Protein 1JSD (pdb70)

CATH classification: 3.90.209.20 (+1 more: 2.10.77.10)

Solvent-accessible surface area: 22619 Å² total; per-residue (Å²): 43,63,0,5,2,0,0,15,9,47,151,35,127,64,52,3,61,7,126,117,72,90,102,1,56,0,6,79,28,72,56,0,5,33,70,71,62,57,26,62,1,1,3,6,138,93,26,118,21,7,51,4,77,74,3,20,0,22,0,9,0,0,4,4,14,57,7,62,161,20,54,78,21,104,142,7,0,0,0,0,16,36,98,66,13,115,42,11,35,18,14,2,21,128,13,64,91,47,48,113,0,14,47,69,0,3,53,8,27,29,7,96,52,23,75,5,3,55,28,126,88,17,108,3,30,78,70,20,79,12,95,24,0,72,109,27,8,2,61,1,0,44,21,0,15,43,112,130,128,42,3,68,99,4,59,3,102,41,56,0,129,102,58,102,42,0,2,0,0,1,0,3,2,12,1,30,61,89,95,51,0,57,106,41,0,64,69,62,103,1,66,2,18,0,32,24,114,98,44,123,72,86,21,113,19,94,42,20,96,60,106,113,61,89,62,45,76,2,35,0,50,1,29,45,21,51,0,117,66,52,21,32,0,101,0,104,1,24,0,1,0,0,0,1,40,49,0,2,7,34,29,53,155,17,30,12,30,30,13,126,26,103,38,111,57,26,156,26,107,11,64,0,0,0,52,113,0,1,9,86,30,126,38,0,0,1,35,5,8,51,60,7,2,22,100,10,9,4,35,0,38,22,181,57,8,52,0,0,31,0,0,66,13,20,99,73,141,77,142,90,31,0,8,45,29,65,8,124,18,1,38,100,43,2,127,88,8,18,0,0,4,44,27,23,18,119,112,29,102,25,58,57,23,20,89,85,19,8,93,125,7,63,74,129,13,68,56,43,16,89,94,12,28,99,161,16,57,161,61,31,60,4,58,96,86,45,47,33,156,156,59,80,179,90,52,122,84,25,71,126,85,14,70,87,53,42,79,95,83,18,136,56,0,67,40,55,6,40,70,27,0,54,118,5,13,21,75,7,4,14,32,0,34,89,12,10,37,115,4,63,163,23,1,37,105,35,15,98,91,48,47,125,0,14,3,66,17,134,68,138,1,76,58,140,26,0,76,43,6,57,87,43,89,19,93,52,93

InterPro domains:
  IPR000149 Haemagglutinin, influenzavirus A [PR00330] (22-45)
  IPR000149 Haemagglutinin, influenzavirus A [PR00330] (68-86)
  IPR000149 Haemagglutinin, influenzavirus A [PR00330] (108-123)
  IPR000149 Haemagglutinin, influenzavirus A [PR00330] (185-203)
  IPR000149 Haemagglutinin, influenzavirus A [PR00330] (223-240)
  IPR000149 Haemagglutinin, influenzavirus A [PR00330] (242-262)
  IPR000149 Haemagglutinin, influenzavirus A [PR00330] (302-318)
  IPR000149 Haemagglutinin, influenzavirus A [PR00330] (322-336)
  IPR001364 Haemagglutinin, influenzavirus A/B [MF_04072] (3-550)
  IPR001364 Haemagglutinin, influenzavirus A/B [PF00509] (21-550)
  IPR001364 Haemagglutinin, influenzavirus A/B [PR00329] (22-45)
  IPR001364 Haemagglutinin, influenzavirus A/B [PR00329] (302-318)
  IPR001364 Haemagglutinin, influenzavirus A/B [PR00329] (322-336)
  IPR001364 Haemagglutinin, influenzavirus A/B [PR00329] (373-396)
  IPR001364 Haemagglutinin, influenzavirus A/B [PR00329] (412-433)
  IPR001364 Haemagglutinin, influenzavirus A/B [PR00329] (475-493)
  IPR008980 Viral capsid/haemagglutinin protein [SSF49818] (19-334)
  IPR013828 Haemagglutinin, HA1 chain, alpha/beta domain superfamily [G3DSA:3.90.209.20] (66-281)

B-factor: mean 30.46, std 10.22, range [12.89, 99.13]

Secondary structure (DSSP, 8-state):
-EEEEEEB------EE--SS-SSEEBS-EEE-EE----SSEEEBTTB--EEESSB-HHHHHHT-TT-GGGTT-EE-SSEEE-TT--BS--SS--BTTHHHHHHHHHHSSEEEEEESS-GGG-SSB-B--BGGGTTB--SSEEE-B-SSS--PPEEEEEE--SSS-EEEEEEEEE-SSHHHHHHHHS-S---EEEE-SS-EEEE----SPPPPBTTBS-EEEEEEEEE-TT-EEEEEESSSEEEE-EEEEEES-----EE---PPEEEEE-SEEETTEEE---SSEE-S-TT-EES--EE--SS--EEE-S-B-----/-TTSTBTTTB---BTT--S-SEEEEEEETTEEEEEE-HHHHHHHHHHHHHHHHHHHHHH------------TT-HHHHHHHHHHHHHHHHHHHHHHHHHHHHHHHHHHHHHHHHHHHHHHHHHHHHGGGEEE-SSSEEEESS---HHHHHHHHTT--TT-

Sequence (477 aa):
DKICIGYQSTNSTETVDTLTETNVPVTHAKELLHTSHNGMLCATNLGHPLILDTCTIEGLIYGNPSCDLLLGGREWSYIVERPSAVNGMCYPGNVENLEELRSLFSSASSYQRIQIFPDTIWNVSYSGTSSACSDSFYRSMRWLTQKNNAYPIQDAQYTNNRGKSILFMWGINHPPTDTVQTNLYTRTDTTTSVTTEDINRTFKPVIGPRPLVNGLHGRIDYYWSVLKPGQTLRVRSNGNLIAPWYGHILSGESHGRILKTDLNSGNCVVQCQTERGGLNTTLPFHNVSKYAFGNCPKYVGVKSLKLAVGLRNVPARGLFGAIAGFIEGGWPGLVAGWYGFQHSNDQGVGMAADSDSTQKAIDKITSKVNNIVDKMNKQYGIIDHEFSEIETRLNMINNKIDDQIQDIWTYNAELLVLLENQKTLDEHDANVNNLYNKVKRALGSNAMEDGKGCFELYHKCDDQCMETIRNGTYNRR

Radius of gyration: 37.03 Å; Cα contacts (8 Å, |Δi|>4): 1083; chains: 2; bounding box: 36×40×125 Å

Foldseek 3Di:
DDDDDDDDFDPQCDAQCDPVGGRFAFPDWDWLADADFDLAQEAEPQGAEAEQQAADPQLLQQAQVVPVVCQAKDFHQFYEYEPNHDRHALFAADEPPVVVVLLVQRFFGMKHKDFFDAPVLDPFDFFDADVSRVRGGTPFWTATFGDPLAQPKRKDKGWAQPQFKWKWKKKFKAEADPCVFCVTQVDQWKKKWKDKPPDTDMDTYDYHFCPDDSRGRIHIYMYIDMAGHGMMIMMIMSGRMGGGTMTMGTHHGHQSYYAYYPGHHDHDYAQKADSRHGHHDPRQEYQHDCRIDGRDHHYDNDDTDMGHDGGRNDDPD/DVLQADCHLQNYDDPQAPPFLAWDWDQAPVGIDMYHQCVLGVVLVVVVVVVVVVCCVVLVDDDDDDPDDDDPVCVVVVVVSVVVVVVVVVVSVVVVVVVCVVVVVVSVVVSSVSNSVLLVLLCVLCDPQWDDPSNSDTHGPDHADPVQVVCSSVVNHPPD

Nearest PDB structures (foldseek):
  1jsd-assembly1_A  TM=1.003E+00  e=1.002E-71  Influenza A virus (A/swine/Hong Kong/9/98(H9N2))
  8vcc-assembly1_A  TM=9.717E-01  e=1.534E-48  Influenza A virus (A/lesser scaup/California/3087/2010)
  4lxv-assembly2_G  TM=9.478E-01  e=3.285E-41  H1N1 subtype
  4jtx-assembly1_A  TM=9.416E-01  e=8.205E-41  Influenza A virus (A/California/04/2009(H1N1))
  6e7g-assembly1_E  TM=9.098E-01  e=1.282E-35  Influenza A virus (A/Viet Nam/1203/2004(H5N1))

Organism: NCBI:txid145307

Structure (mmCIF, N/CA/C/O backbone):
data_1JSD
#
_entry.id   1JSD
#
_cell.length_a   108.5
_cell.length_b   108.5
_cell.length_c   149.3
_cell.angle_alpha   90
_cell.angle_beta   90
_cell.angle_gamma   120
#
_symmetry.space_group_name_H-M   'P 63'
#
loop_
_entity.id
_entity.type
_entity.pdbx_description
1 polymer 'HAEMAGGLUTININ (HA1 CHAIN)'
2 polymer 'HAEMAGGLUTININ (HA2 CHAIN)'
3 branched 2-acetamido-2-deoxy-beta-D-glucopyranose-(1-4)-2-acetamido-2-deoxy-beta-D-glucopyranose
4 non-polymer 2-acetamido-2-deoxy-beta-D-glucopyranose
5 non-polymer 'PHOSPHATE ION'
6 water water
#
loop_
_atom_site.group_PDB
_atom_site.id
_atom_site.type_symbol
_atom_site.label_atom_id
_atom_site.label_alt_id
_atom_site.label_comp_id
_atom_site.label_asym_id
_atom_site.label_entity_id
_atom_site.label_seq_id
_atom_site.pdbx_PDB_ins_code
_atom_site.Cartn_x
_atom_site.Cartn_y
_atom_site.Cartn_z
_atom_site.occupancy
_atom_site.B_iso_or_equiv
_atom_site.auth_seq_id
_atom_site.auth_comp_id
_atom_site.auth_asym_id
_atom_site.auth_atom_id
_atom_site.pdbx_PDB_model_num
ATOM 1 N N . ASP A 1 1 ? 36.065 35.523 60.931 1.00 28.42 1 ASP A N 1
ATOM 2 C CA . ASP A 1 1 ? 35.979 36.403 59.734 1.00 27.56 1 ASP A CA 1
ATOM 3 C C . ASP A 1 1 ? 36.994 35.941 58.691 1.00 27.60 1 ASP A C 1
ATOM 4 O O . ASP A 1 1 ? 38.048 35.396 59.027 1.00 26.48 1 ASP A O 1
ATOM 9 N N . LYS A 1 2 ? 36.675 36.159 57.424 1.00 26.97 2 LYS A N 1
ATOM 10 C CA . LYS A 1 2 ? 37.575 35.741 56.363 1.00 26.80 2 LYS A CA 1
ATOM 11 C C . LYS A 1 2 ? 37.379 36.537 55.086 1.00 26.40 2 LYS A C 1
ATOM 12 O O . LYS A 1 2 ? 36.331 37.148 54.869 1.00 26.24 2 LYS A O 1
ATOM 18 N N . ILE A 1 3 ? 38.405 36.536 54.245 1.00 24.76 3 ILE A N 1
ATOM 19 C CA . ILE A 1 3 ? 38.325 37.221 52.970 1.00 24.08 3 ILE A CA 1
ATOM 20 C C . ILE A 1 3 ? 38.870 36.229 51.942 1.00 24.23 3 ILE A C 1
ATOM 21 O O . ILE A 1 3 ? 39.864 35.543 52.191 1.00 22.25 3 ILE A O 1
ATOM 26 N N . CYS A 1 4 ? 38.181 36.127 50.810 1.00 24.09 4 CYS A N 1
ATOM 27 C CA . CYS A 1 4 ? 38.545 35.184 49.763 1.00 25.21 4 CYS A CA 1
ATOM 28 C C . CYS A 1 4 ? 38.799 35.855 48.427 1.00 23.91 4 CYS A C 1
ATOM 29 O O . CYS A 1 4 ? 38.255 36.920 48.133 1.00 22.51 4 CYS A O 1
ATOM 32 N N . ILE A 1 5 ? 39.628 35.211 47.613 1.00 22.99 5 ILE A N 1
ATOM 33 C CA . ILE A 1 5 ? 39.927 35.712 46.281 1.00 21.85 5 ILE A CA 1
ATOM 34 C C . ILE A 1 5 ? 39.205 34.781 45.317 1.00 21.32 5 ILE A C 1
ATOM 35 O O . ILE A 1 5 ? 39.190 33.563 45.505 1.00 21.26 5 ILE A O 1
ATOM 40 N N . GLY A 1 6 ? 38.577 35.358 44.302 1.00 20.54 6 GLY A N 1
ATOM 41 C CA . GLY A 1 6 ? 37.856 34.546 43.347 1.00 19.99 6 GLY A CA 1
ATOM 42 C C . GLY A 1 6 ? 37.830 35.159 41.970 1.00 19.13 6 GLY A C 1
ATOM 43 O O . GLY A 1 6 ? 38.428 36.210 41.730 1.00 18.95 6 GLY A O 1
ATOM 44 N N . TYR A 1 7 ? 37.124 34.498 41.063 1.00 18.35 7 TYR A N 1
ATOM 45 C CA . TYR A 1 7 ? 37.018 34.966 39.695 1.00 18.96 7 TYR A CA 1
ATOM 46 C C . TYR A 1 7 ? 35.615 34.730 39.169 1.00 18.95 7 TYR A C 1
ATOM 47 O O . TYR A 1 7 ? 34.872 33.889 39.678 1.00 18.74 7 TYR A O 1
ATOM 56 N N . GLN A 1 8 ? 35.278 35.468 38.124 1.00 19.22 8 GLN A N 1
ATOM 57 C CA . GLN A 1 8 ? 33.956 35.417 37.527 1.00 20.20 8 GLN A CA 1
ATOM 58 C C . GLN A 1 8 ? 33.567 34.183 36.731 1.00 21.33 8 GLN A C 1
ATOM 59 O O . GLN A 1 8 ? 34.375 33.592 36.013 1.00 19.68 8 GLN A O 1
ATOM 65 N N . SER A 1 9 ? 32.299 33.810 36.877 1.00 21.36 9 SER A N 1
ATOM 66 C CA . SER A 1 9 ? 31.704 32.702 36.145 1.00 23.61 9 SER A CA 1
ATOM 67 C C . SER A 1 9 ? 30.425 33.312 35.558 1.00 23.74 9 SER A C 1
ATOM 68 O O . SER A 1 9 ? 29.818 34.176 36.186 1.00 23.10 9 SER A O 1
ATOM 71 N N . THR A 1 10 ? 30.036 32.897 34.358 1.00 23.55 10 THR A N 1
ATOM 72 C CA . THR A 1 10 ? 28.822 33.428 33.733 1.00 24.56 10 THR A CA 1
ATOM 73 C C . THR A 1 10 ? 28.088 32.316 32.996 1.00 25.35 10 THR A C 1
ATOM 74 O O . THR A 1 10 ? 28.556 31.176 32.955 1.00 24.60 10 THR A O 1
ATOM 78 N N . ASN A 1 11 ? 26.935 32.651 32.418 1.00 25.75 11 ASN A N 1
ATOM 79 C CA . ASN A 1 11 ? 26.158 31.671 31.669 1.00 27.29 11 ASN A CA 1
ATOM 80 C C . ASN A 1 11 ? 26.539 31.678 30.193 1.00 27.10 11 ASN A C 1
ATOM 81 O O . ASN A 1 11 ? 25.799 31.196 29.339 1.00 26.78 11 ASN A O 1
ATOM 86 N N . SER A 1 12 ? 27.700 32.246 29.899 1.00 26.00 12 SER A N 1
ATOM 87 C CA . SER A 1 12 ? 28.199 32.286 28.537 1.00 26.22 12 SER A CA 1
ATOM 88 C C . SER A 1 12 ? 28.321 30.853 28.033 1.00 25.96 12 SER A C 1
ATOM 89 O O . SER A 1 12 ? 28.698 29.962 28.790 1.00 25.49 12 SER A O 1
ATOM 92 N N . THR A 1 13 ? 27.987 30.625 26.767 1.00 26.50 13 THR A N 1
ATOM 93 C CA . THR A 1 13 ? 28.119 29.289 26.193 1.00 27.64 13 THR A CA 1
ATOM 94 C C . THR A 1 13 ? 29.285 29.297 25.202 1.00 27.55 13 THR A C 1
ATOM 95 O O . THR A 1 13 ? 29.512 28.322 24.487 1.00 28.35 13 THR A O 1
ATOM 99 N N . GLU A 1 14 ? 30.026 30.403 25.177 1.00 27.63 14 GLU A N 1
ATOM 100 C CA . GLU A 1 14 ? 31.177 30.548 24.282 1.00 27.07 14 GLU A CA 1
ATOM 101 C C . GLU A 1 14 ? 32.277 29.566 24.649 1.00 25.51 14 GLU A C 1
ATOM 102 O O . GLU A 1 14 ? 32.502 29.288 25.824 1.00 23.58 14 GLU A O 1
ATOM 108 N N . THR A 1 15 ? 32.959 29.045 23.634 1.00 24.35 15 THR A N 1
ATOM 109 C CA . THR A 1 15 ? 34.066 28.126 23.855 1.00 24.80 15 THR A CA 1
ATOM 110 C C . THR A 1 15 ? 35.143 28.468 22.837 1.00 23.13 15 THR A C 1
ATOM 111 O O . THR A 1 15 ? 34.852 29.020 21.775 1.00 23.01 15 THR A O 1
ATOM 115 N N . VAL A 1 16 ? 36.389 28.155 23.172 1.00 22.61 16 VAL A N 1
ATOM 116 C CA . VAL A 1 16 ? 37.499 28.402 22.263 1.00 20.44 16 VAL A CA 1
ATOM 117 C C . VAL A 1 16 ? 38.390 27.172 22.291 1.00 21.38 16 VAL A C 1
ATOM 118 O O . VAL A 1 16 ? 38.260 26.324 23.178 1.00 20.85 16 VAL A O 1
ATOM 122 N N . ASP A 1 17 ? 39.297 27.078 21.323 1.00 21.21 17 ASP A N 1
ATOM 123 C CA . ASP A 1 17 ? 40.217 25.952 21.267 1.00 22.30 17 ASP A CA 1
ATOM 124 C C . ASP A 1 17 ? 41.646 26.426 21.503 1.00 21.64 17 ASP A C 1
ATOM 125 O O . ASP A 1 17 ? 41.966 27.591 21.275 1.00 19.67 17 ASP A O 1
ATOM 130 N N . THR A 1 18 ? 42.486 25.517 21.986 1.00 21.56 18 THR A N 1
ATOM 131 C CA . THR A 1 18 ? 43.903 25.795 22.190 1.00 23.78 18 THR A CA 1
ATOM 132 C C . THR A 1 18 ? 44.570 24.548 21.616 1.00 25.43 18 THR A C 1
ATOM 133 O O . THR A 1 18 ? 43.889 23.674 21.085 1.00 25.21 18 THR A O 1
ATOM 137 N N . LEU A 1 19 ? 45.887 24.453 21.718 1.00 26.52 19 LEU A N 1
ATOM 138 C CA . LEU A 1 19 ? 46.572 23.286 21.183 1.00 29.06 19 LEU A CA 1
ATOM 139 C C . LEU A 1 19 ? 46.455 22.095 22.141 1.00 30.31 19 LEU A C 1
ATOM 140 O O . LEU A 1 19 ? 46.474 20.942 21.711 1.00 30.92 19 LEU A O 1
ATOM 145 N N . THR A 1 20 ? 46.314 22.372 23.436 1.00 32.14 20 THR A N 1
ATOM 146 C CA . THR A 1 20 ? 46.221 21.311 24.440 1.00 33.31 20 THR A CA 1
ATOM 147 C C . THR A 1 20 ? 44.816 21.006 24.936 1.00 34.60 20 THR A C 1
ATOM 148 O O . THR A 1 20 ? 44.653 20.224 25.878 1.00 34.75 20 THR A O 1
ATOM 152 N N . GLU A 1 21 ? 43.806 21.607 24.310 1.00 35.01 21 GLU A N 1
ATOM 153 C CA . GLU A 1 21 ? 42.421 21.389 24.722 1.00 35.66 21 GLU A CA 1
ATOM 154 C C . GLU A 1 21 ? 41.455 22.056 23.748 1.00 35.03 21 GLU A C 1
ATOM 155 O O . GLU A 1 21 ? 41.732 23.140 23.243 1.00 35.16 21 GLU A O 1
ATOM 161 N N . THR A 1 22 ? 40.326 21.409 23.475 1.00 35.21 22 THR A N 1
ATOM 162 C CA . THR A 1 22 ? 39.341 21.980 22.559 1.00 35.03 22 THR A CA 1
ATOM 163 C C . THR A 1 22 ? 38.005 22.205 23.272 1.00 34.02 22 THR A C 1
ATOM 164 O O . THR A 1 22 ? 37.688 21.519 24.241 1.00 34.11 22 THR A O 1
ATOM 168 N N . ASN A 1 23 ? 37.238 23.178 22.787 1.00 32.85 23 ASN A N 1
ATOM 169 C CA . ASN A 1 23 ? 35.943 23.530 23.368 1.00 31.60 23 ASN A CA 1
ATOM 170 C C . ASN A 1 23 ? 36.054 23.968 24.827 1.00 29.70 23 ASN A C 1
ATOM 171 O O . ASN A 1 23 ? 35.272 23.547 25.681 1.00 28.41 23 ASN A O 1
ATOM 176 N N . VAL A 1 24 ? 37.043 24.810 25.106 1.00 26.75 24 VAL A N 1
ATOM 177 C CA . VAL A 1 24 ? 37.255 25.334 26.450 1.00 24.80 24 VAL A CA 1
ATOM 178 C C . VAL A 1 24 ? 36.198 26.413 26.680 1.00 23.45 24 VAL A C 1
ATOM 179 O O . VAL A 1 24 ? 36.101 27.359 25.904 1.00 22.21 24 VAL A O 1
ATOM 183 N N . PRO A 1 25 ? 35.392 26.281 27.742 1.00 23.37 25 PRO A N 1
ATOM 184 C CA . PRO A 1 25 ? 34.357 27.286 28.018 1.00 22.74 25 PRO A CA 1
ATOM 185 C C . PRO A 1 25 ? 35.019 28.571 28.499 1.00 20.83 25 PRO A C 1
ATOM 186 O O . PRO A 1 25 ? 35.913 28.518 29.333 1.00 19.85 25 PRO A O 1
ATOM 190 N N . VAL A 1 26 ? 34.583 29.715 27.978 1.00 19.79 26 VAL A N 1
ATOM 191 C CA . VAL A 1 26 ? 35.139 30.992 28.401 1.00 19.40 26 VAL A CA 1
ATOM 192 C C . VAL A 1 26 ? 34.019 31.986 28.686 1.00 19.88 26 VAL A C 1
ATOM 193 O O . VAL A 1 26 ? 32.912 31.858 28.164 1.00 19.91 26 VAL A O 1
ATOM 197 N N . THR A 1 27 ? 34.314 32.971 29.524 1.00 19.54 27 THR A N 1
ATOM 198 C CA . THR A 1 27 ? 33.328 33.981 29.882 1.00 20.22 27 THR A CA 1
ATOM 199 C C . THR A 1 27 ? 33.061 34.953 28.740 1.00 21.32 27 THR A C 1
ATOM 200 O O . THR A 1 27 ? 31.929 35.413 28.558 1.00 21.17 27 THR A O 1
ATOM 204 N N . HIS A 1 28 ? 34.099 35.263 27.967 1.00 20.58 28 HIS A N 1
ATOM 205 C CA . HIS A 1 28 ? 33.978 36.191 26.850 1.00 20.87 28 HIS A CA 1
ATOM 206 C C . HIS A 1 28 ? 34.905 35.778 25.710 1.00 20.86 28 HIS A C 1
ATOM 207 O O . HIS A 1 28 ? 36.028 35.332 25.949 1.00 18.91 28 HIS A O 1
ATOM 214 N N . ALA A 1 29 ? 34.433 35.936 24.478 1.00 20.71 29 ALA A N 1
ATOM 215 C CA . ALA A 1 29 ? 35.221 35.590 23.298 1.00 21.60 29 ALA A CA 1
ATOM 216 C C . ALA A 1 29 ? 34.856 36.501 22.136 1.00 22.48 29 ALA A C 1
ATOM 217 O O . ALA A 1 29 ? 33.824 37.176 22.167 1.00 22.87 29 ALA A O 1
ATOM 219 N N . LYS A 1 30 ? 35.709 36.533 21.117 1.00 20.92 30 LYS A N 1
ATOM 220 C CA . LYS A 1 30 ? 35.444 37.355 19.948 1.00 21.10 30 LYS A CA 1
ATOM 221 C C . LYS A 1 30 ? 35.649 36.579 18.660 1.00 20.65 30 LYS A C 1
ATOM 222 O O . LYS A 1 30 ? 36.729 36.032 18.415 1.00 19.26 30 LYS A O 1
ATOM 228 N N . GLU A 1 31 ? 34.607 36.522 17.836 1.00 20.67 31 GLU A N 1
ATOM 229 C CA . GLU A 1 31 ? 34.703 35.837 16.551 1.00 21.03 31 GLU A CA 1
ATOM 230 C C . GLU A 1 31 ? 35.479 36.763 15.615 1.00 21.02 31 GLU A C 1
ATOM 231 O O . GLU A 1 31 ? 35.101 37.920 15.417 1.00 20.05 31 GLU A O 1
ATOM 237 N N . LEU A 1 32 ? 36.580 36.266 15.057 1.00 19.62 32 LEU A N 1
ATOM 238 C CA . LEU A 1 32 ? 37.404 37.075 14.158 1.00 19.41 32 LEU A CA 1
ATOM 239 C C . LEU A 1 32 ? 37.092 36.831 12.686 1.00 19.13 32 LEU A C 1
ATOM 240 O O . LEU A 1 32 ? 37.630 37.510 11.811 1.00 18.02 32 LEU A O 1
ATOM 245 N N . LEU A 1 33 ? 36.226 35.863 12.415 1.00 19.14 33 LEU A N 1
ATOM 246 C CA . LEU A 1 33 ? 35.888 35.518 11.044 1.00 20.28 33 LEU A CA 1
ATOM 247 C C . LEU A 1 33 ? 34.522 36.021 10.596 1.00 21.60 33 LEU A C 1
ATOM 248 O O . LEU A 1 33 ? 33.514 35.732 11.236 1.00 21.67 33 LEU A O 1
ATOM 253 N N . HIS A 1 34 ? 34.501 36.769 9.498 1.00 21.84 34 HIS A N 1
ATOM 254 C CA . HIS A 1 34 ? 33.253 37.282 8.934 1.00 23.58 34 HIS A CA 1
ATOM 255 C C . HIS A 1 34 ? 32.778 36.231 7.936 1.00 23.94 34 HIS A C 1
ATOM 256 O O . HIS A 1 34 ? 33.538 35.814 7.061 1.00 22.54 34 HIS A O 1
ATOM 263 N N . THR A 1 35 ? 31.521 35.810 8.048 1.00 25.02 35 THR A N 1
ATOM 264 C CA . THR A 1 35 ? 31.009 34.765 7.166 1.00 27.12 35 THR A CA 1
ATOM 265 C C . THR A 1 35 ? 29.778 35.119 6.330 1.00 28.66 35 THR A C 1
ATOM 266 O O . THR A 1 35 ? 29.270 34.276 5.589 1.00 30.38 35 THR A O 1
ATOM 270 N N . SER A 1 36 ? 29.303 36.353 6.434 1.00 28.64 36 SER A N 1
ATOM 271 C CA . SER A 1 36 ? 28.115 36.755 5.689 1.00 29.72 36 SER A CA 1
ATOM 272 C C . SER A 1 36 ? 28.401 37.649 4.489 1.00 28.86 36 SER A C 1
ATOM 273 O O . SER A 1 36 ? 29.401 38.362 4.456 1.00 28.06 36 SER A O 1
ATOM 276 N N . HIS A 1 37 ? 27.511 37.594 3.502 1.00 28.56 37 HIS A N 1
ATOM 277 C CA . HIS A 1 37 ? 27.616 38.421 2.304 1.00 28.20 37 HIS A CA 1
ATOM 278 C C . HIS A 1 37 ? 26.190 38.730 1.848 1.00 28.91 37 HIS A C 1
ATOM 279 O O . HIS A 1 37 ? 25.246 38.052 2.265 1.00 27.89 37 HIS A O 1
ATOM 286 N N . ASN A 1 38 ? 26.029 39.748 1.004 1.00 29.33 38 ASN A N 1
ATOM 287 C CA . ASN A 1 38 ? 24.699 40.153 0.543 1.00 29.18 38 ASN A CA 1
ATOM 288 C C . ASN A 1 38 ? 24.150 39.443 -0.696 1.00 30.00 38 ASN A C 1
ATOM 289 O O . ASN A 1 38 ? 23.078 39.802 -1.186 1.00 29.93 38 ASN A O 1
ATOM 294 N N . GLY A 1 39 ? 24.878 38.455 -1.205 1.00 29.44 39 GLY A N 1
ATOM 295 C CA . GLY A 1 39 ? 24.426 37.722 -2.376 1.00 30.98 39 GLY A CA 1
ATOM 296 C C . GLY A 1 39 ? 24.185 38.547 -3.633 1.00 31.27 39 GLY A C 1
ATOM 297 O O . GLY A 1 39 ? 23.406 38.144 -4.496 1.00 32.21 39 GLY A O 1
ATOM 298 N N . MET A 1 40 ? 24.852 39.691 -3.748 1.00 31.67 40 MET A N 1
ATOM 299 C CA . MET A 1 40 ? 24.696 40.558 -4.914 1.00 31.57 40 MET A CA 1
ATOM 300 C C . MET A 1 40 ? 26.022 41.081 -5.457 1.00 31.15 40 MET A C 1
ATOM 301 O O . MET A 1 40 ? 27.045 41.071 -4.767 1.00 30.63 40 MET A O 1
ATOM 306 N N . LEU A 1 41 ? 25.977 41.552 -6.698 1.00 29.68 41 LEU A N 1
ATOM 307 C CA . LEU A 1 41 ? 27.126 42.164 -7.344 1.00 29.37 41 LEU A CA 1
ATOM 308 C C . LEU A 1 41 ? 26.844 43.653 -7.180 1.00 29.76 41 LEU A C 1
ATOM 309 O O . LEU A 1 41 ? 25.851 44.163 -7.703 1.00 29.82 41 LEU A O 1
ATOM 314 N N . CYS A 1 42 ? 27.704 44.341 -6.440 1.00 28.40 42 CYS A N 1
ATOM 315 C CA . CYS A 1 42 ? 27.523 45.763 -6.186 1.00 29.26 42 CYS A CA 1
ATOM 316 C C . CYS A 1 42 ? 28.707 46.573 -6.667 1.00 27.31 42 CYS A C 1
ATOM 317 O O . CYS A 1 42 ? 29.648 46.040 -7.246 1.00 26.35 42 CYS A O 1
ATOM 320 N N . ALA A 1 43 ? 28.650 47.873 -6.413 1.00 26.08 43 ALA A N 1
ATOM 321 C CA . ALA A 1 43 ? 29.739 48.759 -6.776 1.00 25.23 43 ALA A CA 1
ATOM 322 C C . ALA A 1 43 ? 30.724 48.707 -5.613 1.00 25.54 43 ALA A C 1
ATOM 323 O O . ALA A 1 43 ? 30.350 48.348 -4.494 1.00 24.53 43 ALA A O 1
ATOM 325 N N . THR A 1 44 ? 31.980 49.047 -5.884 1.00 25.48 44 THR A N 1
ATOM 326 C CA . THR A 1 44 ? 33.009 49.070 -4.852 1.00 25.99 44 THR A CA 1
ATOM 327 C C . THR A 1 44 ? 33.465 50.516 -4.781 1.00 27.28 44 THR A C 1
ATOM 328 O O . THR A 1 44 ? 32.850 51.399 -5.380 1.00 26.94 44 THR A O 1
ATOM 332 N N . ASN A 1 45 ? 34.554 50.760 -4.067 1.00 28.31 45 ASN A N 1
ATOM 333 C CA . ASN A 1 45 ? 35.081 52.108 -3.960 1.00 30.09 45 ASN A CA 1
ATOM 334 C C . ASN A 1 45 ? 35.561 52.616 -5.322 1.00 29.83 45 ASN A C 1
ATOM 335 O O . ASN A 1 45 ? 35.792 53.810 -5.499 1.00 29.95 45 ASN A O 1
ATOM 340 N N . LEU A 1 46 ? 35.709 51.710 -6.287 1.00 28.90 46 LEU A N 1
ATOM 341 C CA . LEU A 1 46 ? 36.147 52.098 -7.625 1.00 28.60 46 LEU A CA 1
ATOM 342 C C . LEU A 1 46 ? 34.973 52.304 -8.583 1.00 28.09 46 LEU A C 1
ATOM 343 O O . LEU A 1 46 ? 35.167 52.606 -9.763 1.00 29.01 46 LEU A O 1
ATOM 348 N N . GLY A 1 47 ? 33.757 52.125 -8.085 1.00 27.70 47 GLY A N 1
ATOM 349 C CA . GLY A 1 47 ? 32.598 52.325 -8.938 1.00 26.81 47 GLY A CA 1
ATOM 350 C C . GLY A 1 47 ? 31.806 51.080 -9.287 1.00 26.02 47 GLY A C 1
ATOM 351 O O . GLY A 1 47 ? 31.995 50.016 -8.700 1.00 24.72 47 GLY A O 1
ATOM 352 N N . HIS A 1 48 ? 30.918 51.225 -10.269 1.00 25.38 48 HIS A N 1
ATOM 353 C CA . HIS A 1 48 ? 30.049 50.144 -10.717 1.00 25.72 48 HIS A CA 1
ATOM 354 C C . HIS A 1 48 ? 30.705 49.220 -11.729 1.00 24.41 48 HIS A C 1
ATOM 355 O O . HIS A 1 48 ? 31.526 49.644 -12.531 1.00 25.07 48 HIS A O 1
ATOM 362 N N . PRO A 1 49 ? 30.331 47.936 -11.711 1.00 23.98 49 PRO A N 1
ATOM 363 C CA . PRO A 1 49 ? 30.905 46.977 -12.654 1.00 24.08 49 PRO A CA 1
ATOM 364 C C . PRO A 1 49 ? 30.288 47.087 -14.045 1.00 24.84 49 PRO A C 1
ATOM 365 O O . PRO A 1 49 ? 29.171 47.595 -14.210 1.00 24.37 49 PRO A O 1
ATOM 369 N N . LEU A 1 50 ? 31.028 46.615 -15.040 1.00 23.51 50 LEU A N 1
ATOM 370 C CA . LEU A 1 50 ? 30.544 46.587 -16.412 1.00 23.67 50 LEU A CA 1
ATOM 371 C C . LEU A 1 50 ? 29.914 45.206 -16.507 1.00 23.85 50 LEU A C 1
ATOM 372 O O . LEU A 1 50 ? 30.616 44.195 -16.441 1.00 23.83 50 LEU A O 1
ATOM 377 N N . ILE A 1 51 ? 28.594 45.158 -16.640 1.00 23.47 51 ILE A N 1
ATOM 378 C CA . ILE A 1 51 ? 27.892 43.885 -16.720 1.00 24.87 51 ILE A CA 1
ATOM 379 C C . ILE A 1 51 ? 27.531 43.553 -18.161 1.00 26.01 51 ILE A C 1
ATOM 380 O O . ILE A 1 51 ? 26.733 44.246 -18.793 1.00 25.71 51 ILE A O 1
ATOM 385 N N . LEU A 1 52 ? 28.139 42.491 -18.677 1.00 24.81 52 LEU A N 1
ATOM 386 C CA . LEU A 1 52 ? 27.906 42.064 -20.047 1.00 25.87 52 LEU A CA 1
ATOM 387 C C . LEU A 1 52 ? 26.909 40.908 -20.063 1.00 26.77 52 LEU A C 1
ATOM 388 O O . LEU A 1 52 ? 27.265 39.774 -19.766 1.00 26.59 52 LEU A O 1
ATOM 393 N N . ASP A 1 53 ? 25.655 41.194 -20.403 1.00 29.00 53 ASP A N 1
ATOM 394 C CA . ASP A 1 53 ? 24.645 40.139 -20.424 1.00 31.13 53 ASP A CA 1
ATOM 395 C C . ASP A 1 53 ? 24.441 39.447 -21.764 1.00 30.76 53 ASP A C 1
ATOM 396 O O . ASP A 1 53 ? 23.973 38.315 -21.805 1.00 32.27 53 ASP A O 1
ATOM 401 N N . THR A 1 54 ? 24.789 40.107 -22.861 1.00 29.54 54 THR A N 1
ATOM 402 C CA . THR A 1 54 ? 24.611 39.489 -24.168 1.00 29.35 54 THR A CA 1
ATOM 403 C C . THR A 1 54 ? 25.892 39.426 -24.988 1.00 28.48 54 THR A C 1
ATOM 404 O O . THR A 1 54 ? 26.003 38.615 -25.908 1.00 28.15 54 THR A O 1
ATOM 408 N N . CYS A 1 55 ? 26.865 40.264 -24.641 1.00 27.97 55 CYS A N 1
ATOM 409 C CA . CYS A 1 55 ? 28.127 40.314 -25.374 1.00 28.02 55 CYS A CA 1
ATOM 410 C C . CYS A 1 55 ? 29.351 39.941 -24.544 1.00 26.37 55 CYS A C 1
ATOM 411 O O . CYS A 1 55 ? 29.432 40.267 -23.363 1.00 26.86 55 CYS A O 1
ATOM 414 N N . THR A 1 56 ? 30.298 39.249 -25.171 1.00 24.56 56 THR A N 1
ATOM 415 C CA . THR A 1 56 ? 31.528 38.859 -24.485 1.00 23.54 56 THR A CA 1
ATOM 416 C C . THR A 1 56 ? 32.534 39.991 -24.651 1.00 22.30 56 THR A C 1
ATOM 417 O O . THR A 1 56 ? 32.344 40.885 -25.478 1.00 20.43 56 THR A O 1
ATOM 421 N N . ILE A 1 57 ? 33.606 39.958 -23.869 1.00 20.60 57 ILE A N 1
ATOM 422 C CA . ILE A 1 57 ? 34.611 41.007 -23.956 1.00 20.04 57 ILE A CA 1
ATOM 423 C C . ILE A 1 57 ? 35.131 41.194 -25.371 1.00 19.39 57 ILE A C 1
ATOM 424 O O . ILE A 1 57 ? 35.219 42.320 -25.846 1.00 18.63 57 ILE A O 1
ATOM 429 N N . GLU A 1 58 ? 35.464 40.104 -26.058 1.00 20.05 58 GLU A N 1
ATOM 430 C CA . GLU A 1 58 ? 35.965 40.247 -27.418 1.00 20.20 58 GLU A CA 1
ATOM 431 C C . GLU A 1 58 ? 34.875 40.744 -28.369 1.00 19.91 58 GLU A C 1
ATOM 432 O O . GLU A 1 58 ? 35.164 41.434 -29.343 1.00 19.12 58 GLU A O 1
ATOM 438 N N . GLY A 1 59 ? 33.621 40.406 -28.080 1.00 20.64 59 GLY A N 1
ATOM 439 C CA . GLY A 1 59 ? 32.539 40.878 -28.928 1.00 19.69 59 GLY A CA 1
ATOM 440 C C . GLY A 1 59 ? 32.488 42.396 -28.853 1.00 19.10 59 GLY A C 1
ATOM 441 O O . GLY A 1 59 ? 32.251 43.072 -29.855 1.00 20.84 59 GLY A O 1
ATOM 442 N N . LEU A 1 60 ? 32.708 42.931 -27.657 1.00 19.43 60 LEU A N 1
ATOM 443 C CA . LEU A 1 60 ? 32.712 44.376 -27.427 1.00 19.20 60 LEU A CA 1
ATOM 444 C C . LEU A 1 60 ? 33.916 45.014 -28.118 1.00 20.07 60 LEU A C 1
ATOM 445 O O . LEU A 1 60 ? 33.791 46.014 -28.841 1.00 19.28 60 LEU A O 1
ATOM 450 N N . ILE A 1 61 ? 35.092 44.431 -27.898 1.00 18.98 61 ILE A N 1
ATOM 451 C CA . ILE A 1 61 ? 36.314 44.966 -28.490 1.00 18.67 61 ILE A CA 1
ATOM 452 C C . ILE A 1 61 ? 36.261 45.055 -30.019 1.00 18.79 61 ILE A C 1
ATOM 453 O O . ILE A 1 61 ? 36.581 46.097 -30.596 1.00 19.40 61 ILE A O 1
ATOM 458 N N . TYR A 1 62 ? 35.861 43.969 -30.672 1.00 18.98 62 TYR A N 1
ATOM 459 C CA . TYR A 1 62 ? 35.778 43.943 -32.126 1.00 19.33 62 TYR A CA 1
ATOM 460 C C . TYR A 1 62 ? 34.512 44.607 -32.673 1.00 19.68 62 TYR A C 1
ATOM 461 O O . TYR A 1 62 ? 34.390 44.811 -33.876 1.00 19.49 62 TYR A O 1
ATOM 470 N N . GLY A 1 63 ? 33.581 44.937 -31.787 1.00 20.14 63 GLY A N 1
ATOM 471 C CA . GLY A 1 63 ? 32.359 45.595 -32.216 1.00 20.77 63 GLY A CA 1
ATOM 472 C C . GLY A 1 63 ? 31.322 44.726 -32.900 1.00 21.32 63 GLY A C 1
ATOM 473 O O . GLY A 1 63 ? 30.783 45.095 -33.944 1.00 21.48 63 GLY A O 1
ATOM 474 N N . ASN A 1 64 ? 31.051 43.559 -32.330 1.00 22.23 64 ASN A N 1
ATOM 475 C CA . ASN A 1 64 ? 30.031 42.670 -32.872 1.00 22.90 64 ASN A CA 1
ATOM 476 C C . ASN A 1 64 ? 28.798 43.573 -33.078 1.00 22.99 64 ASN A C 1
ATOM 477 O O . ASN A 1 64 ? 28.441 44.348 -32.192 1.00 21.83 64 ASN A O 1
ATOM 482 N N . PRO A 1 65 ? 28.158 43.502 -34.255 1.00 24.03 65 PRO A N 1
ATOM 483 C CA . PRO A 1 65 ? 26.979 44.338 -34.527 1.00 24.93 65 PRO A CA 1
ATOM 484 C C . PRO A 1 65 ? 25.817 44.222 -33.541 1.00 26.09 65 PRO A C 1
ATOM 485 O O . PRO A 1 65 ? 24.887 45.028 -33.583 1.00 26.85 65 PRO A O 1
ATOM 489 N N . SER A 1 66 ? 25.864 43.234 -32.652 1.00 26.03 66 SER A N 1
ATOM 490 C CA . SER A 1 66 ? 24.805 43.068 -31.656 1.00 26.59 66 SER A CA 1
ATOM 491 C C . SER A 1 66 ? 25.171 43.756 -30.343 1.00 25.99 66 SER A C 1
ATOM 492 O O . SER A 1 66 ? 24.410 43.707 -29.378 1.00 25.93 66 SER A O 1
ATOM 495 N N . CYS A 1 67 ? 26.328 44.413 -30.310 1.00 25.97 67 CYS A N 1
ATOM 496 C CA . CYS A 1 67 ? 26.787 45.074 -29.090 1.00 25.45 67 CYS A CA 1
ATOM 497 C C . CYS A 1 67 ? 26.841 46.598 -29.209 1.00 24.51 67 CYS A C 1
ATOM 498 O O . CYS A 1 67 ? 27.637 47.245 -28.529 1.00 22.75 67 CYS A O 1
ATOM 501 N N . ASP A 1 68 ? 25.984 47.181 -30.045 1.00 23.40 68 ASP A N 1
ATOM 502 C CA . ASP A 1 68 ? 26.012 48.632 -30.233 1.00 22.25 68 ASP A CA 1
ATOM 503 C C . ASP A 1 68 ? 25.834 49.469 -28.971 1.0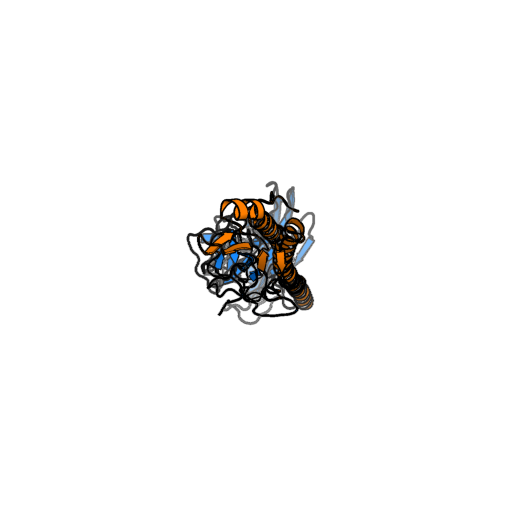0 20.83 68 ASP A C 1
ATOM 504 O O . ASP A 1 68 ? 26.350 50.582 -28.893 1.00 20.63 68 ASP A O 1
ATOM 509 N N . LEU A 1 69 ? 25.120 48.948 -27.978 1.00 20.50 69 LEU A N 1
ATOM 510 C CA . LEU A 1 69 ? 24.923 49.694 -26.735 1.00 21.00 69 LEU A CA 1
ATOM 511 C C . LEU A 1 69 ? 26.260 50.000 -26.061 1.00 22.11 69 LEU A C 1
ATOM 512 O O . LEU A 1 69 ? 26.348 50.891 -25.221 1.00 22.22 69 LEU A O 1
ATOM 517 N N . LEU A 1 70 ? 27.302 49.270 -26.446 1.00 22.17 70 LEU A N 1
ATOM 518 C CA . LEU A 1 70 ? 28.620 49.463 -25.850 1.00 23.05 70 LEU A CA 1
ATOM 519 C C . LEU A 1 70 ? 29.561 50.370 -26.653 1.00 23.60 70 LEU A C 1
ATOM 520 O O . LEU A 1 70 ? 30.655 50.695 -26.191 1.00 24.21 70 LEU A O 1
ATOM 525 N N . LEU A 1 71 ? 29.132 50.805 -27.835 1.00 23.20 71 LEU A N 1
ATOM 526 C CA . LEU A 1 71 ? 29.964 51.665 -28.679 1.00 23.31 71 LEU A CA 1
ATOM 527 C C . LEU A 1 71 ? 30.338 52.997 -28.045 1.00 24.12 71 LEU A C 1
ATOM 528 O O . LEU A 1 71 ? 31.413 53.536 -28.311 1.00 23.57 71 LEU A O 1
ATOM 533 N N . GLY A 1 72 ? 29.451 53.521 -27.207 1.00 24.11 72 GLY A N 1
ATOM 534 C CA . GLY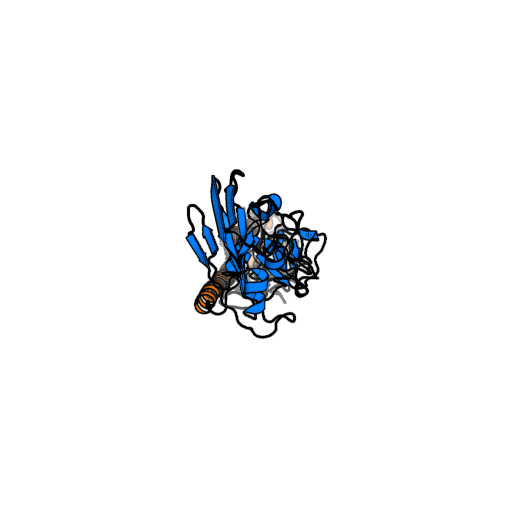 A 1 72 ? 29.688 54.811 -26.573 1.00 26.15 72 GLY A CA 1
ATOM 535 C C . GLY A 1 72 ? 30.798 54.908 -25.542 1.00 27.15 72 GLY A C 1
ATOM 536 O O . GLY A 1 72 ? 31.192 56.012 -25.157 1.00 27.34 72 GLY A O 1
ATOM 537 N N . GLY A 1 73 ? 31.307 53.768 -25.087 1.00 26.37 73 GLY A N 1
ATOM 538 C CA . GLY A 1 73 ? 32.370 53.791 -24.096 1.00 25.81 73 GLY A CA 1
ATOM 539 C C . GLY A 1 73 ? 31.837 53.575 -22.693 1.00 26.02 73 GLY A C 1
ATOM 540 O O . GLY A 1 73 ? 30.711 53.960 -22.381 1.00 26.06 73 GLY A O 1
ATOM 541 N N . ARG A 1 74 ? 32.647 52.959 -21.839 1.00 25.19 74 ARG A N 1
ATOM 542 C CA . ARG A 1 74 ? 32.247 52.687 -20.464 1.00 24.76 74 ARG A CA 1
ATOM 543 C C . ARG A 1 74 ? 33.455 52.773 -19.543 1.00 24.64 74 ARG A C 1
ATOM 544 O O . ARG A 1 74 ? 34.588 52.842 -20.000 1.00 23.38 74 ARG A O 1
ATOM 552 N N . GLU A 1 75 ? 33.185 52.797 -18.244 1.00 25.92 75 GLU A N 1
ATOM 553 C CA . GLU A 1 75 ? 34.230 52.773 -17.228 1.00 26.62 75 GLU A CA 1
ATOM 554 C C . GLU A 1 75 ? 33.695 51.830 -16.163 1.00 25.95 75 GLU A C 1
ATOM 555 O O . GLU A 1 75 ? 32.479 51.734 -15.958 1.00 25.02 75 GLU A O 1
ATOM 561 N N . TRP A 1 76 ? 34.587 51.107 -15.501 1.00 23.65 76 TRP A N 1
ATOM 562 C CA . TRP A 1 76 ? 34.145 50.121 -14.528 1.00 23.25 76 TRP A CA 1
ATOM 563 C C . TRP A 1 76 ? 35.164 49.839 -13.435 1.00 22.97 76 TRP A C 1
ATOM 564 O O . TRP A 1 76 ? 36.328 50.222 -13.544 1.00 22.02 76 TRP A O 1
ATOM 575 N N . SER A 1 77 ? 34.697 49.154 -12.394 1.00 22.82 77 SER A N 1
ATOM 576 C CA . SER A 1 77 ? 35.527 48.744 -11.265 1.00 23.06 77 SER A CA 1
ATOM 577 C C . SER A 1 77 ? 35.941 47.298 -11.554 1.00 22.81 77 SER A C 1
ATOM 578 O O . SER A 1 77 ? 37.075 46.897 -11.283 1.00 23.59 77 SER A O 1
ATOM 581 N N . TYR A 1 78 ? 35.005 46.524 -12.104 1.00 21.41 78 TYR A N 1
ATOM 582 C CA . TYR A 1 78 ? 35.247 45.1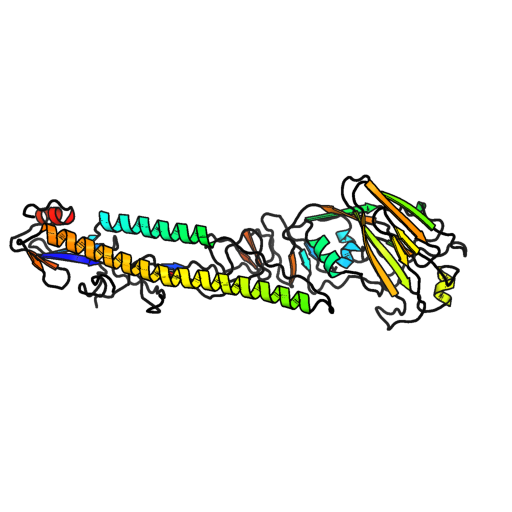34 -12.496 1.00 21.02 78 TYR A CA 1
ATOM 583 C C . TYR A 1 78 ? 34.269 44.740 -13.602 1.00 21.48 78 TYR A C 1
ATOM 584 O O . TYR A 1 78 ? 33.312 45.464 -13.876 1.00 21.26 78 TYR A O 1
ATOM 593 N N . ILE A 1 79 ? 34.525 43.606 -14.247 1.00 20.76 79 ILE A N 1
ATOM 594 C CA . ILE A 1 79 ? 33.683 43.130 -15.336 1.00 20.92 79 ILE A CA 1
ATOM 595 C C . ILE A 1 79 ? 32.949 41.850 -14.969 1.00 21.32 79 ILE A C 1
ATOM 596 O O . ILE A 1 79 ? 33.511 40.959 -14.333 1.00 21.86 79 ILE A O 1
ATOM 601 N N . VAL A 1 80 ? 31.682 41.773 -15.358 1.00 21.49 80 VAL A N 1
ATOM 602 C CA . VAL A 1 80 ? 30.868 40.593 -15.112 1.00 21.77 80 VAL A CA 1
ATOM 603 C C . VAL A 1 80 ? 30.394 40.084 -16.467 1.00 23.25 80 VAL A C 1
ATOM 604 O O . VAL A 1 80 ? 29.775 40.827 -17.232 1.00 22.91 80 VAL A O 1
ATOM 608 N N . GLU A 1 81 ? 30.709 38.832 -16.779 1.00 23.34 81 GLU A N 1
ATOM 609 C CA . GLU A 1 81 ? 30.274 38.235 -18.035 1.00 25.82 81 GLU A CA 1
ATOM 610 C C . GLU A 1 81 ? 29.206 37.209 -17.698 1.00 28.08 81 GLU A C 1
ATOM 611 O O . GLU A 1 81 ? 29.504 36.172 -17.107 1.00 28.80 81 GLU A O 1
ATOM 617 N N . ARG A 1 82 ? 27.959 37.508 -18.052 1.00 29.39 82 ARG A N 1
ATOM 618 C CA . ARG A 1 82 ? 26.859 36.593 -17.777 1.00 31.48 82 ARG A CA 1
ATOM 619 C C . ARG A 1 82 ? 26.958 35.363 -18.663 1.00 33.33 82 ARG A C 1
ATOM 620 O O . ARG A 1 82 ? 27.578 35.399 -19.726 1.00 32.18 82 ARG A O 1
ATOM 628 N N . PRO A 1 83 ? 26.348 34.249 -18.231 1.00 35.43 83 PRO A N 1
ATOM 629 C CA . PRO A 1 83 ? 26.390 33.024 -19.032 1.00 36.91 83 PRO A CA 1
ATOM 630 C C . PRO A 1 83 ? 25.572 33.207 -20.308 1.00 37.57 83 PRO A C 1
ATOM 631 O O . PRO A 1 83 ? 25.706 32.442 -21.263 1.00 38.26 83 PRO A O 1
ATOM 635 N N . SER A 1 84 ? 24.729 34.238 -20.316 1.00 38.22 84 SER A N 1
ATOM 636 C CA . SER A 1 84 ? 23.896 34.536 -21.474 1.00 38.96 84 SER A CA 1
ATOM 637 C C . SER A 1 84 ? 24.673 35.319 -22.534 1.00 38.99 84 SER A C 1
ATOM 638 O O . SER A 1 84 ? 24.204 35.485 -23.659 1.00 39.69 84 SER A O 1
ATOM 641 N N . ALA A 1 85 ? 25.857 35.806 -22.172 1.00 38.23 85 ALA A N 1
ATOM 642 C CA . ALA A 1 85 ? 26.680 36.557 -23.114 1.00 37.95 85 ALA A CA 1
ATOM 643 C C . ALA A 1 85 ? 27.246 35.595 -24.155 1.00 37.81 85 ALA A C 1
ATOM 644 O O . ALA A 1 85 ? 28.205 34.874 -23.884 1.00 38.35 85 ALA A O 1
ATOM 646 N N . VAL A 1 86 ? 26.648 35.585 -25.344 1.00 37.03 86 VAL A N 1
ATOM 647 C CA . VAL A 1 86 ? 27.094 34.693 -26.408 1.00 36.38 86 VAL A CA 1
ATOM 648 C C . VAL A 1 86 ? 27.526 35.415 -27.678 1.00 34.57 86 VAL A C 1
ATOM 649 O O . VAL A 1 86 ? 27.992 34.786 -28.626 1.00 35.24 86 VAL A O 1
ATOM 653 N N . ASN A 1 87 ? 27.372 36.733 -27.704 1.00 32.26 87 ASN A N 1
ATOM 654 C CA . ASN A 1 87 ? 27.764 37.498 -28.878 1.00 30.30 87 ASN A CA 1
ATOM 655 C C . ASN A 1 87 ? 29.243 37.857 -28.806 1.00 28.96 87 ASN A C 1
ATOM 656 O O . ASN A 1 87 ? 29.629 38.814 -28.139 1.00 27.02 87 ASN A O 1
ATOM 661 N N . GLY A 1 88 ? 30.060 37.068 -29.495 1.00 28.05 88 GLY A N 1
ATOM 662 C CA . GLY A 1 88 ? 31.492 37.303 -29.517 1.00 27.07 88 GLY A CA 1
ATOM 663 C C . GLY A 1 88 ? 31.929 37.538 -30.944 1.00 26.87 88 GLY A C 1
ATOM 664 O O . GLY A 1 88 ? 31.630 38.580 -31.526 1.00 26.48 88 GLY A O 1
ATOM 665 N N . MET A 1 89 ? 32.642 36.573 -31.516 1.00 26.38 89 MET A N 1
ATOM 666 C CA . MET A 1 89 ? 33.088 36.697 -32.894 1.00 27.23 89 MET A CA 1
ATOM 667 C C . MET A 1 89 ? 32.029 36.029 -33.776 1.00 28.01 89 MET A C 1
ATOM 668 O O . MET A 1 89 ? 32.055 34.815 -33.977 1.00 28.39 89 MET A O 1
ATOM 673 N N . CYS A 1 90 ? 31.099 36.834 -34.289 1.00 28.77 90 CYS A N 1
ATOM 674 C CA . CYS A 1 90 ? 30.007 36.343 -35.132 1.00 30.28 90 CYS A CA 1
ATOM 675 C C . CYS A 1 90 ? 30.480 35.604 -36.382 1.00 29.60 90 CYS A C 1
ATOM 676 O O . CYS A 1 90 ? 29.946 34.546 -36.720 1.00 29.93 90 CYS A O 1
ATOM 679 N N . TYR A 1 91 ? 31.471 36.152 -37.074 1.00 28.46 91 TYR A N 1
ATOM 680 C CA . TYR A 1 91 ? 31.990 35.488 -38.262 1.00 27.94 91 TYR A CA 1
ATOM 681 C C . TYR A 1 91 ? 33.028 34.471 -37.776 1.00 28.07 91 TYR A C 1
ATOM 682 O O . TYR A 1 91 ? 33.934 34.818 -37.018 1.00 27.68 91 TYR A O 1
ATOM 691 N N . PRO A 1 92 ? 32.901 33.201 -38.204 1.00 28.90 92 PRO A N 1
ATOM 692 C CA . PRO A 1 92 ? 33.804 32.104 -37.828 1.00 28.57 92 PRO A CA 1
ATOM 693 C C . PRO A 1 92 ? 35.285 32.466 -37.853 1.00 28.20 92 PRO A C 1
ATOM 694 O O . PRO A 1 92 ? 35.794 32.970 -38.850 1.00 27.65 92 PRO A O 1
ATOM 698 N N . GLY A 1 93 ? 35.975 32.187 -36.752 1.00 28.23 93 GLY A N 1
ATOM 699 C CA . GLY A 1 93 ? 37.391 32.493 -36.677 1.00 28.48 93 GLY A CA 1
ATOM 700 C C . GLY A 1 93 ? 37.812 32.701 -35.239 1.00 29.07 93 GLY A C 1
ATOM 701 O O . GLY A 1 93 ? 36.971 32.924 -34.366 1.00 29.84 93 GLY A O 1
ATOM 702 N N . ASN A 1 94 ? 39.111 32.629 -34.978 1.00 28.77 94 ASN A N 1
ATOM 703 C CA . ASN A 1 94 ? 39.595 32.808 -33.619 1.00 28.37 94 ASN A CA 1
ATOM 704 C C . ASN A 1 94 ? 40.501 34.014 -33.445 1.00 25.91 94 ASN A C 1
ATOM 705 O O . ASN A 1 94 ? 41.161 34.461 -34.383 1.00 24.95 94 ASN A O 1
ATOM 710 N N . VAL A 1 95 ? 40.514 34.533 -32.224 1.00 24.01 95 VAL A N 1
ATOM 711 C CA . VAL A 1 95 ? 41.320 35.688 -31.872 1.00 22.66 95 VAL A CA 1
ATOM 712 C C . VAL A 1 95 ? 42.680 35.223 -31.360 1.00 22.80 95 VAL A C 1
ATOM 713 O O . VAL A 1 95 ? 42.756 34.471 -30.395 1.00 20.73 95 VAL A O 1
ATOM 717 N N . GLU A 1 96 ? 43.749 35.667 -32.012 1.00 23.49 96 GLU A N 1
ATOM 718 C CA . GLU A 1 96 ? 45.094 35.302 -31.575 1.00 24.31 96 GLU A CA 1
ATOM 719 C C . GLU A 1 96 ? 45.341 35.920 -30.201 1.00 24.07 96 GLU A C 1
ATOM 720 O O . GLU A 1 96 ? 45.035 37.095 -29.974 1.00 24.28 96 GLU A O 1
ATOM 726 N N . ASN A 1 97 ? 45.889 35.126 -29.282 1.00 22.70 97 ASN A N 1
ATOM 727 C CA . ASN A 1 97 ? 46.171 35.581 -27.924 1.00 22.06 97 ASN A CA 1
ATOM 728 C C . ASN A 1 97 ? 44.949 36.202 -27.251 1.00 21.13 97 ASN A C 1
ATOM 729 O O . ASN A 1 97 ? 45.014 37.295 -26.699 1.00 19.47 97 ASN A O 1
ATOM 734 N N . LEU A 1 98 ? 43.840 35.470 -27.282 1.00 20.00 98 LEU A N 1
ATOM 735 C CA . LEU A 1 98 ? 42.587 35.932 -26.691 1.00 19.63 98 LEU A CA 1
ATOM 736 C C . LEU A 1 98 ? 42.674 36.192 -25.193 1.00 19.92 98 LEU A C 1
ATOM 737 O O . LEU A 1 98 ? 42.183 37.207 -24.710 1.00 19.38 98 LEU A O 1
ATOM 742 N N . GLU A 1 99 ? 43.287 35.274 -24.448 1.00 19.11 99 GLU A N 1
ATOM 743 C CA . GLU A 1 99 ? 43.398 35.450 -23.004 1.00 19.42 99 GLU A CA 1
ATOM 744 C C . GLU A 1 99 ? 44.121 36.747 -22.651 1.00 19.50 99 GLU A C 1
ATOM 745 O O . GLU A 1 99 ? 43.736 37.444 -21.710 1.00 19.31 99 GLU A O 1
ATOM 751 N N . GLU A 1 100 ? 45.170 37.079 -23.400 1.00 18.90 100 GLU A N 1
ATOM 752 C CA . GLU A 1 100 ? 45.904 38.313 -23.131 1.00 18.83 100 GLU A CA 1
ATOM 753 C C . GLU A 1 100 ? 45.054 39.539 -23.470 1.00 18.88 100 GLU A C 1
ATOM 754 O O . GLU A 1 100 ? 45.080 40.538 -22.753 1.00 19.53 100 GLU A O 1
ATOM 760 N N . LEU A 1 101 ? 44.306 39.464 -24.566 1.00 19.33 101 LEU A N 1
ATOM 761 C CA . LEU A 1 101 ? 43.448 40.589 -24.956 1.00 18.78 101 LEU A CA 1
ATOM 762 C C . LEU A 1 101 ? 42.427 40.870 -23.857 1.00 18.60 101 LEU A C 1
ATOM 763 O O . LEU A 1 101 ? 42.272 42.010 -23.417 1.00 18.44 101 LEU A O 1
ATOM 768 N N . ARG A 1 102 ? 41.731 39.826 -23.416 1.00 18.69 102 ARG A N 1
ATOM 769 C CA . ARG A 1 102 ? 40.717 39.971 -22.377 1.00 19.02 102 ARG A CA 1
ATOM 770 C C . ARG A 1 102 ? 41.318 40.452 -21.064 1.00 20.42 102 ARG A C 1
ATOM 771 O O . ARG A 1 102 ? 40.701 41.234 -20.345 1.00 19.76 102 ARG A O 1
ATOM 779 N N . SER A 1 103 ? 42.528 39.992 -20.751 1.00 20.56 103 SER A N 1
ATOM 780 C CA . SER A 1 103 ? 43.183 40.413 -19.515 1.00 21.51 103 SER A CA 1
ATOM 781 C C . SER A 1 103 ? 43.532 41.898 -19.600 1.00 21.22 103 SER A C 1
ATOM 782 O O . SER A 1 103 ? 43.238 42.659 -18.680 1.00 21.33 103 SER A O 1
ATOM 785 N N . LEU A 1 104 ? 44.155 42.296 -20.706 1.00 21.46 104 LEU A N 1
ATOM 786 C CA . LEU A 1 104 ? 44.541 43.690 -20.932 1.00 22.37 104 LEU A CA 1
ATOM 787 C C . LEU A 1 104 ? 43.315 44.592 -20.799 1.00 22.11 104 LEU A C 1
ATOM 788 O O . LEU A 1 104 ? 43.330 45.607 -20.098 1.00 22.14 104 LEU A O 1
ATOM 793 N N . PHE A 1 105 ? 42.248 44.215 -21.487 1.00 21.00 105 PHE A N 1
ATOM 794 C CA . PHE A 1 105 ? 41.023 44.991 -21.444 1.00 21.12 105 PHE A CA 1
ATOM 795 C C . PHE A 1 105 ? 40.470 45.106 -20.029 1.00 21.48 105 PHE A C 1
ATOM 796 O O . PHE A 1 105 ? 40.209 46.206 -19.542 1.00 21.20 105 PHE A O 1
ATOM 804 N N . SER A 1 106 ? 40.296 43.970 -19.362 1.00 21.73 106 SER A N 1
ATOM 805 C CA . SER A 1 106 ? 39.737 43.967 -18.016 1.00 23.26 106 SER A CA 1
ATOM 806 C C . SER A 1 106 ? 40.577 44.715 -16.990 1.00 23.66 106 SER A C 1
ATOM 807 O O . SER A 1 106 ? 40.046 45.212 -15.999 1.00 23.53 106 SER A O 1
ATOM 810 N N . SER A 1 107 ? 41.884 44.804 -17.225 1.00 23.17 107 SER A N 1
ATOM 811 C CA . SER A 1 107 ? 42.764 45.494 -16.288 1.00 23.50 107 SER A CA 1
ATOM 812 C C . SER A 1 107 ? 42.587 47.007 -16.336 1.00 22.57 107 SER A C 1
ATOM 813 O O . SER A 1 107 ? 42.920 47.704 -15.381 1.00 22.49 107 SER A O 1
ATOM 816 N N . ALA A 1 108 ? 42.072 47.517 -17.450 1.00 22.05 108 ALA A N 1
ATOM 817 C CA . ALA A 1 108 ? 41.838 48.955 -17.582 1.00 21.81 108 ALA A CA 1
ATOM 818 C C . ALA A 1 108 ? 40.551 49.280 -16.829 1.00 21.40 108 ALA A C 1
ATOM 819 O O . ALA A 1 108 ? 39.880 48.376 -16.343 1.00 21.25 108 ALA A O 1
ATOM 821 N N . SER A 1 109 ? 40.209 50.562 -16.718 1.00 21.48 109 SER A N 1
ATOM 822 C CA . SER A 1 109 ? 38.972 50.938 -16.042 1.00 21.91 109 SER A CA 1
ATOM 823 C C . SER A 1 109 ? 38.019 51.644 -17.002 1.00 22.48 109 SER A C 1
ATOM 824 O O . SER A 1 109 ? 36.920 52.029 -16.612 1.00 23.09 109 SER A O 1
ATOM 827 N N . SER A 1 110 ? 38.443 51.812 -18.252 1.00 23.23 110 SER A N 1
ATOM 828 C CA . SER A 1 110 ? 37.601 52.448 -19.267 1.00 24.03 110 SER A CA 1
ATOM 829 C C . SER A 1 110 ? 38.171 52.335 -20.672 1.00 24.17 110 SER A C 1
ATOM 830 O O . SER A 1 110 ? 39.363 52.086 -20.859 1.00 23.61 110 SER A O 1
ATOM 833 N N . TYR A 1 111 ? 37.296 52.501 -21.660 1.00 23.66 111 TYR A N 1
ATOM 834 C CA . TYR A 1 111 ? 37.690 52.485 -23.061 1.00 23.31 111 TYR A CA 1
ATOM 835 C C . TYR A 1 111 ? 36.868 53.546 -23.786 1.00 25.20 111 TYR A C 1
ATOM 836 O O . TYR A 1 111 ? 35.749 53.872 -23.376 1.00 24.34 111 TYR A O 1
ATOM 845 N N . GLN A 1 112 ? 37.451 54.091 -24.845 1.00 26.25 112 GLN A N 1
ATOM 846 C CA . GLN A 1 112 ? 36.812 55.095 -25.686 1.00 27.96 112 GLN A CA 1
ATOM 847 C C . GLN A 1 112 ? 37.251 54.750 -27.103 1.00 27.28 112 GLN A C 1
ATOM 848 O O . GLN A 1 112 ? 38.443 54.561 -27.353 1.00 27.21 112 GLN A O 1
ATOM 854 N N . ARG A 1 113 ? 36.304 54.653 -28.031 1.00 26.40 113 ARG A N 1
ATOM 855 C CA . ARG A 1 113 ? 36.659 54.322 -29.404 1.00 26.30 113 ARG A CA 1
ATOM 856 C C . ARG A 1 113 ? 37.278 55.512 -30.128 1.00 26.84 113 ARG A C 1
ATOM 857 O O . ARG A 1 113 ? 36.971 56.670 -29.832 1.00 26.30 113 ARG A O 1
ATOM 865 N N . ILE A 1 114 ? 38.161 55.219 -31.074 1.00 27.09 114 ILE A N 1
ATOM 866 C CA . ILE A 1 114 ? 38.815 56.256 -31.861 1.00 27.70 114 ILE A CA 1
ATOM 867 C C . ILE A 1 114 ? 38.950 55.748 -33.291 1.00 27.86 114 ILE A C 1
ATOM 868 O O . ILE A 1 114 ? 39.349 54.605 -33.515 1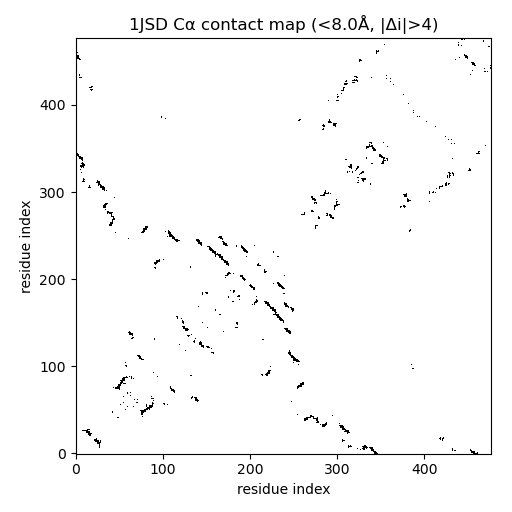.00 27.93 114 ILE A O 1
ATOM 873 N N . GLN A 1 115 ? 38.600 56.580 -34.265 1.00 28.03 115 GLN A N 1
ATOM 874 C CA . GLN A 1 115 ? 38.692 56.149 -35.653 1.00 29.17 115 GLN A CA 1
ATOM 875 C C . GLN A 1 115 ? 40.137 56.149 -36.133 1.00 29.15 115 GLN A C 1
ATOM 876 O O . GLN A 1 115 ? 40.859 57.126 -35.953 1.00 29.79 115 GLN A O 1
ATOM 882 N N . ILE A 1 116 ? 40.547 55.046 -36.746 1.00 29.29 116 ILE A N 1
ATOM 883 C CA . ILE A 1 116 ? 41.910 54.910 -37.247 1.00 30.23 116 ILE A CA 1
ATOM 884 C C . ILE A 1 116 ? 41.977 55.199 -38.743 1.00 30.93 116 ILE A C 1
ATOM 885 O O . ILE A 1 116 ? 42.754 56.049 -39.181 1.00 32.07 116 ILE A O 1
ATOM 890 N N . PHE A 1 117 ? 41.165 54.493 -39.524 1.00 30.74 117 PHE A N 1
ATOM 891 C CA . PHE A 1 117 ? 41.135 54.689 -40.968 1.00 30.82 117 PHE A CA 1
ATOM 892 C C . PHE A 1 117 ? 39.736 55.076 -41.437 1.00 31.36 117 PHE A C 1
ATOM 893 O O . PHE A 1 117 ? 38.798 54.286 -41.341 1.00 30.44 117 PHE A O 1
ATOM 901 N N . PRO A 1 118 ? 39.575 56.310 -41.941 1.00 31.94 118 PRO A N 1
ATOM 902 C CA . PRO A 1 118 ? 38.253 56.731 -42.412 1.00 31.51 118 PRO A CA 1
ATOM 903 C C . PRO A 1 118 ? 37.887 55.975 -43.683 1.00 31.73 118 PRO A C 1
ATOM 904 O O . PRO A 1 118 ? 38.759 55.640 -44.485 1.00 31.96 118 PRO A O 1
ATOM 908 N N . ASP A 1 119 ? 36.599 55.704 -43.861 1.00 31.54 119 ASP A N 1
ATOM 909 C CA . ASP A 1 119 ? 36.117 54.979 -45.032 1.00 32.51 119 ASP A CA 1
ATOM 910 C C . ASP A 1 119 ? 36.566 55.604 -46.353 1.00 32.89 119 ASP A C 1
ATOM 911 O O . ASP A 1 119 ? 36.742 54.903 -47.349 1.00 32.76 119 ASP A O 1
ATOM 916 N N . THR A 1 120 ? 36.753 56.920 -46.356 1.00 33.79 120 THR A N 1
ATOM 917 C CA . THR A 1 120 ? 37.150 57.638 -47.566 1.00 34.96 120 THR A CA 1
ATOM 918 C C . THR A 1 120 ? 38.550 57.325 -48.100 1.00 35.76 120 THR A C 1
ATOM 919 O O . THR A 1 120 ? 38.820 57.514 -49.285 1.00 35.62 120 THR A O 1
ATOM 923 N N . ILE A 1 121 ? 39.437 56.840 -47.239 1.00 36.22 121 ILE A N 1
ATOM 924 C CA . ILE A 1 121 ? 40.805 56.549 -47.662 1.00 36.38 121 ILE A CA 1
ATOM 925 C C . ILE A 1 121 ? 40.925 55.400 -48.668 1.00 36.48 121 ILE A C 1
ATOM 926 O O . ILE A 1 121 ? 41.835 55.389 -49.499 1.00 36.16 121 ILE A O 1
ATOM 931 N N . TRP A 1 122 ? 39.997 54.449 -48.604 1.00 36.43 122 TRP A N 1
ATOM 932 C CA . TRP A 1 122 ? 40.026 53.280 -49.481 1.00 36.90 122 TRP A CA 1
ATOM 933 C C . TRP A 1 122 ? 39.639 53.523 -50.933 1.00 38.24 122 TRP A C 1
ATOM 934 O O . TRP A 1 122 ? 38.830 54.396 -51.246 1.00 38.57 122 TRP A O 1
ATOM 945 N N . ASN A 1 123 ? 40.229 52.725 -51.816 1.00 38.98 123 ASN A N 1
ATOM 946 C CA . ASN A 1 123 ? 39.959 52.802 -53.242 1.00 39.72 123 ASN A CA 1
ATOM 947 C C . ASN A 1 123 ? 39.291 51.499 -53.665 1.00 39.14 123 ASN A C 1
ATOM 948 O O . ASN A 1 123 ? 39.262 51.142 -54.841 1.00 39.85 123 ASN A O 1
ATOM 953 N N . VAL A 1 124 ? 38.759 50.793 -52.674 1.00 37.80 124 VAL A N 1
ATOM 954 C CA . VAL A 1 124 ? 38.059 49.534 -52.889 1.00 36.81 124 VAL A CA 1
ATOM 955 C C . VAL A 1 124 ? 36.786 49.589 -52.050 1.00 36.12 124 VAL A C 1
ATOM 956 O O . VAL A 1 124 ? 36.570 50.552 -51.314 1.00 35.45 124 VAL A O 1
ATOM 960 N N . SER A 1 125 ? 35.945 48.568 -52.163 1.00 35.61 125 SER A N 1
ATOM 961 C CA . SER A 1 125 ? 34.704 48.534 -51.400 1.00 36.08 125 SER A CA 1
ATOM 962 C C . SER A 1 125 ? 35.013 48.267 -49.927 1.00 35.69 125 SER A C 1
ATOM 963 O O . SER A 1 125 ? 35.989 47.588 -49.605 1.00 35.26 125 SER A O 1
ATOM 966 N N . TYR A 1 126 ? 34.182 48.797 -49.035 1.00 35.27 126 TYR A N 1
ATOM 967 C CA . TYR A 1 126 ? 34.406 48.622 -47.605 1.00 34.74 126 TYR A CA 1
ATOM 968 C C . TYR A 1 126 ? 33.166 48.250 -46.804 1.00 35.05 126 TYR A C 1
ATOM 969 O O . TYR A 1 126 ? 33.246 48.055 -45.591 1.00 34.93 126 TYR A O 1
ATOM 978 N N . SER A 1 127 ? 32.024 48.136 -47.474 1.00 34.97 127 SER A N 1
ATOM 979 C CA . SER A 1 127 ? 30.780 47.823 -46.780 1.00 35.47 127 SER A CA 1
ATOM 980 C C . SER A 1 127 ? 30.379 46.352 -46.756 1.00 34.88 127 SER A C 1
ATOM 981 O O . SER A 1 127 ? 29.203 46.034 -46.592 1.00 35.15 127 SER A O 1
ATOM 984 N N . GLY A 1 128 ? 31.349 45.455 -46.902 1.00 34.36 128 GLY A N 1
ATOM 985 C CA . GLY A 1 128 ? 31.038 44.036 -46.874 1.00 33.52 128 GLY A CA 1
ATOM 986 C C . GLY A 1 128 ? 30.353 43.632 -45.580 1.00 32.75 128 GLY A C 1
ATOM 987 O O . GLY A 1 128 ? 30.706 44.119 -44.507 1.00 32.82 128 GLY A O 1
ATOM 988 N N . THR A 1 129 ? 29.365 42.748 -45.681 1.00 32.68 129 THR A N 1
ATOM 989 C CA . THR A 1 129 ? 28.626 42.276 -44.516 1.00 32.42 129 THR A CA 1
ATOM 990 C C . THR A 1 129 ? 28.441 40.763 -44.592 1.00 32.61 129 THR A C 1
ATOM 991 O O . THR A 1 129 ? 28.775 40.137 -45.601 1.00 33.16 129 THR A O 1
ATOM 995 N N . SER A 1 130 ? 27.904 40.177 -43.529 1.00 32.13 130 SER A N 1
ATOM 996 C CA . SER A 1 130 ? 27.685 38.739 -43.496 1.00 32.02 130 SER A CA 1
ATOM 997 C C . SER A 1 130 ? 26.402 38.377 -42.773 1.00 32.51 130 SER A C 1
ATOM 998 O O . SER A 1 130 ? 25.987 39.065 -41.845 1.00 32.10 130 SER A O 1
ATOM 1001 N N . SER A 1 131 ? 25.780 37.286 -43.206 1.00 33.36 131 SER A N 1
ATOM 1002 C CA . SER A 1 131 ? 24.549 36.810 -42.589 1.00 34.39 131 SER A CA 1
ATOM 1003 C C . SER A 1 131 ? 24.859 36.282 -41.194 1.00 34.47 131 SER A C 1
ATOM 1004 O O . SER A 1 131 ? 23.976 36.182 -40.343 1.00 34.68 131 SER A O 1
ATOM 1007 N N . ALA A 1 132 ? 26.125 35.943 -40.965 1.00 33.87 132 ALA A N 1
ATOM 1008 C CA . ALA A 1 132 ? 26.555 35.421 -39.673 1.00 33.74 132 ALA A CA 1
ATOM 1009 C C . ALA A 1 132 ? 26.627 36.551 -38.657 1.00 33.85 132 ALA A C 1
ATOM 1010 O O . ALA A 1 132 ? 26.567 36.317 -37.450 1.00 33.64 132 ALA A O 1
ATOM 1012 N N . CYS A 1 133 ? 26.749 37.777 -39.155 1.00 33.83 133 CYS A N 1
ATOM 1013 C CA . CYS A 1 133 ? 26.838 38.942 -38.287 1.00 34.74 133 CYS A CA 1
ATOM 1014 C C . CYS A 1 133 ? 25.621 39.863 -38.380 1.00 34.05 133 CYS A C 1
ATOM 1015 O O . CYS A 1 133 ? 25.760 41.071 -38.573 1.00 33.28 133 CYS A O 1
ATOM 1018 N N . SER A 1 134 ? 24.433 39.286 -38.233 1.00 33.95 134 SER A N 1
ATOM 1019 C CA . SER A 1 134 ? 23.193 40.056 -38.283 1.00 34.95 134 SER A CA 1
ATOM 1020 C C . SER A 1 134 ? 23.060 40.829 -39.588 1.00 34.59 134 SER A C 1
ATOM 1021 O O . SER A 1 134 ? 22.520 41.936 -39.603 1.00 35.23 134 SER A O 1
ATOM 1024 N N . ASP A 1 135 ? 23.555 40.246 -40.676 1.00 34.66 135 ASP A N 1
ATOM 1025 C CA . ASP A 1 135 ? 23.497 40.882 -41.988 1.00 34.14 135 ASP A CA 1
ATOM 1026 C C . ASP A 1 135 ? 24.210 42.220 -41.969 1.00 33.09 135 ASP A C 1
ATOM 1027 O O . ASP A 1 135 ? 23.842 43.148 -42.688 1.00 32.78 135 ASP A O 1
ATOM 1032 N N . SER A 1 136 ? 25.244 42.307 -41.140 1.00 30.36 136 SER A N 1
ATOM 1033 C CA . SER A 1 136 ? 26.027 43.524 -41.013 1.00 28.68 136 SER A CA 1
ATOM 1034 C C . SER A 1 136 ? 27.480 43.096 -40.799 1.00 27.27 136 SER A C 1
ATOM 1035 O O . SER A 1 136 ? 27.895 42.044 -41.287 1.00 27.47 136 SER A O 1
ATOM 1038 N N . PHE A 1 137 ? 28.254 43.900 -40.082 1.00 26.12 137 PHE A N 1
ATOM 1039 C CA . PHE A 1 137 ? 29.650 43.544 -39.827 1.00 25.38 137 PHE A CA 1
ATOM 1040 C C . PHE A 1 137 ? 30.168 44.270 -38.590 1.00 24.81 137 PHE A C 1
ATOM 1041 O O . PHE A 1 137 ? 29.486 45.130 -38.030 1.00 23.83 137 PHE A O 1
ATOM 1049 N N . TYR A 1 138 ? 31.375 43.908 -38.166 1.00 24.02 138 TYR A N 1
ATOM 1050 C CA . TYR A 1 138 ? 32.014 44.510 -36.999 1.00 22.81 138 TYR A CA 1
ATOM 1051 C C . TYR A 1 138 ? 32.143 46.025 -37.131 1.00 22.54 138 TYR A C 1
ATOM 1052 O O . TYR A 1 138 ? 32.365 46.537 -38.230 1.00 23.97 138 TYR A O 1
ATOM 1061 N N . ARG A 1 139 ? 32.013 46.732 -36.009 1.00 21.59 139 ARG A N 1
ATOM 1062 C CA . ARG A 1 139 ? 32.134 48.185 -35.984 1.00 22.12 139 ARG A CA 1
ATOM 1063 C C . ARG A 1 139 ? 33.595 48.614 -35.827 1.00 22.50 139 ARG A C 1
ATOM 1064 O O . ARG A 1 139 ? 33.916 49.794 -35.947 1.00 22.24 139 ARG A O 1
ATOM 1072 N N . SER A 1 140 ? 34.479 47.661 -35.546 1.00 22.28 140 SER A N 1
ATOM 1073 C CA . SER A 1 140 ? 35.895 47.987 -35.361 1.00 22.91 140 SER A CA 1
ATOM 1074 C C . SER A 1 140 ? 36.736 47.774 -36.601 1.00 22.80 140 SER A C 1
ATOM 1075 O O . SER A 1 140 ? 37.892 48.197 -36.640 1.00 23.43 140 SER A O 1
ATOM 1078 N N . MET A 1 141 ? 36.169 47.114 -37.606 1.00 22.85 141 MET A N 1
ATOM 1079 C CA . MET A 1 141 ? 36.904 46.823 -38.832 1.00 24.00 141 MET A CA 1
ATOM 1080 C C . MET A 1 141 ? 36.017 46.904 -40.063 1.00 25.20 141 MET A C 1
ATOM 1081 O O . MET A 1 141 ? 34.791 46.839 -39.968 1.00 25.57 141 MET A O 1
ATOM 1086 N N . ARG A 1 142 ? 36.656 47.018 -41.221 1.00 25.76 142 ARG A N 1
ATOM 1087 C CA . ARG A 1 142 ? 35.951 47.074 -42.495 1.00 26.53 142 ARG A CA 1
ATOM 1088 C C . ARG A 1 142 ? 36.380 45.906 -43.381 1.00 27.40 142 ARG A C 1
ATOM 1089 O O . ARG A 1 142 ? 37.577 45.659 -43.554 1.00 27.55 142 ARG A O 1
ATOM 1097 N N . TRP A 1 143 ? 35.406 45.190 -43.936 1.00 26.82 143 TRP A N 1
ATOM 1098 C CA . TRP A 1 143 ? 35.697 44.072 -44.828 1.00 28.75 143 TRP A CA 1
ATOM 1099 C C . TRP A 1 143 ? 35.914 44.651 -46.223 1.00 30.01 143 TRP A C 1
ATOM 1100 O O . TRP A 1 143 ? 34.954 44.882 -46.958 1.00 30.13 143 TRP A O 1
ATOM 1111 N N . LEU A 1 144 ? 37.174 44.896 -46.576 1.00 31.06 144 LEU A N 1
ATOM 1112 C CA . LEU A 1 144 ? 37.517 45.467 -47.875 1.00 32.78 144 LEU A CA 1
ATOM 1113 C C . LEU A 1 144 ? 37.402 44.437 -48.993 1.00 34.62 144 LEU A C 1
ATOM 1114 O O . LEU A 1 144 ? 37.919 43.323 -48.882 1.00 35.22 144 LEU A O 1
ATOM 1119 N N . THR A 1 145 ? 36.715 44.809 -50.068 1.00 36.31 145 THR A N 1
ATOM 1120 C CA . THR A 1 145 ? 36.557 43.923 -51.217 1.00 37.94 145 THR A CA 1
ATOM 1121 C C . THR A 1 145 ? 36.716 44.727 -52.501 1.00 39.42 145 THR A C 1
ATOM 1122 O O . THR A 1 145 ? 36.781 45.956 -52.472 1.00 38.35 145 THR A O 1
ATOM 1126 N N . GLN A 1 146 ? 36.781 44.025 -53.626 1.00 41.55 146 GLN A N 1
ATOM 1127 C CA . GLN A 1 146 ? 36.948 44.672 -54.921 1.00 43.92 146 GLN A CA 1
ATOM 1128 C C . GLN A 1 146 ? 35.834 45.660 -55.256 1.00 44.84 146 GLN A C 1
ATOM 1129 O O . GLN A 1 146 ? 34.689 45.502 -54.831 1.00 44.82 146 GLN A O 1
ATOM 1135 N N . LYS A 1 147 ? 36.196 46.689 -56.014 1.00 46.50 147 LYS A N 1
ATOM 1136 C CA . LYS A 1 147 ? 35.255 47.712 -56.452 1.00 47.99 147 LYS A CA 1
ATOM 1137 C C . LYS A 1 147 ? 35.511 47.925 -57.940 1.00 48.94 147 LYS A C 1
ATOM 1138 O O . LYS A 1 147 ? 36.639 48.217 -58.344 1.00 48.73 147 LYS A O 1
ATOM 1144 N N . ASN A 1 148 ? 34.468 47.771 -58.749 1.00 49.78 148 ASN A N 1
ATOM 1145 C CA . ASN A 1 148 ? 34.585 47.926 -60.197 1.00 50.96 148 ASN A CA 1
ATOM 1146 C C . ASN A 1 148 ? 35.517 46.851 -60.750 1.00 51.20 148 ASN A C 1
ATOM 1147 O O . ASN A 1 148 ? 36.312 47.108 -61.655 1.00 51.72 148 ASN A O 1
ATOM 1152 N N . ASN A 1 149 ? 35.413 45.648 -60.191 1.00 51.43 149 ASN A N 1
ATOM 1153 C CA . ASN A 1 149 ? 36.233 44.515 -60.609 1.00 51.33 149 ASN A CA 1
ATOM 1154 C C . ASN A 1 149 ? 37.728 44.794 -60.520 1.00 50.83 149 ASN A C 1
ATOM 1155 O O . ASN A 1 149 ? 38.513 44.311 -61.338 1.00 51.29 149 ASN A O 1
ATOM 1160 N N . ALA A 1 150 ? 38.120 45.568 -59.515 1.00 49.58 150 ALA A N 1
ATOM 1161 C CA . ALA A 1 150 ? 39.521 45.904 -59.316 1.00 48.25 150 ALA A CA 1
ATOM 1162 C C . ALA A 1 150 ? 39.851 46.046 -57.833 1.00 47.39 150 ALA A C 1
ATOM 1163 O O . ALA A 1 150 ? 39.026 46.502 -57.041 1.00 46.88 150 ALA A O 1
ATOM 1165 N N . TYR A 1 151 ? 41.061 45.640 -57.464 1.00 46.05 151 TYR A N 1
ATOM 1166 C CA . TYR A 1 151 ? 41.513 45.749 -56.088 1.00 45.02 151 TYR A CA 1
ATOM 1167 C C . TYR A 1 151 ? 42.979 46.152 -56.101 1.00 44.92 151 TYR A C 1
ATOM 1168 O O . TYR A 1 151 ? 43.872 45.309 -55.995 1.00 45.29 151 TYR A O 1
ATOM 1177 N N . PRO A 1 152 ? 43.246 47.454 -56.264 1.00 44.91 152 PRO A N 1
ATOM 1178 C CA . PRO A 1 152 ? 44.618 47.968 -56.286 1.00 45.07 152 PRO A CA 1
ATOM 1179 C C . PRO A 1 152 ? 45.230 47.780 -54.903 1.00 45.29 152 PRO A C 1
ATOM 1180 O O . PRO A 1 152 ? 44.508 47.606 -53.922 1.00 45.57 152 PRO A O 1
ATOM 1184 N N . ILE A 1 153 ? 46.553 47.813 -54.817 1.00 45.09 153 ILE A N 1
ATOM 1185 C CA . ILE A 1 153 ? 47.205 47.654 -53.526 1.00 45.26 153 ILE A CA 1
ATOM 1186 C C . ILE A 1 153 ? 46.779 48.799 -52.609 1.00 44.74 153 ILE A C 1
ATOM 1187 O O . ILE A 1 153 ? 46.933 49.973 -52.953 1.00 44.52 153 ILE A O 1
ATOM 1192 N N . GLN A 1 154 ? 46.227 48.452 -51.449 1.00 43.46 154 GLN A N 1
ATOM 1193 C CA . GLN A 1 154 ? 45.792 49.450 -50.484 1.00 42.14 154 GLN A CA 1
ATOM 1194 C C . GLN A 1 154 ? 46.940 49.716 -49.523 1.00 42.20 154 GLN A C 1
ATOM 1195 O O . GLN A 1 154 ? 47.528 48.782 -48.976 1.00 42.25 154 GLN A O 1
ATOM 1201 N N . ASP A 1 155 ? 47.260 50.990 -49.326 1.00 41.80 155 ASP A N 1
ATOM 1202 C CA . ASP A 1 155 ? 48.346 51.386 -48.439 1.00 42.54 155 ASP A CA 1
ATOM 1203 C C . ASP A 1 155 ? 47.881 52.577 -47.606 1.00 42.00 155 ASP A C 1
ATOM 1204 O O . ASP A 1 155 ? 47.856 53.706 -48.094 1.00 42.20 155 ASP A O 1
ATOM 1209 N N . ALA A 1 156 ? 47.513 52.324 -46.353 1.00 41.05 156 ALA A N 1
ATOM 1210 C CA . ALA A 1 156 ? 47.039 53.386 -45.474 1.00 39.97 156 ALA A CA 1
ATOM 1211 C C . ALA A 1 156 ? 47.894 53.536 -44.221 1.00 39.68 156 ALA A C 1
ATOM 1212 O O . ALA A 1 156 ? 48.429 52.559 -43.698 1.00 39.31 156 ALA A O 1
ATOM 1214 N N . GLN A 1 157 ? 48.010 54.772 -43.745 1.00 39.26 157 GLN A N 1
ATOM 1215 C CA . GLN A 1 157 ? 48.800 55.078 -42.559 1.00 40.04 157 GLN A CA 1
ATOM 1216 C C . GLN A 1 157 ? 48.018 55.864 -41.522 1.00 39.39 157 GLN A C 1
ATOM 1217 O O . GLN A 1 157 ? 47.121 56.635 -41.855 1.00 39.11 157 GLN A O 1
ATOM 1223 N N . TYR A 1 158 ? 48.387 55.673 -40.261 1.00 39.06 158 TYR A N 1
ATOM 1224 C CA . TYR A 1 158 ? 47.764 56.380 -39.155 1.00 38.90 158 TYR A CA 1
ATOM 1225 C C . TYR A 1 158 ? 48.799 56.575 -38.059 1.00 39.23 158 TYR A C 1
ATOM 1226 O O . TYR A 1 158 ? 49.419 55.612 -37.609 1.00 39.23 158 TYR A O 1
ATOM 1235 N N . THR A 1 159 ? 48.987 57.821 -37.634 1.00 39.37 159 THR A N 1
ATOM 1236 C CA . THR A 1 159 ? 49.942 58.128 -36.579 1.00 39.81 159 THR A CA 1
ATOM 1237 C C . THR A 1 159 ? 49.203 58.491 -35.298 1.00 40.20 159 THR A C 1
ATOM 1238 O O . THR A 1 159 ? 48.312 59.341 -35.302 1.00 40.13 159 THR A O 1
ATOM 1242 N N . ASN A 1 160 ? 49.577 57.840 -34.202 1.00 40.28 160 ASN A N 1
ATOM 1243 C CA . ASN A 1 160 ? 48.948 58.088 -32.914 1.00 41.19 160 ASN A CA 1
ATOM 1244 C C . ASN A 1 160 ? 49.452 59.382 -32.280 1.00 42.56 160 ASN A C 1
ATOM 1245 O O . ASN A 1 160 ? 50.576 59.444 -31.783 1.00 42.55 160 ASN A O 1
ATOM 1250 N N . ASN A 1 161 ? 48.611 60.411 -32.300 1.00 44.07 161 ASN A N 1
ATOM 1251 C CA . ASN A 1 161 ? 48.956 61.700 -31.713 1.00 45.67 161 ASN A CA 1
ATOM 1252 C C . ASN A 1 161 ? 48.019 61.999 -30.546 1.00 46.20 161 ASN A C 1
ATOM 1253 O O . ASN A 1 161 ? 47.841 63.156 -30.162 1.00 46.45 161 ASN A O 1
ATOM 1258 N N . ARG A 1 162 ? 47.429 60.948 -29.983 1.00 46.41 162 ARG A N 1
ATOM 1259 C CA . ARG A 1 162 ? 46.496 61.090 -28.869 1.00 46.55 162 ARG A CA 1
ATOM 1260 C C . ARG A 1 162 ? 47.153 61.108 -27.496 1.00 45.97 162 ARG A C 1
ATOM 1261 O O . ARG A 1 162 ? 46.496 61.396 -26.497 1.00 46.45 162 ARG A O 1
ATOM 1269 N N . GLY A 1 163 ? 48.441 60.795 -27.439 1.00 45.07 163 GLY A N 1
ATOM 1270 C CA . GLY A 1 163 ? 49.126 60.796 -26.160 1.00 43.96 163 GLY A CA 1
ATOM 1271 C C . GLY A 1 163 ? 48.873 59.549 -25.332 1.00 43.06 163 GLY A C 1
ATOM 1272 O O . GLY A 1 163 ? 49.445 59.385 -24.256 1.00 43.66 163 GLY A O 1
ATOM 1273 N N . LYS A 1 164 ? 48.002 58.675 -25.824 1.00 42.12 164 LYS A N 1
ATOM 1274 C CA . LYS A 1 164 ? 47.688 57.425 -25.136 1.00 40.27 164 LYS A CA 1
ATOM 1275 C C . LYS A 1 164 ? 47.710 56.279 -26.136 1.00 38.23 164 LYS A C 1
ATOM 1276 O O . LYS A 1 164 ? 47.419 56.472 -27.316 1.00 37.72 164 LYS A O 1
ATOM 1282 N N . SER A 1 165 ? 48.063 55.087 -25.663 1.00 35.91 165 SER A N 1
ATOM 1283 C CA . SER A 1 165 ? 48.123 53.916 -26.528 1.00 33.23 165 SER A CA 1
ATOM 1284 C C . SER A 1 165 ? 46.752 53.562 -27.080 1.00 31.62 165 SER A C 1
ATOM 1285 O O . SER A 1 165 ? 45.729 53.789 -26.431 1.00 30.81 165 SER A O 1
ATOM 1288 N N . ILE A 1 166 ? 46.742 53.002 -28.284 1.00 29.66 166 ILE A N 1
ATOM 1289 C CA . ILE A 1 166 ? 45.503 52.612 -28.938 1.00 27.87 166 ILE A CA 1
ATOM 1290 C C . ILE A 1 166 ? 45.485 51.127 -29.273 1.00 26.86 166 ILE A C 1
ATOM 1291 O O . ILE A 1 166 ? 46.349 50.627 -29.994 1.00 26.92 166 ILE A O 1
ATOM 1296 N N . LEU A 1 167 ? 44.495 50.429 -28.734 1.00 25.64 167 LEU A N 1
ATOM 1297 C CA . LEU A 1 167 ? 44.317 49.011 -28.999 1.00 24.60 167 LEU A CA 1
ATOM 1298 C C . LEU A 1 167 ? 43.605 48.939 -30.345 1.00 25.41 167 LEU A C 1
ATOM 1299 O O . LEU A 1 167 ? 42.510 49.497 -30.492 1.00 25.03 167 LEU A O 1
ATOM 1304 N N . PHE A 1 168 ? 44.213 48.284 -31.331 1.00 24.36 168 PHE A N 1
ATOM 1305 C CA . PHE A 1 168 ? 43.571 48.168 -32.637 1.00 24.97 168 PHE A CA 1
ATOM 1306 C C . PHE A 1 168 ? 43.427 46.720 -33.088 1.00 25.13 168 PHE A C 1
ATOM 1307 O O . PHE A 1 168 ? 44.173 45.837 -32.657 1.00 24.71 168 PHE A O 1
ATOM 1315 N N . MET A 1 169 ? 42.444 46.490 -33.952 1.00 25.00 169 MET A N 1
ATOM 1316 C CA . MET A 1 169 ? 42.108 45.156 -34.428 1.00 24.31 169 MET A CA 1
ATOM 1317 C C . MET A 1 169 ? 42.070 45.012 -35.944 1.00 24.41 169 MET A C 1
ATOM 1318 O O . MET A 1 169 ? 41.802 45.974 -36.664 1.00 24.41 169 MET A O 1
ATOM 1323 N N . TRP A 1 170 ? 42.326 43.798 -36.422 1.00 23.86 170 TRP A N 1
ATOM 1324 C CA . TRP A 1 170 ? 42.262 43.507 -37.847 1.00 24.07 170 TRP A CA 1
ATOM 1325 C C . TRP A 1 170 ? 42.077 42.013 -38.046 1.00 24.47 170 TRP A C 1
ATOM 1326 O O . TRP A 1 170 ? 42.147 41.234 -37.092 1.00 24.02 170 TRP A O 1
ATOM 1337 N N . GLY A 1 171 ? 41.806 41.617 -39.279 1.00 25.06 171 GLY A N 1
ATOM 1338 C CA . GLY A 1 171 ? 41.614 40.210 -39.558 1.00 26.09 171 GLY A CA 1
ATOM 1339 C C . GLY A 1 171 ? 42.055 39.850 -40.958 1.00 26.99 171 GLY A C 1
ATOM 1340 O O . GLY A 1 171 ? 42.291 40.726 -41.794 1.00 26.01 171 GLY A O 1
ATOM 1341 N N . ILE A 1 172 ? 42.180 38.550 -41.202 1.00 27.08 172 ILE A N 1
ATOM 1342 C CA . ILE A 1 172 ? 42.569 38.041 -42.504 1.00 27.86 172 ILE A CA 1
ATOM 1343 C C . ILE A 1 172 ? 41.502 37.036 -42.907 1.00 28.23 172 ILE A C 1
ATOM 1344 O O . ILE A 1 172 ? 41.290 36.034 -42.222 1.00 27.60 172 ILE A O 1
ATOM 1349 N N . ASN A 1 173 ? 40.828 37.312 -44.016 1.00 29.08 173 ASN A N 1
ATOM 1350 C CA . ASN A 1 173 ? 39.771 36.439 -44.506 1.00 30.42 173 ASN A CA 1
ATOM 1351 C C . ASN A 1 173 ? 40.299 35.247 -45.303 1.00 31.68 173 ASN A C 1
ATOM 1352 O O . ASN A 1 173 ? 41.224 35.382 -46.108 1.00 32.20 173 ASN A O 1
ATOM 1357 N N . HIS A 1 174 ? 39.708 34.081 -45.058 1.00 32.36 174 HIS A N 1
ATOM 1358 C CA . HIS A 1 174 ? 40.071 32.846 -45.751 1.00 33.57 174 HIS A CA 1
ATOM 1359 C C . HIS A 1 174 ? 38.808 32.294 -46.400 1.00 34.08 174 HIS A C 1
ATOM 1360 O O . HIS A 1 174 ? 38.021 31.602 -45.753 1.00 33.87 174 HIS A O 1
ATOM 1367 N N . PRO A 1 175 ? 38.589 32.608 -47.688 1.00 35.30 175 PRO A N 1
ATOM 1368 C CA . PRO A 1 175 ? 37.408 32.139 -48.420 1.00 36.14 175 PRO A CA 1
ATOM 1369 C C . PRO A 1 175 ? 37.332 30.612 -48.519 1.00 37.65 175 PRO A C 1
ATOM 1370 O O . PRO A 1 175 ? 38.351 29.927 -48.464 1.00 37.27 175 PRO A O 1
ATOM 1374 N N . PRO A 1 176 ? 36.113 30.067 -48.664 1.00 38.47 176 PRO A N 1
ATOM 1375 C CA . PRO A 1 176 ? 35.877 28.624 -48.774 1.00 40.18 176 PRO A CA 1
ATOM 1376 C C . PRO A 1 176 ? 36.166 28.046 -50.164 1.00 41.74 176 PRO A C 1
ATOM 1377 O O . PRO A 1 176 ? 36.386 26.840 -50.308 1.00 41.95 176 PRO A O 1
ATOM 1381 N N . THR A 1 177 ? 36.162 28.903 -51.181 1.00 43.42 177 THR A N 1
ATOM 1382 C CA . THR A 1 177 ? 36.420 28.460 -52.550 1.00 44.87 177 THR A CA 1
ATOM 1383 C C . THR A 1 177 ? 37.281 29.464 -53.310 1.00 46.01 177 THR A C 1
ATOM 1384 O O . THR A 1 177 ? 37.436 30.610 -52.885 1.00 46.02 177 THR A O 1
ATOM 1388 N N . ASP A 1 178 ? 37.847 29.025 -54.431 1.00 47.51 178 ASP A N 1
ATOM 1389 C CA . ASP A 1 178 ? 38.689 29.886 -55.255 1.00 48.56 178 ASP A CA 1
ATOM 1390 C C . ASP A 1 178 ? 37.852 30.942 -55.959 1.00 48.84 178 ASP A C 1
ATOM 1391 O O . ASP A 1 178 ? 38.337 32.033 -56.258 1.00 49.00 178 ASP A O 1
ATOM 1396 N N . THR A 1 179 ? 36.593 30.611 -56.222 1.00 48.92 179 THR A N 1
ATOM 1397 C CA . THR A 1 179 ? 35.687 31.534 -56.886 1.00 49.45 179 THR A CA 1
ATOM 1398 C C . THR A 1 179 ? 35.410 32.735 -55.990 1.00 49.22 179 THR A C 1
ATOM 1399 O O . THR A 1 179 ? 35.424 33.876 -56.451 1.00 49.35 179 THR A O 1
ATOM 1403 N N . VAL A 1 180 ? 35.164 32.477 -54.709 1.00 48.68 180 VAL A N 1
ATOM 1404 C CA . VAL A 1 180 ? 34.897 33.551 -53.762 1.00 48.05 180 VAL A CA 1
ATOM 1405 C C . VAL A 1 180 ? 36.141 34.421 -53.605 1.00 47.69 180 VAL A C 1
ATOM 1406 O O . VAL A 1 180 ? 36.046 35.644 -53.516 1.00 48.04 180 VAL A O 1
ATOM 1410 N N . GLN A 1 181 ? 37.308 33.785 -53.580 1.00 47.02 181 GLN A N 1
ATOM 1411 C CA . GLN A 1 181 ? 38.567 34.508 -53.446 1.00 46.84 181 GLN A CA 1
ATOM 1412 C C . GLN A 1 181 ? 38.742 35.528 -54.569 1.00 46.94 181 GLN A C 1
ATOM 1413 O O . GLN A 1 181 ? 38.896 36.721 -54.315 1.00 46.87 181 GLN A O 1
ATOM 1419 N N . THR A 1 182 ? 38.728 35.053 -55.811 1.00 47.08 182 THR A N 1
ATOM 1420 C CA . THR A 1 182 ? 38.885 35.935 -56.964 1.00 47.00 182 THR A CA 1
ATOM 1421 C C . THR A 1 182 ? 37.716 36.908 -57.025 1.00 47.09 182 THR A C 1
ATOM 1422 O O . THR A 1 182 ? 37.890 38.098 -57.293 1.00 47.07 182 THR A O 1
ATOM 1426 N N . ASN A 1 183 ? 36.524 36.383 -56.768 1.00 46.83 183 ASN A N 1
ATOM 1427 C CA . ASN A 1 183 ? 35.299 37.166 -56.786 1.00 47.14 183 ASN A CA 1
ATOM 1428 C C . ASN A 1 183 ? 35.390 38.379 -55.857 1.00 46.87 183 ASN A C 1
ATOM 1429 O O . ASN A 1 183 ? 34.920 39.466 -56.193 1.00 47.00 183 ASN A O 1
ATOM 1434 N N . LEU A 1 184 ? 36.007 38.188 -54.693 1.00 45.82 184 LEU A N 1
ATOM 1435 C CA . LEU A 1 184 ? 36.147 39.259 -53.711 1.00 44.87 184 LEU A CA 1
ATOM 1436 C C . LEU A 1 184 ? 37.415 40.099 -53.838 1.00 44.36 184 LEU A C 1
ATOM 1437 O O . LEU A 1 184 ? 37.383 41.311 -53.623 1.00 44.04 184 LEU A O 1
ATOM 1442 N N . TYR A 1 185 ? 38.530 39.466 -54.187 1.00 44.11 185 TYR A N 1
ATOM 1443 C CA . TYR A 1 185 ? 39.790 40.192 -54.274 1.00 44.14 185 TYR A CA 1
ATOM 1444 C C . TYR A 1 185 ? 40.459 40.242 -55.646 1.00 45.37 185 TYR A C 1
ATOM 1445 O O . TYR A 1 185 ? 41.563 40.770 -55.778 1.00 45.46 185 TYR A O 1
ATOM 1454 N N . THR A 1 186 ? 39.797 39.693 -56.660 1.00 46.83 186 THR A N 1
ATOM 1455 C CA . THR A 1 186 ? 40.329 39.707 -58.024 1.00 48.59 186 THR A CA 1
ATOM 1456 C C . THR A 1 186 ? 41.517 38.770 -58.245 1.00 49.14 186 THR A C 1
ATOM 1457 O O . THR A 1 186 ? 41.832 38.418 -59.382 1.00 49.79 186 THR A O 1
ATOM 1461 N N . ARG A 1 187 ? 42.173 38.364 -57.165 1.00 50.12 187 ARG A N 1
ATOM 1462 C CA . ARG A 1 187 ? 43.327 37.478 -57.267 1.00 50.55 187 ARG A CA 1
ATOM 1463 C C . ARG A 1 187 ? 43.325 36.439 -56.150 1.00 51.14 187 ARG A C 1
ATOM 1464 O O . ARG A 1 187 ? 42.741 36.660 -55.090 1.00 51.20 187 ARG A O 1
ATOM 1472 N N . THR A 1 188 ? 43.983 35.307 -56.391 1.00 51.72 188 THR A N 1
ATOM 1473 C CA . THR A 1 188 ? 44.039 34.229 -55.406 1.00 52.18 188 THR A CA 1
ATOM 1474 C C . THR A 1 188 ? 45.310 34.246 -54.568 1.00 52.02 188 THR A C 1
ATOM 1475 O O . THR A 1 188 ? 45.403 33.549 -53.558 1.00 52.41 188 THR A O 1
ATOM 1479 N N . ASP A 1 189 ? 46.290 35.037 -54.986 1.00 51.76 189 ASP A N 1
ATOM 1480 C CA . ASP A 1 189 ? 47.546 35.125 -54.257 1.00 51.40 189 ASP A CA 1
ATOM 1481 C C . ASP A 1 189 ? 47.725 36.549 -53.748 1.00 50.33 189 ASP A C 1
ATOM 1482 O O . ASP A 1 189 ? 48.087 37.446 -54.512 1.00 51.00 189 ASP A O 1
ATOM 1487 N N . THR A 1 190 ? 47.472 36.756 -52.460 1.00 47.86 190 THR A N 1
ATOM 1488 C CA . THR A 1 190 ? 47.597 38.086 -51.881 1.00 45.70 190 THR A CA 1
ATOM 1489 C C . THR A 1 190 ? 48.597 38.164 -50.738 1.00 44.83 190 THR A C 1
ATOM 1490 O O . THR A 1 190 ? 49.004 37.152 -50.168 1.00 44.01 190 THR A O 1
ATOM 1494 N N . THR A 1 191 ? 48.988 39.390 -50.414 1.00 43.52 191 THR A N 1
ATOM 1495 C CA . THR A 1 191 ? 49.927 39.640 -49.337 1.00 42.65 191 THR A CA 1
ATOM 1496 C C . THR A 1 191 ? 49.448 40.848 -48.543 1.00 41.50 191 THR A C 1
ATOM 1497 O O . THR A 1 191 ? 49.236 41.923 -49.102 1.00 41.33 191 THR A O 1
ATOM 1501 N N . THR A 1 192 ? 49.265 40.659 -47.240 1.00 39.98 192 THR A N 1
ATOM 1502 C CA . THR A 1 192 ? 48.816 41.736 -46.368 1.00 38.00 192 THR A CA 1
ATOM 1503 C C . THR A 1 192 ? 49.824 41.943 -45.249 1.00 37.77 192 THR A C 1
ATOM 1504 O O . THR A 1 192 ? 50.324 40.981 -44.663 1.00 37.70 192 THR A O 1
ATOM 1508 N N . SER A 1 193 ? 50.130 43.199 -44.954 1.00 36.97 193 SER A N 1
ATOM 1509 C CA . SER A 1 193 ? 51.074 43.498 -43.893 1.00 37.28 193 SER A CA 1
ATOM 1510 C C . SER A 1 193 ? 50.546 44.576 -42.957 1.00 36.26 193 SER A C 1
ATOM 1511 O O . SER A 1 193 ? 49.951 45.564 -43.392 1.00 36.72 193 SER A O 1
ATOM 1514 N N . VAL A 1 194 ? 50.756 44.358 -41.665 1.00 35.58 194 VAL A N 1
ATOM 1515 C CA . VAL A 1 194 ? 50.345 45.290 -40.629 1.00 34.41 194 VAL A CA 1
ATOM 1516 C C . VAL A 1 194 ? 51.638 45.611 -39.900 1.00 35.16 194 VAL A C 1
ATOM 1517 O O . VAL A 1 194 ? 52.217 44.751 -39.228 1.00 34.28 194 VAL A O 1
ATOM 1521 N N . THR A 1 195 ? 52.098 46.849 -40.037 1.00 35.09 195 THR A N 1
ATOM 1522 C CA . THR A 1 195 ? 53.361 47.237 -39.431 1.00 35.83 195 THR A CA 1
ATOM 1523 C C . THR A 1 195 ? 53.347 48.562 -38.687 1.00 36.68 195 THR A C 1
ATOM 1524 O O . THR A 1 195 ? 52.519 49.433 -38.948 1.00 36.38 195 THR A O 1
ATOM 1528 N N . THR A 1 196 ? 54.283 48.688 -37.753 1.00 37.80 196 THR A N 1
ATOM 1529 C CA . THR A 1 196 ? 54.464 49.891 -36.951 1.00 39.62 196 THR A CA 1
ATOM 1530 C C . THR A 1 196 ? 55.973 49.983 -36.745 1.00 41.03 196 THR A C 1
ATOM 1531 O O . THR A 1 196 ? 56.729 49.249 -37.384 1.00 41.36 196 THR A O 1
ATOM 1535 N N . GLU A 1 197 ? 56.418 50.876 -35.868 1.00 42.47 197 GLU A N 1
ATOM 1536 C CA . GLU A 1 197 ? 57.846 50.995 -35.602 1.00 43.93 197 GLU A CA 1
ATOM 1537 C C . GLU A 1 197 ? 58.327 49.758 -34.845 1.00 44.63 197 GLU A C 1
ATOM 1538 O O . GLU A 1 197 ? 59.519 49.443 -34.858 1.00 45.15 197 GLU A O 1
ATOM 1544 N N . ASP A 1 198 ? 57.397 49.055 -34.197 1.00 44.77 198 ASP A N 1
ATOM 1545 C CA . ASP A 1 198 ? 57.741 47.863 -33.421 1.00 44.77 198 ASP A CA 1
ATOM 1546 C C . ASP A 1 198 ? 57.338 46.517 -34.016 1.00 43.79 198 ASP A C 1
ATOM 1547 O O . ASP A 1 198 ? 58.030 45.522 -33.803 1.00 44.25 198 ASP A O 1
ATOM 1552 N N . ILE A 1 199 ? 56.223 46.461 -34.737 1.00 42.15 199 ILE A N 1
ATOM 1553 C CA . ILE A 1 199 ? 55.799 45.190 -35.319 1.00 40.57 199 ILE A CA 1
ATOM 1554 C C . ILE A 1 199 ? 55.922 45.160 -36.839 1.00 39.78 199 ILE A C 1
ATOM 1555 O O . ILE A 1 199 ? 55.868 46.196 -37.507 1.00 39.29 199 ILE A O 1
ATOM 1560 N N . ASN A 1 200 ? 56.096 43.955 -37.371 1.00 38.73 200 ASN A N 1
ATOM 1561 C CA . ASN A 1 200 ? 56.239 43.738 -38.804 1.00 38.37 200 ASN A CA 1
ATOM 1562 C C . ASN A 1 200 ? 55.542 42.429 -39.146 1.00 38.30 200 ASN A C 1
ATOM 1563 O O . ASN A 1 200 ? 56.181 41.415 -39.413 1.00 37.95 200 ASN A O 1
ATOM 1568 N N . ARG A 1 201 ? 54.216 42.466 -39.136 1.00 38.47 201 ARG A N 1
ATOM 1569 C CA . ARG A 1 201 ? 53.410 41.286 -39.411 1.00 38.64 201 ARG A CA 1
ATOM 1570 C C . ARG A 1 201 ? 52.905 41.214 -40.842 1.00 38.22 201 ARG A C 1
ATOM 1571 O O . ARG A 1 201 ? 52.432 42.206 -41.397 1.00 38.66 201 ARG A O 1
ATOM 1579 N N . THR A 1 202 ? 53.005 40.029 -41.432 1.00 38.11 202 THR A N 1
ATOM 1580 C CA . THR A 1 202 ? 52.558 39.806 -42.802 1.00 38.42 202 THR A CA 1
ATOM 1581 C C . THR A 1 202 ? 51.674 38.564 -42.835 1.00 38.04 202 THR A C 1
ATOM 1582 O O . THR A 1 202 ? 51.881 37.632 -42.060 1.00 38.54 202 THR A O 1
ATOM 1586 N N . PHE A 1 203 ? 50.687 38.552 -43.727 1.00 37.50 203 PHE A N 1
ATOM 1587 C CA . PHE A 1 203 ? 49.760 37.426 -43.813 1.00 37.39 203 PHE A CA 1
ATOM 1588 C C . PHE A 1 203 ? 49.408 37.025 -45.242 1.00 37.93 203 PHE A C 1
ATOM 1589 O O . PHE A 1 203 ? 49.353 37.862 -46.141 1.00 37.73 203 PHE A O 1
ATOM 1597 N N . LYS A 1 204 ? 49.150 35.732 -45.423 1.00 39.57 204 LYS A N 1
ATOM 1598 C CA . LYS A 1 204 ? 48.788 35.154 -46.714 1.00 41.11 204 LYS A CA 1
ATOM 1599 C C . LYS A 1 204 ? 47.517 34.324 -46.529 1.00 42.00 204 LYS A C 1
ATOM 1600 O O . LYS A 1 204 ? 47.342 33.668 -45.504 1.00 42.10 204 LYS A O 1
ATOM 1606 N N . PRO A 1 205 ? 46.616 34.337 -47.522 1.00 42.85 205 PRO A N 1
ATOM 1607 C CA . PRO A 1 205 ? 45.365 33.576 -47.437 1.00 43.73 205 PRO A CA 1
ATOM 1608 C C . PRO A 1 205 ? 45.485 32.110 -47.850 1.00 44.94 205 PRO A C 1
ATOM 1609 O O . PRO A 1 205 ? 46.400 31.732 -48.585 1.00 45.52 205 PRO A O 1
ATOM 1613 N N . VAL A 1 206 ? 44.552 31.292 -47.369 1.00 45.30 206 VAL A N 1
ATOM 1614 C CA . VAL A 1 206 ? 44.517 29.868 -47.692 1.00 45.66 206 VAL A CA 1
ATOM 1615 C C . VAL A 1 206 ? 43.070 29.455 -47.941 1.00 45.88 206 VAL A C 1
ATOM 1616 O O . VAL A 1 206 ? 42.316 29.190 -47.006 1.00 45.35 206 VAL A O 1
ATOM 1620 N N . ILE A 1 207 ? 42.694 29.406 -49.215 1.00 46.31 207 ILE A N 1
ATOM 1621 C CA . ILE A 1 207 ? 41.335 29.053 -49.616 1.00 46.50 207 ILE A CA 1
ATOM 1622 C C . ILE A 1 207 ? 41.000 27.588 -49.368 1.00 46.55 207 ILE A C 1
ATOM 1623 O O . ILE A 1 207 ? 41.853 26.711 -49.501 1.00 47.17 207 ILE A O 1
ATOM 1628 N N . GLY A 1 208 ? 39.744 27.336 -49.011 1.00 46.00 208 GLY A N 1
ATOM 1629 C CA . GLY A 1 208 ? 39.294 25.985 -48.741 1.00 45.19 208 GLY A CA 1
ATOM 1630 C C . GLY A 1 208 ? 38.177 26.010 -47.718 1.00 45.11 208 GLY A C 1
ATOM 1631 O O . GLY A 1 208 ? 38.136 26.907 -46.877 1.00 44.70 208 GLY A O 1
ATOM 1632 N N . PRO A 1 209 ? 37.249 25.042 -47.759 1.00 44.75 209 PRO A N 1
ATOM 1633 C CA . PRO A 1 209 ? 36.149 25.024 -46.793 1.00 44.69 209 PRO A CA 1
ATOM 1634 C C . PRO A 1 209 ? 36.478 24.380 -45.447 1.00 44.46 209 PRO A C 1
ATOM 1635 O O . PRO A 1 209 ? 36.996 23.264 -45.381 1.00 44.28 209 PRO A O 1
ATOM 1639 N N . ARG A 1 210 ? 36.180 25.108 -44.375 1.00 43.59 210 ARG A N 1
ATOM 1640 C CA . ARG A 1 210 ? 36.401 24.616 -43.021 1.00 42.68 210 ARG A CA 1
ATOM 1641 C C . ARG A 1 210 ? 35.049 24.090 -42.549 1.00 42.46 210 ARG A C 1
ATOM 1642 O O . ARG A 1 210 ? 34.031 24.329 -43.197 1.00 42.94 210 ARG A O 1
ATOM 1650 N N . PRO A 1 211 ? 35.017 23.356 -41.425 1.00 42.24 211 PRO A N 1
ATOM 1651 C CA . PRO A 1 211 ? 33.731 22.841 -40.941 1.00 41.86 211 PRO A CA 1
ATOM 1652 C C . PRO A 1 211 ? 32.744 23.989 -40.712 1.00 42.04 211 PRO A C 1
ATOM 1653 O O . PRO A 1 211 ? 33.143 25.099 -40.357 1.00 41.27 211 PRO A O 1
ATOM 1657 N N . LEU A 1 212 ? 31.459 23.715 -40.913 1.00 42.15 212 LEU A N 1
ATOM 1658 C CA . LEU A 1 212 ? 30.426 24.731 -40.743 1.00 41.97 212 LEU A CA 1
ATOM 1659 C C . LEU A 1 212 ? 30.353 25.360 -39.359 1.00 41.53 212 LEU A C 1
ATOM 1660 O O . LEU A 1 212 ? 30.328 24.667 -38.343 1.00 41.27 212 LEU A O 1
ATOM 1665 N N . VAL A 1 213 ? 30.319 26.689 -39.340 1.00 41.22 213 VAL A N 1
ATOM 1666 C CA . VAL A 1 213 ? 30.204 27.461 -38.108 1.00 40.91 213 VAL A CA 1
ATOM 1667 C C . VAL A 1 213 ? 29.333 28.663 -38.451 1.00 41.11 213 VAL A C 1
ATOM 1668 O O . VAL A 1 213 ? 29.668 29.446 -39.337 1.00 40.62 213 VAL A O 1
ATOM 1672 N N . ASN A 1 214 ? 28.210 28.799 -37.756 1.00 41.98 214 ASN A N 1
ATOM 1673 C CA . ASN A 1 214 ? 27.289 29.899 -38.018 1.00 43.09 214 ASN A CA 1
ATOM 1674 C C . ASN A 1 214 ? 26.901 29.864 -39.497 1.00 43.29 214 ASN A C 1
ATOM 1675 O O . ASN A 1 214 ? 26.756 30.901 -40.142 1.00 43.57 214 ASN A O 1
ATOM 1680 N N . GLY A 1 215 ? 26.757 28.650 -40.024 1.00 43.24 215 GLY A N 1
ATOM 1681 C CA . GLY A 1 215 ? 26.372 28.461 -41.412 1.00 43.18 215 GLY A CA 1
ATOM 1682 C C . GLY A 1 215 ? 27.377 28.884 -42.468 1.00 42.95 215 GLY A C 1
ATOM 1683 O O . GLY A 1 215 ? 27.000 29.107 -43.619 1.00 43.71 215 GLY A O 1
ATOM 1684 N N . LEU A 1 216 ? 28.651 28.979 -42.099 1.00 41.97 216 LEU A N 1
ATOM 1685 C CA . LEU A 1 216 ? 29.683 29.390 -43.043 1.00 40.84 216 LEU A CA 1
ATOM 1686 C C . LEU A 1 216 ? 30.880 28.444 -43.064 1.00 40.26 216 LEU A C 1
ATOM 1687 O O . LEU A 1 216 ? 31.232 27.851 -42.045 1.00 40.31 216 LEU A O 1
ATOM 1692 N N . HIS A 1 217 ? 31.499 28.315 -44.235 1.00 39.28 217 HIS A N 1
ATOM 1693 C CA . HIS A 1 217 ? 32.667 27.458 -44.411 1.00 37.95 217 HIS A CA 1
ATOM 1694 C C . HIS A 1 217 ? 33.937 28.294 -44.418 1.00 36.52 217 HIS A C 1
ATOM 1695 O O . HIS A 1 217 ? 35.037 27.767 -44.247 1.00 37.15 217 HIS A O 1
ATOM 1702 N N . GLY A 1 218 ? 33.778 29.598 -44.625 1.00 33.98 218 GLY A N 1
ATOM 1703 C CA . GLY A 1 218 ? 34.921 30.490 -44.644 1.00 31.96 218 GLY A CA 1
ATOM 1704 C C . GLY A 1 218 ? 35.339 30.881 -43.239 1.00 30.59 218 GLY A C 1
ATOM 1705 O O . GLY A 1 218 ? 34.666 30.543 -42.266 1.00 30.19 218 GLY A O 1
ATOM 1706 N N . ARG A 1 219 ? 36.450 31.599 -43.129 1.00 29.77 219 ARG A N 1
ATOM 1707 C CA . ARG A 1 219 ? 36.951 32.022 -41.828 1.00 29.08 219 ARG A CA 1
ATOM 1708 C C . ARG A 1 219 ? 37.647 33.372 -41.890 1.00 28.18 219 ARG A C 1
ATOM 1709 O O . ARG A 1 219 ? 37.999 33.866 -42.962 1.00 28.65 219 ARG A O 1
ATOM 1717 N N . ILE A 1 220 ? 37.826 33.959 -40.714 1.00 26.72 220 ILE A N 1
ATOM 1718 C CA . ILE A 1 220 ? 38.552 35.204 -40.565 1.00 25.98 220 ILE A CA 1
ATOM 1719 C C . ILE A 1 220 ? 39.429 34.989 -39.339 1.00 25.63 220 ILE A C 1
ATOM 1720 O O . ILE A 1 220 ? 38.926 34.680 -38.258 1.00 26.34 220 ILE A O 1
ATOM 1725 N N . ASP A 1 221 ? 40.739 35.099 -39.516 1.00 25.94 221 ASP A N 1
ATOM 1726 C CA . ASP A 1 221 ? 41.662 34.955 -38.399 1.00 25.87 221 ASP A CA 1
ATOM 1727 C C . ASP A 1 221 ? 41.721 36.362 -37.820 1.00 24.55 221 ASP A C 1
ATOM 1728 O O . ASP A 1 221 ? 42.015 37.307 -38.546 1.00 24.74 221 ASP A O 1
ATOM 1733 N N . TYR A 1 222 ? 41.433 36.514 -36.531 1.00 23.91 222 TYR A N 1
ATOM 1734 C CA . TYR A 1 222 ? 41.455 37.837 -35.911 1.00 23.17 222 TYR A CA 1
ATOM 1735 C C . TYR A 1 222 ? 42.746 38.114 -35.161 1.00 24.05 222 TYR A C 1
ATOM 1736 O O . TYR A 1 222 ? 43.311 37.221 -34.526 1.00 23.40 222 TYR A O 1
ATOM 1745 N N . TYR A 1 223 ? 43.195 39.364 -35.231 1.00 23.56 223 TYR A N 1
ATOM 1746 C CA . TYR A 1 223 ? 44.422 39.791 -34.572 1.00 24.71 223 TYR A CA 1
ATOM 1747 C C . TYR A 1 223 ? 44.246 41.154 -33.917 1.00 24.34 223 TYR A C 1
ATOM 1748 O O . TYR A 1 223 ? 43.290 41.875 -34.201 1.00 23.86 223 TYR A O 1
ATOM 1757 N N . TRP A 1 224 ? 45.186 41.507 -33.048 1.00 23.58 224 TRP A N 1
ATOM 1758 C CA . TRP A 1 224 ? 45.152 42.790 -32.363 1.00 23.74 224 TRP A CA 1
ATOM 1759 C C . TRP A 1 224 ? 46.556 43.187 -31.935 1.00 25.34 224 TRP A C 1
ATOM 1760 O O . TRP A 1 224 ? 47.467 42.360 -31.910 1.00 25.22 224 TRP A O 1
ATOM 1771 N N . SER A 1 225 ? 46.717 44.459 -31.597 1.00 25.57 225 SER A N 1
ATOM 1772 C CA . SER A 1 225 ? 47.988 44.980 -31.131 1.00 26.92 225 SER A CA 1
ATOM 1773 C C . SER A 1 225 ? 47.742 46.357 -30.534 1.00 27.54 225 SER A C 1
ATOM 1774 O O . SER A 1 225 ? 46.625 46.874 -30.597 1.00 26.37 225 SER A O 1
ATOM 1777 N N . VAL A 1 226 ? 48.774 46.951 -29.947 1.00 28.12 226 VAL A N 1
ATOM 1778 C CA . VAL A 1 226 ? 48.626 48.261 -29.335 1.00 29.03 226 VAL A CA 1
ATOM 1779 C C . VAL A 1 226 ? 49.588 49.288 -29.914 1.00 30.65 226 VAL A C 1
ATOM 1780 O O . VAL A 1 226 ? 50.808 49.104 -29.882 1.00 29.83 226 VAL A O 1
ATOM 1784 N N . LEU A 1 227 ? 49.027 50.375 -30.439 1.00 30.82 227 LEU A N 1
ATOM 1785 C CA . LEU A 1 227 ? 49.819 51.449 -31.022 1.00 31.79 227 LEU A CA 1
ATOM 1786 C C . LEU A 1 227 ? 50.176 52.451 -29.928 1.00 32.52 227 LEU A C 1
ATOM 1787 O O . LEU A 1 227 ? 49.309 53.153 -29.403 1.00 32.21 227 LEU A O 1
ATOM 1792 N N . LYS A 1 228 ? 51.456 52.507 -29.575 1.00 33.20 228 LYS A N 1
ATOM 1793 C CA . LYS A 1 228 ? 51.915 53.414 -28.535 1.00 34.57 228 LYS A CA 1
ATOM 1794 C C . LYS A 1 228 ? 51.919 54.857 -29.031 1.00 34.53 228 LYS A C 1
ATOM 1795 O O . LYS A 1 228 ? 51.944 55.107 -30.233 1.00 34.09 228 LYS A O 1
ATOM 1801 N N . PRO A 1 229 ? 51.886 55.825 -28.104 1.00 35.35 229 PRO A N 1
ATOM 1802 C CA . PRO A 1 229 ? 51.889 57.240 -28.479 1.00 36.47 229 PRO A CA 1
ATOM 1803 C C . PRO A 1 229 ? 53.052 57.576 -29.407 1.00 37.67 229 PRO A C 1
ATOM 1804 O O . PRO A 1 229 ? 54.184 57.130 -29.190 1.00 38.29 229 PRO A O 1
ATOM 1808 N N . GLY A 1 230 ? 52.764 58.348 -30.450 1.00 37.75 230 GLY A N 1
ATOM 1809 C CA . GLY A 1 230 ? 53.797 58.738 -31.388 1.00 38.08 230 GLY A CA 1
ATOM 1810 C C . GLY A 1 230 ? 54.074 57.730 -32.485 1.00 38.09 230 GLY A C 1
ATOM 1811 O O . GLY A 1 23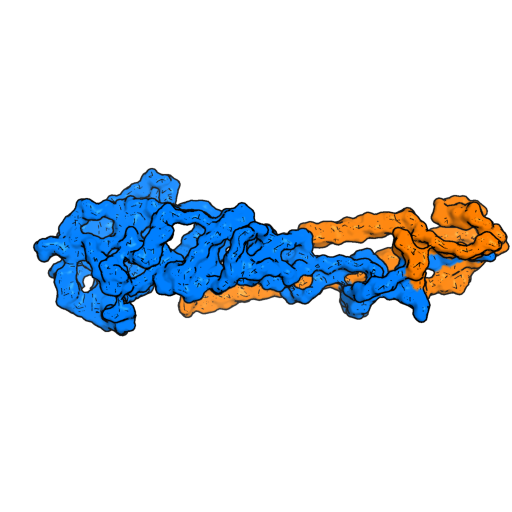0 ? 54.641 58.083 -33.518 1.00 38.78 230 GLY A O 1
ATOM 1812 N N . GLN A 1 231 ? 53.687 5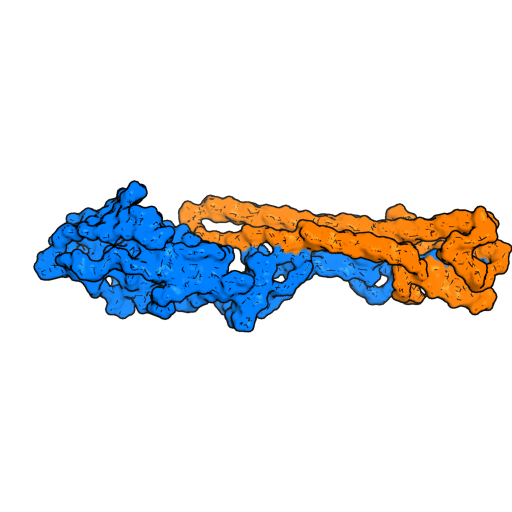6.475 -32.275 1.00 37.98 231 GLN A N 1
ATOM 1813 C CA . GLN A 1 231 ? 53.924 55.454 -33.289 1.00 37.32 231 GLN A CA 1
ATOM 1814 C C . GLN A 1 231 ? 52.983 55.590 -34.472 1.00 37.17 231 GLN A C 1
ATOM 1815 O O . GLN A 1 231 ? 51.914 56.197 -34.370 1.00 36.34 231 GLN A O 1
ATOM 1821 N N . THR A 1 232 ? 53.392 55.004 -35.591 1.00 36.91 232 THR A N 1
ATOM 1822 C CA . THR A 1 232 ? 52.611 55.028 -36.817 1.00 37.41 232 THR A CA 1
ATOM 1823 C C . THR A 1 232 ? 52.234 53.612 -37.221 1.00 37.25 232 THR A C 1
ATOM 1824 O O . THR A 1 232 ? 53.074 52.713 -37.218 1.00 37.39 232 THR A O 1
ATOM 1828 N N . LEU A 1 233 ? 50.962 53.423 -37.556 1.00 36.89 233 LEU A N 1
ATOM 1829 C CA . LEU A 1 233 ? 50.460 52.130 -37.999 1.00 36.07 233 LEU A CA 1
ATOM 1830 C C . LEU A 1 233 ? 50.311 52.201 -39.507 1.00 36.29 233 LEU A C 1
ATOM 1831 O O . LEU A 1 233 ? 49.744 53.157 -40.037 1.00 36.51 233 LEU A O 1
ATOM 1836 N N . ARG A 1 234 ? 50.823 51.193 -40.199 1.00 35.72 234 ARG A N 1
ATOM 1837 C CA . ARG A 1 234 ? 50.719 51.164 -41.645 1.00 36.21 234 ARG A CA 1
ATOM 1838 C C . ARG A 1 234 ? 50.208 49.806 -42.091 1.00 35.87 234 ARG A C 1
ATOM 1839 O O . ARG A 1 234 ? 50.703 48.770 -41.649 1.00 35.98 234 ARG A O 1
ATOM 1847 N N . VAL A 1 235 ? 49.198 49.812 -42.952 1.00 35.37 235 VAL A N 1
ATOM 1848 C CA . VAL A 1 235 ? 48.640 48.571 -43.457 1.00 35.95 235 VAL A CA 1
ATOM 1849 C C . VAL A 1 235 ? 48.684 48.552 -44.976 1.00 36.61 235 VAL A C 1
ATOM 1850 O O . VAL A 1 235 ? 48.363 49.543 -45.634 1.00 36.45 235 VAL A O 1
ATOM 1854 N N . ARG A 1 236 ? 49.102 47.419 -45.525 1.00 37.31 236 ARG A N 1
ATOM 1855 C CA . ARG A 1 236 ? 49.190 47.235 -46.968 1.00 38.06 236 ARG A CA 1
ATOM 1856 C C . ARG A 1 236 ? 48.521 45.920 -47.306 1.00 37.85 236 ARG A C 1
ATOM 1857 O O . ARG A 1 236 ? 48.675 44.935 -46.582 1.00 38.01 236 ARG A O 1
ATOM 1865 N N . SER A 1 237 ? 47.783 45.900 -48.405 1.00 37.21 237 SER A N 1
ATOM 1866 C CA . SER A 1 237 ? 47.105 44.688 -48.822 1.00 37.88 237 SER A CA 1
ATOM 1867 C C . SER A 1 237 ? 46.570 44.792 -50.232 1.00 38.00 237 SER A C 1
ATOM 1868 O O . SER A 1 237 ? 46.217 45.873 -50.702 1.00 38.18 237 SER A O 1
ATOM 1871 N N . ASN A 1 238 ? 46.525 43.650 -50.903 1.00 38.41 238 ASN A N 1
ATOM 1872 C CA . ASN A 1 238 ? 45.993 43.569 -52.248 1.00 38.57 238 ASN A CA 1
ATOM 1873 C C . ASN A 1 238 ? 44.921 42.487 -52.205 1.00 38.42 238 ASN A C 1
ATOM 1874 O O . ASN A 1 238 ? 44.629 41.836 -53.208 1.00 38.85 238 ASN A O 1
ATOM 1879 N N . GLY A 1 239 ? 44.343 42.304 -51.016 1.00 37.92 239 GLY A N 1
ATOM 1880 C CA . GLY A 1 239 ? 43.289 41.322 -50.831 1.00 36.57 239 GLY A CA 1
ATOM 1881 C C . GLY A 1 239 ? 43.299 40.578 -49.502 1.00 36.30 239 GLY A C 1
ATOM 1882 O O . GLY A 1 239 ? 44.351 40.406 -48.881 1.00 36.37 239 GLY A O 1
ATOM 1883 N N . ASN A 1 240 ? 42.109 40.158 -49.068 1.00 35.03 240 ASN A N 1
ATOM 1884 C CA . ASN A 1 240 ? 41.912 39.388 -47.836 1.00 34.43 240 ASN A CA 1
ATOM 1885 C C . ASN A 1 240 ? 42.029 40.112 -46.495 1.00 33.41 240 ASN A C 1
ATOM 1886 O O . ASN A 1 240 ? 41.806 39.509 -45.444 1.00 32.20 240 ASN A O 1
ATOM 1891 N N . LEU A 1 241 ? 42.368 41.395 -46.525 1.00 32.41 241 LEU A N 1
ATOM 1892 C CA . LEU A 1 241 ? 42.495 42.169 -45.298 1.00 31.28 241 LEU A CA 1
ATOM 1893 C C . LEU A 1 241 ? 41.150 42.660 -44.759 1.00 31.20 241 LEU A C 1
ATOM 1894 O O . LEU A 1 241 ? 40.310 43.165 -45.508 1.00 31.09 241 LEU A O 1
ATOM 1899 N N . ILE A 1 242 ? 40.950 42.478 -43.458 1.00 29.91 242 ILE A N 1
ATOM 1900 C CA . ILE A 1 242 ? 39.755 42.957 -42.770 1.00 28.90 242 ILE A CA 1
ATOM 1901 C C . ILE A 1 242 ? 40.412 44.096 -42.003 1.00 28.19 242 ILE A C 1
ATOM 1902 O O . ILE A 1 242 ? 40.953 43.910 -40.913 1.00 28.97 242 ILE A O 1
ATOM 1907 N N . ALA A 1 243 ? 40.380 45.275 -42.610 1.00 27.61 243 ALA A N 1
ATOM 1908 C CA . ALA A 1 243 ? 41.044 46.457 -42.084 1.00 26.58 243 ALA A CA 1
ATOM 1909 C C . ALA A 1 243 ? 40.574 47.106 -40.794 1.00 26.25 243 ALA A C 1
ATOM 1910 O O . ALA A 1 243 ? 39.390 47.091 -40.464 1.00 26.56 243 ALA A O 1
ATOM 1912 N N . PRO A 1 244 ? 41.522 47.688 -40.040 1.00 25.40 244 PRO A N 1
ATOM 1913 C CA . PRO A 1 244 ? 41.203 48.366 -38.785 1.00 24.44 244 PRO A CA 1
ATOM 1914 C C . PRO A 1 244 ? 40.334 49.563 -39.173 1.00 25.23 244 PRO A C 1
ATOM 1915 O O . PRO A 1 244 ? 40.599 50.221 -40.182 1.00 24.91 244 PRO A O 1
ATOM 1919 N N . TRP A 1 245 ? 39.296 49.832 -38.391 1.00 24.48 245 TRP A N 1
ATOM 1920 C CA . TRP A 1 245 ? 38.414 50.959 -38.674 1.00 23.79 245 TRP A CA 1
ATOM 1921 C C . TRP A 1 245 ? 38.439 51.855 -37.445 1.00 23.41 245 TRP A C 1
ATOM 1922 O O . TRP A 1 245 ? 38.788 53.031 -37.536 1.00 24.14 245 TRP A O 1
ATOM 1933 N N . TYR A 1 246 ? 38.082 51.285 -36.296 1.00 22.99 246 TYR A N 1
ATOM 1934 C CA . TYR A 1 246 ? 38.110 51.992 -35.020 1.00 23.48 246 TYR A CA 1
ATOM 1935 C C . TYR A 1 246 ? 38.925 51.183 -34.024 1.00 23.74 246 TYR A C 1
ATOM 1936 O O . TYR A 1 246 ? 38.867 49.953 -34.018 1.00 23.82 246 TYR A O 1
ATOM 1945 N N . GLY A 1 247 ? 39.673 51.884 -33.182 1.00 23.50 247 GLY A N 1
ATOM 1946 C CA . GLY A 1 247 ? 40.459 51.229 -32.155 1.00 23.98 247 GLY A CA 1
ATOM 1947 C C . GLY A 1 247 ? 39.906 51.693 -30.820 1.00 24.21 247 GLY A C 1
ATOM 1948 O O . GLY A 1 247 ? 38.910 52.419 -30.779 1.00 24.00 247 GLY A O 1
ATOM 1949 N N . HIS A 1 248 ? 40.537 51.285 -29.726 1.00 24.10 248 HIS A N 1
ATOM 1950 C CA . HIS A 1 248 ? 40.085 51.679 -28.396 1.00 24.36 248 HIS A CA 1
ATOM 1951 C C . HIS A 1 248 ? 41.215 52.303 -27.606 1.00 25.57 248 HIS A C 1
ATOM 1952 O O . HIS A 1 248 ? 42.341 51.813 -27.637 1.00 26.20 248 HIS A O 1
ATOM 1959 N N . ILE A 1 249 ? 40.914 53.384 -26.903 1.00 25.54 249 ILE A N 1
ATOM 1960 C CA . ILE A 1 249 ? 41.899 54.009 -26.037 1.00 26.21 249 ILE A CA 1
ATOM 1961 C C . ILE A 1 249 ? 41.545 53.479 -24.654 1.00 25.77 249 ILE A C 1
ATOM 1962 O O . ILE A 1 249 ? 40.481 53.794 -24.122 1.00 25.44 249 ILE A O 1
ATOM 1967 N N . LEU A 1 250 ? 42.414 52.649 -24.087 1.00 25.97 250 LEU A N 1
ATOM 1968 C CA . LEU A 1 250 ? 42.173 52.098 -22.760 1.00 26.46 250 LEU A CA 1
ATOM 1969 C C . LEU A 1 250 ? 42.830 53.014 -21.734 1.00 27.31 250 LEU A C 1
ATOM 1970 O O . LEU A 1 250 ? 43.928 53.522 -21.964 1.00 27.68 250 LEU A O 1
ATOM 1975 N N . SER A 1 251 ? 42.160 53.230 -20.607 1.00 27.34 251 SER A N 1
ATOM 1976 C CA . SER A 1 251 ? 42.708 54.094 -19.564 1.00 28.56 251 SER A CA 1
ATOM 1977 C C . SER A 1 251 ? 42.458 53.559 -18.169 1.00 27.70 251 SER A C 1
ATOM 1978 O O . SER A 1 251 ? 41.535 52.776 -17.949 1.00 28.07 251 SER A O 1
ATOM 1981 N N . GLY A 1 252 ? 43.294 54.000 -17.232 1.00 27.56 252 GLY A N 1
ATOM 1982 C CA . GLY A 1 252 ? 43.157 53.615 -15.838 1.00 27.79 252 GLY A CA 1
ATOM 1983 C C . GLY A 1 252 ? 43.385 52.166 -15.454 1.00 28.02 252 GLY A C 1
ATOM 1984 O O . GLY A 1 252 ? 43.736 51.327 -16.284 1.00 28.25 252 GLY A O 1
ATOM 1985 N N . GLU A 1 253 ? 43.189 51.887 -14.169 1.00 27.77 253 GLU A N 1
ATOM 1986 C CA . GLU A 1 253 ? 43.347 50.547 -13.619 1.00 28.77 253 GLU A CA 1
ATOM 1987 C C . GLU A 1 253 ? 42.146 50.221 -12.742 1.00 27.59 253 GLU A C 1
ATOM 1988 O O . GLU A 1 253 ? 41.860 50.931 -11.777 1.00 27.78 253 GLU A O 1
ATOM 1994 N N . SER A 1 254 ? 41.439 49.151 -13.082 1.00 25.86 254 SER A N 1
ATOM 1995 C CA . SER A 1 254 ? 40.278 48.728 -12.307 1.00 24.82 254 SER A CA 1
ATOM 1996 C C . SER A 1 254 ? 40.751 47.628 -11.366 1.00 24.83 254 SER A C 1
ATOM 1997 O O . SER A 1 254 ? 41.950 47.495 -11.127 1.00 24.69 254 SER A O 1
ATOM 2000 N N . HIS A 1 255 ? 39.821 46.844 -10.827 1.00 23.42 255 HIS A N 1
ATOM 2001 C CA . HIS A 1 255 ? 40.200 45.744 -9.949 1.00 23.54 255 HIS A CA 1
ATOM 2002 C C . HIS A 1 255 ? 40.802 44.627 -10.805 1.00 23.23 255 HIS A C 1
ATOM 2003 O O . HIS A 1 255 ? 41.408 43.690 -10.287 1.00 22.41 255 HIS A O 1
ATOM 2010 N N . GLY A 1 256 ? 40.606 44.724 -12.116 1.00 22.90 256 GLY A N 1
ATOM 2011 C CA . GLY A 1 256 ? 41.145 43.732 -13.030 1.00 23.34 256 GLY A CA 1
ATOM 2012 C C . GLY A 1 256 ? 40.538 42.347 -12.936 1.00 23.98 256 GLY A C 1
ATOM 2013 O O . GLY A 1 256 ? 41.229 41.349 -13.150 1.00 25.02 256 GLY A O 1
ATOM 2014 N N . ARG A 1 257 ? 39.248 42.271 -12.623 1.00 22.75 257 ARG A N 1
ATOM 2015 C CA . ARG A 1 257 ? 38.566 40.990 -12.515 1.00 22.86 257 ARG A CA 1
ATOM 2016 C C . ARG A 1 257 ? 37.518 40.796 -13.602 1.00 23.49 257 ARG A C 1
ATOM 2017 O O . ARG A 1 257 ? 36.933 41.761 -14.092 1.00 23.09 257 ARG A O 1
ATOM 2025 N N . ILE A 1 258 ? 37.301 39.537 -13.969 1.00 23.42 258 ILE A N 1
ATOM 2026 C CA . ILE A 1 258 ? 36.275 39.162 -14.933 1.00 24.33 258 ILE A CA 1
ATOM 2027 C C . ILE A 1 258 ? 35.508 38.062 -14.208 1.00 25.24 258 ILE A C 1
ATOM 2028 O O . ILE A 1 258 ? 35.999 36.934 -14.087 1.00 26.07 258 ILE A O 1
ATOM 2033 N N . LEU A 1 259 ? 34.330 38.392 -13.693 1.00 24.07 259 LEU A N 1
ATOM 2034 C CA . LEU A 1 259 ? 33.522 37.407 -12.984 1.00 25.54 259 LEU A CA 1
ATOM 2035 C C . LEU A 1 259 ? 32.527 36.793 -13.960 1.00 26.65 259 LEU A C 1
ATOM 2036 O O . LEU A 1 259 ? 31.860 37.506 -14.706 1.00 25.46 259 LEU A O 1
ATOM 2041 N N . LYS A 1 260 ? 32.438 35.469 -13.962 1.00 27.29 260 LYS A N 1
ATOM 2042 C CA . LYS A 1 260 ? 31.518 34.775 -14.852 1.00 29.16 260 LYS A CA 1
ATOM 2043 C C . LYS A 1 260 ? 30.431 34.132 -14.007 1.00 30.15 260 LYS A C 1
ATOM 2044 O O . LYS A 1 260 ? 30.550 32.984 -13.581 1.00 30.53 260 LYS A O 1
ATOM 2050 N N . THR A 1 261 ? 29.370 34.890 -13.761 1.00 29.65 261 THR A N 1
ATOM 2051 C CA . THR A 1 261 ? 28.275 34.413 -12.934 1.00 30.11 261 THR A CA 1
ATOM 2052 C C . THR A 1 261 ? 26.966 35.086 -13.310 1.00 30.58 261 THR A C 1
ATOM 2053 O O . THR A 1 261 ? 26.954 36.123 -13.975 1.00 29.50 261 THR A O 1
ATOM 2057 N N . ASP A 1 262 ? 25.867 34.487 -12.869 1.00 31.32 262 ASP A N 1
ATOM 2058 C CA . ASP A 1 262 ? 24.543 35.027 -13.128 1.00 32.98 262 ASP A CA 1
ATOM 2059 C C . ASP A 1 262 ? 23.995 35.616 -11.833 1.00 32.47 262 ASP A C 1
ATOM 2060 O O . ASP A 1 262 ? 22.793 35.833 -11.698 1.00 31.77 262 ASP A O 1
ATOM 2065 N N . LEU A 1 263 ? 24.889 35.876 -10.880 1.00 31.44 263 LEU A N 1
ATOM 2066 C CA . LEU A 1 263 ? 24.496 36.441 -9.594 1.00 31.46 263 LEU A CA 1
ATOM 2067 C C . LEU A 1 263 ? 23.802 37.785 -9.798 1.00 31.80 263 LEU A C 1
ATOM 2068 O O . LEU A 1 263 ? 24.254 38.610 -10.591 1.00 30.96 263 LEU A O 1
ATOM 2073 N N . ASN A 1 264 ? 22.710 38.004 -9.072 1.00 33.12 264 ASN A N 1
ATOM 2074 C CA . ASN A 1 264 ? 21.961 39.250 -9.184 1.00 35.04 264 ASN A CA 1
ATOM 2075 C C . ASN A 1 264 ? 22.810 40.473 -8.865 1.00 35.14 264 ASN A C 1
ATOM 2076 O O . ASN A 1 264 ? 23.621 40.458 -7.936 1.00 33.83 264 ASN A O 1
ATOM 2081 N N . SER A 1 265 ? 22.621 41.532 -9.643 1.00 34.87 265 SER A N 1
ATOM 2082 C CA . SER A 1 265 ? 23.337 42.774 -9.405 1.00 36.72 265 SER A CA 1
ATOM 2083 C C . SER A 1 265 ? 22.365 43.655 -8.633 1.00 37.61 265 SER A C 1
ATOM 2084 O O . SER A 1 265 ? 21.152 43.478 -8.732 1.00 38.63 265 SER A O 1
ATOM 2087 N N . GLY A 1 266 ? 22.887 44.598 -7.861 1.00 38.01 266 GLY A N 1
ATOM 2088 C CA . GLY A 1 266 ? 22.006 45.462 -7.102 1.00 38.34 266 GLY A CA 1
ATOM 2089 C C . GLY A 1 266 ? 22.496 46.888 -7.025 1.00 39.06 266 GLY A C 1
ATOM 2090 O O . GLY A 1 266 ? 23.618 47.194 -7.428 1.00 39.16 266 GLY A O 1
ATOM 2091 N N . ASN A 1 267 ? 21.637 47.766 -6.518 1.00 39.42 267 ASN A N 1
ATOM 2092 C CA . ASN A 1 267 ? 21.968 49.172 -6.352 1.00 40.01 267 ASN A CA 1
ATOM 2093 C C . ASN A 1 267 ? 22.526 49.273 -4.940 1.00 39.77 267 ASN A C 1
ATOM 2094 O O . ASN A 1 267 ? 21.868 49.759 -4.018 1.00 39.82 267 ASN A O 1
ATOM 2099 N N . CYS A 1 268 ? 23.756 48.798 -4.791 1.00 38.24 268 CYS A N 1
ATOM 2100 C CA . CYS A 1 268 ? 24.430 48.755 -3.505 1.00 37.03 268 CYS A CA 1
ATOM 2101 C C . CYS A 1 268 ? 25.910 49.084 -3.652 1.00 34.77 268 CYS A C 1
ATOM 2102 O O . CYS A 1 268 ? 26.452 49.082 -4.757 1.00 33.67 268 CYS A O 1
ATOM 2105 N N . VAL A 1 269 ? 26.554 49.372 -2.526 1.00 33.20 269 VAL A N 1
ATOM 2106 C CA . VAL A 1 269 ? 27.981 49.676 -2.508 1.00 31.02 269 VAL A CA 1
ATOM 2107 C C . VAL A 1 269 ? 28.607 48.872 -1.375 1.00 29.46 269 VAL A C 1
ATOM 2108 O O . VAL A 1 269 ? 28.089 48.865 -0.259 1.00 28.39 269 VAL A O 1
ATOM 2112 N N . VAL A 1 270 ? 29.709 48.184 -1.662 1.00 27.05 270 VAL A N 1
ATOM 2113 C CA . VAL A 1 270 ? 30.376 47.391 -0.642 1.00 25.33 270 VAL A CA 1
ATOM 2114 C C . VAL A 1 270 ? 31.872 47.669 -0.602 1.00 24.47 270 VAL A C 1
ATOM 2115 O O . VAL A 1 270 ? 32.441 48.240 -1.537 1.00 23.68 270 VAL A O 1
ATOM 2119 N N . GLN A 1 271 ? 32.500 47.277 0.500 1.00 22.77 271 GLN A N 1
ATOM 2120 C CA . GLN A 1 271 ? 33.936 47.451 0.650 1.00 22.91 271 GLN A CA 1
ATOM 2121 C C . GLN A 1 271 ? 34.590 46.302 -0.102 1.00 22.31 271 GLN A C 1
ATOM 2122 O O . GLN A 1 271 ? 35.495 46.499 -0.913 1.00 22.18 271 GLN A O 1
ATOM 2128 N N . CYS A 1 272 ? 34.087 45.100 0.164 1.00 22.42 272 CYS A N 1
ATOM 2129 C CA . CYS A 1 272 ? 34.626 43.878 -0.416 1.00 23.23 272 CYS A CA 1
ATOM 2130 C C . CYS A 1 272 ? 33.633 43.107 -1.284 1.00 22.58 272 CYS A C 1
ATOM 2131 O O . CYS A 1 272 ? 32.543 42.762 -0.838 1.00 23.31 272 CYS A O 1
ATOM 2134 N N . GLN A 1 273 ? 34.028 42.820 -2.522 1.00 22.54 273 GLN A N 1
ATOM 2135 C CA . GLN A 1 273 ? 33.160 42.102 -3.452 1.00 21.77 273 GLN A CA 1
ATOM 2136 C C . GLN A 1 273 ? 33.717 40.731 -3.828 1.00 22.44 273 GLN A C 1
ATOM 2137 O O . GLN A 1 273 ? 34.918 40.587 -4.038 1.00 21.41 273 GLN A O 1
ATOM 2143 N N . THR A 1 274 ? 32.845 39.730 -3.905 1.00 22.00 274 THR A N 1
ATOM 2144 C CA . THR A 1 274 ? 33.263 38.391 -4.311 1.00 23.67 274 THR A CA 1
ATOM 2145 C C . THR A 1 274 ? 32.272 37.917 -5.371 1.00 25.23 274 THR A C 1
ATOM 2146 O O . THR A 1 274 ? 31.255 38.572 -5.618 1.00 24.82 274 THR A O 1
ATOM 2150 N N . GLU A 1 275 ? 32.555 36.782 -5.997 1.00 25.91 275 GLU A N 1
ATOM 2151 C CA . GLU A 1 275 ? 31.652 36.277 -7.016 1.00 27.81 275 GLU A CA 1
ATOM 2152 C C . GLU A 1 275 ? 30.368 35.714 -6.404 1.00 27.89 275 GLU A C 1
ATOM 2153 O O . GLU A 1 275 ? 29.435 35.373 -7.130 1.00 28.57 275 GLU A O 1
ATOM 2159 N N . ARG A 1 276 ? 30.319 35.641 -5.073 1.00 27.35 276 ARG A N 1
ATOM 2160 C CA . ARG A 1 276 ? 29.156 35.120 -4.352 1.00 27.86 276 ARG A CA 1
ATOM 2161 C C . ARG A 1 276 ? 28.326 36.228 -3.712 1.00 27.24 276 ARG A C 1
ATOM 2162 O O . ARG A 1 276 ? 27.184 36.008 -3.316 1.00 27.78 276 ARG A O 1
ATOM 2170 N N . GLY A 1 277 ? 28.913 37.411 -3.593 1.00 25.92 277 GLY A N 1
ATOM 2171 C CA . GLY A 1 277 ? 28.223 38.523 -2.971 1.00 25.66 277 GLY A CA 1
ATOM 2172 C C . GLY A 1 277 ? 29.243 39.444 -2.330 1.00 25.80 277 GLY A C 1
ATOM 2173 O O . GLY A 1 277 ? 30.427 39.107 -2.269 1.00 24.92 277 GLY A O 1
ATOM 2174 N N . GLY A 1 278 ? 28.790 40.598 -1.851 1.00 25.31 278 GLY A N 1
ATOM 2175 C CA . GLY A 1 278 ? 29.693 41.552 -1.232 1.00 24.84 278 GLY A CA 1
ATOM 2176 C C . GLY A 1 278 ? 29.524 41.666 0.270 1.00 25.36 278 GLY A C 1
ATOM 2177 O O . GLY A 1 278 ? 28.573 41.126 0.846 1.00 24.64 278 GLY A O 1
ATOM 2178 N N . LEU A 1 279 ? 30.439 42.385 0.913 1.00 24.34 279 LEU A N 1
ATOM 2179 C CA . LEU A 1 279 ? 30.373 42.534 2.358 1.00 24.51 279 LEU A CA 1
ATOM 2180 C C . LEU A 1 279 ? 31.119 43.740 2.905 1.00 24.13 279 LEU A C 1
ATOM 2181 O O . LEU A 1 279 ? 31.992 44.305 2.247 1.00 23.06 279 LEU A O 1
ATOM 2186 N N . ASN A 1 280 ? 30.744 44.120 4.122 1.00 23.98 280 ASN A N 1
ATOM 2187 C CA . ASN A 1 280 ? 31.347 45.225 4.855 1.00 25.13 280 ASN A CA 1
ATOM 2188 C C . ASN A 1 280 ? 31.676 44.623 6.209 1.00 24.24 280 ASN A C 1
ATOM 2189 O O . ASN A 1 280 ? 30.856 43.903 6.767 1.00 23.87 280 ASN A O 1
ATOM 2194 N N . THR A 1 281 ? 32.859 44.906 6.738 1.00 24.02 281 THR A N 1
ATOM 2195 C CA . THR A 1 281 ? 33.231 44.374 8.045 1.00 24.43 281 THR A CA 1
ATOM 2196 C C . THR A 1 281 ? 34.552 44.940 8.536 1.00 24.24 281 THR A C 1
ATOM 2197 O O . THR A 1 281 ? 35.375 45.401 7.743 1.00 24.69 281 THR A O 1
ATOM 2201 N N . THR A 1 282 ? 34.739 44.912 9.852 1.00 24.39 282 THR A N 1
ATOM 2202 C CA . THR A 1 282 ? 35.979 45.371 10.459 1.00 24.61 282 THR A CA 1
ATOM 2203 C C . THR A 1 282 ? 36.733 44.164 11.015 1.00 22.75 282 THR A C 1
ATOM 2204 O O . THR A 1 282 ? 37.800 44.310 11.602 1.00 22.88 282 THR A O 1
ATOM 2208 N N . LEU A 1 283 ? 36.172 42.971 10.838 1.00 21.66 283 LEU A N 1
ATOM 2209 C CA . LEU A 1 283 ? 36.844 41.759 11.311 1.00 20.46 283 LEU A CA 1
ATOM 2210 C C . LEU A 1 283 ? 38.033 41.500 10.386 1.00 19.34 283 LEU A C 1
ATOM 2211 O O . LEU A 1 283 ? 37.972 41.791 9.192 1.00 18.40 283 LEU A O 1
ATOM 2216 N N . PRO A 1 284 ? 39.127 40.933 10.921 1.00 18.53 284 PRO A N 1
ATOM 2217 C CA . PRO A 1 284 ? 40.327 40.657 10.121 1.00 18.24 284 PRO A CA 1
ATOM 2218 C C . PRO A 1 284 ? 40.263 39.549 9.070 1.00 17.62 284 PRO A C 1
ATOM 2219 O O . PRO A 1 284 ? 41.035 39.565 8.111 1.00 18.44 284 PRO A O 1
ATOM 2223 N N . PHE A 1 285 ? 39.343 38.602 9.235 1.00 18.30 285 PHE A N 1
ATOM 2224 C CA . PHE A 1 285 ? 39.227 37.481 8.303 1.00 17.89 285 PHE A CA 1
ATOM 2225 C C . PHE A 1 285 ? 37.810 37.293 7.779 1.00 18.60 285 PHE A C 1
ATOM 2226 O O . PHE A 1 285 ? 36.856 37.814 8.353 1.00 19.30 285 PHE A O 1
ATOM 2234 N N . HIS A 1 286 ? 37.693 36.529 6.693 1.00 18.47 286 HIS A N 1
ATOM 2235 C CA . HIS A 1 286 ? 36.394 36.181 6.110 1.00 19.71 286 HIS A CA 1
ATOM 2236 C C . HIS A 1 286 ? 36.579 34.848 5.388 1.00 20.25 286 HIS A C 1
ATOM 2237 O O . HIS A 1 286 ? 37.699 34.490 5.026 1.00 19.53 286 HIS A O 1
ATOM 2244 N N . ASN A 1 287 ? 35.492 34.104 5.204 1.00 21.10 287 ASN A N 1
ATOM 2245 C CA . ASN A 1 287 ? 35.563 32.811 4.533 1.00 22.78 287 ASN A CA 1
ATOM 2246 C C . ASN A 1 287 ? 34.631 32.766 3.325 1.00 22.96 287 ASN A C 1
ATOM 2247 O O . ASN A 1 287 ? 34.233 31.692 2.878 1.00 21.48 287 ASN A O 1
ATOM 2252 N N . VAL A 1 288 ? 34.295 33.935 2.794 1.00 22.70 288 VAL A N 1
ATOM 2253 C CA . VAL A 1 288 ? 33.390 34.008 1.656 1.00 22.89 288 VAL A CA 1
ATOM 2254 C C . VAL A 1 288 ? 33.998 33.520 0.341 1.00 22.75 288 VAL A C 1
ATOM 2255 O O . VAL A 1 288 ? 33.388 32.711 -0.357 1.00 23.71 288 VAL A O 1
ATOM 2259 N N . SER A 1 289 ? 35.192 34.001 0.003 1.00 22.63 289 SER A N 1
ATOM 2260 C CA . SER A 1 289 ? 35.842 33.594 -1.239 1.00 22.52 289 SER A CA 1
ATOM 2261 C C . SER A 1 289 ? 37.273 34.093 -1.356 1.00 22.96 289 SER A C 1
ATOM 2262 O O . SER A 1 289 ? 37.567 35.242 -1.033 1.00 21.48 289 SER A O 1
ATOM 2265 N N . LYS A 1 290 ? 38.161 33.230 -1.839 1.00 22.49 290 LYS A N 1
ATOM 2266 C CA . LYS A 1 290 ? 39.557 33.614 -2.005 1.00 23.71 290 LYS A CA 1
ATOM 2267 C C . LYS A 1 290 ? 39.686 34.622 -3.146 1.00 23.30 290 LYS A C 1
ATOM 2268 O O . LYS A 1 290 ? 40.703 35.301 -3.273 1.00 23.30 290 LYS A O 1
ATOM 2274 N N . TYR A 1 291 ? 38.641 34.732 -3.963 1.00 23.94 291 TYR A N 1
ATOM 2275 C CA . TYR A 1 291 ? 38.649 35.649 -5.100 1.00 23.48 291 TYR A CA 1
ATOM 2276 C C . TYR A 1 291 ? 38.153 37.053 -4.771 1.00 22.84 291 TYR A C 1
ATOM 2277 O O . TYR A 1 291 ? 38.004 37.887 -5.663 1.00 22.47 291 TYR A O 1
ATOM 2286 N N . ALA A 1 292 ? 37.918 37.314 -3.492 1.00 21.71 292 ALA A N 1
ATOM 2287 C CA . ALA A 1 292 ? 37.438 38.618 -3.038 1.00 21.14 292 ALA A CA 1
ATOM 2288 C C . ALA A 1 292 ? 38.362 39.759 -3.451 1.00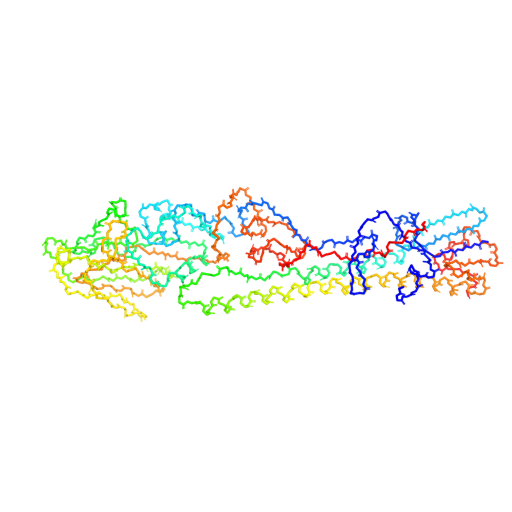 21.98 292 ALA A C 1
ATOM 2289 O O . ALA A 1 292 ? 39.584 39.599 -3.501 1.00 21.58 292 ALA A O 1
ATOM 2291 N N . PHE A 1 293 ? 37.780 40.917 -3.745 1.00 20.04 293 PHE A N 1
ATOM 2292 C CA . PHE A 1 293 ? 38.571 42.074 -4.130 1.00 20.18 293 PHE A CA 1
ATOM 2293 C C . PHE A 1 293 ? 37.930 43.356 -3.621 1.00 20.93 293 PHE A C 1
ATOM 2294 O O . PHE A 1 293 ? 36.750 43.369 -3.252 1.00 20.24 293 PHE A O 1
ATOM 2302 N N . GLY A 1 294 ? 38.723 44.422 -3.597 1.00 21.27 294 GLY A N 1
ATOM 2303 C CA . GLY A 1 294 ? 38.266 45.708 -3.099 1.00 23.20 294 GLY A CA 1
ATOM 2304 C C . GLY A 1 294 ? 39.025 45.984 -1.812 1.00 24.16 294 GLY A C 1
ATOM 2305 O O . GLY A 1 294 ? 40.238 45.780 -1.756 1.00 24.86 294 GLY A O 1
ATOM 2306 N N . ASN A 1 295 ? 38.322 46.452 -0.785 1.00 24.39 295 ASN A N 1
ATOM 2307 C CA . ASN A 1 295 ? 38.918 46.719 0.526 1.00 25.16 295 ASN A CA 1
ATOM 2308 C C . ASN A 1 295 ? 38.410 45.549 1.358 1.00 24.40 295 ASN A C 1
ATOM 2309 O O . ASN A 1 295 ? 37.303 45.584 1.897 1.00 24.10 295 ASN A O 1
ATOM 2314 N N . CYS A 1 296 ? 39.237 44.511 1.458 1.00 23.40 296 CYS A N 1
ATOM 2315 C CA . CYS A 1 296 ? 38.850 43.269 2.119 1.00 22.41 296 CYS A CA 1
ATOM 2316 C C . CYS A 1 296 ? 39.667 42.756 3.295 1.00 21.07 296 CYS A C 1
ATOM 2317 O O . CYS A 1 296 ? 40.806 43.146 3.496 1.00 20.13 296 CYS A O 1
ATOM 2320 N N . PRO A 1 297 ? 39.075 41.846 4.080 1.00 20.09 297 PRO A N 1
ATOM 2321 C CA . PRO A 1 297 ? 39.762 41.246 5.226 1.00 19.04 297 PRO A CA 1
ATOM 2322 C C . PRO A 1 297 ? 40.603 40.152 4.549 1.00 18.83 297 PRO A C 1
ATOM 2323 O O . PRO A 1 297 ? 40.580 40.032 3.323 1.00 18.88 297 PRO A O 1
ATOM 2327 N N . LYS A 1 298 ? 41.325 39.350 5.323 1.00 18.65 298 LYS A N 1
ATOM 2328 C CA . LYS A 1 298 ? 42.114 38.274 4.731 1.00 18.35 298 LYS A CA 1
ATOM 2329 C C . LYS A 1 298 ? 41.240 37.026 4.624 1.00 18.71 298 LYS A C 1
ATOM 2330 O O . LYS A 1 298 ? 40.548 36.664 5.575 1.00 17.70 298 LYS A O 1
ATOM 2336 N N . TYR A 1 299 ? 41.257 36.372 3.467 1.00 18.79 299 TYR A N 1
ATOM 2337 C CA . TYR A 1 299 ? 40.470 35.157 3.297 1.00 19.69 299 TYR A CA 1
ATOM 2338 C C . TYR A 1 299 ? 41.144 33.999 4.026 1.00 21.73 299 TYR A C 1
ATOM 2339 O O . TYR A 1 299 ? 42.355 33.819 3.920 1.00 21.20 299 TYR A O 1
ATOM 2348 N N . VAL A 1 300 ? 40.350 33.224 4.757 1.00 22.39 300 VAL A N 1
ATOM 2349 C CA . VAL A 1 300 ? 40.829 32.057 5.489 1.00 25.60 300 VAL A CA 1
ATOM 2350 C C . VAL A 1 300 ? 39.764 30.979 5.316 1.00 27.37 300 VAL A C 1
ATOM 2351 O O . VAL A 1 300 ? 38.583 31.217 5.573 1.00 27.92 300 VAL A O 1
ATOM 2355 N N . GLY A 1 301 ? 40.184 29.797 4.880 1.00 28.94 301 GLY A N 1
ATOM 2356 C CA . GLY A 1 301 ? 39.238 28.719 4.661 1.00 30.09 301 GLY A CA 1
ATOM 2357 C C . GLY A 1 301 ? 38.866 27.914 5.890 1.00 31.24 301 GLY A C 1
ATOM 2358 O O . GLY A 1 301 ? 39.258 26.749 6.009 1.00 32.01 301 GLY A O 1
ATOM 2359 N N . VAL A 1 302 ? 38.122 28.531 6.805 1.00 30.44 302 VAL A N 1
ATOM 2360 C CA . VAL A 1 302 ? 37.674 27.860 8.025 1.00 30.49 302 VAL A CA 1
ATOM 2361 C C . VAL A 1 302 ? 36.241 28.287 8.319 1.00 30.49 302 VAL A C 1
ATOM 2362 O O . VAL A 1 302 ? 35.703 29.157 7.638 1.00 31.31 302 VAL A O 1
ATOM 2366 N N . LYS A 1 303 ? 35.628 27.679 9.330 1.00 29.77 303 LYS A N 1
ATOM 2367 C CA . LYS A 1 303 ? 34.246 27.988 9.689 1.00 30.20 303 LYS A CA 1
ATOM 2368 C C . LYS A 1 303 ? 34.147 29.009 10.816 1.00 29.39 303 LYS A C 1
ATOM 2369 O O . LYS A 1 303 ? 33.143 29.713 10.944 1.00 29.01 303 LYS A O 1
ATOM 2375 N N . SER A 1 304 ? 35.192 29.085 11.632 1.00 27.79 304 SER A N 1
ATOM 2376 C CA . SER A 1 304 ? 35.209 30.006 12.760 1.00 26.68 304 SER A CA 1
ATOM 2377 C C . SER A 1 304 ? 36.621 30.214 13.294 1.00 25.72 304 SER A C 1
ATOM 2378 O O . SER A 1 304 ? 37.468 29.327 13.195 1.00 25.55 304 SER A O 1
ATOM 2381 N N . LEU A 1 305 ? 36.866 31.398 13.848 1.00 24.36 305 LEU A N 1
ATOM 2382 C CA . LEU A 1 305 ? 38.156 31.742 14.446 1.00 23.50 305 LEU A CA 1
ATOM 2383 C C . LEU A 1 305 ? 37.842 32.541 15.703 1.00 22.53 305 LEU A C 1
ATOM 2384 O O . LEU A 1 305 ? 37.926 33.767 15.710 1.00 22.00 305 LEU A O 1
ATOM 2389 N N . LYS A 1 306 ? 37.481 31.826 16.763 1.00 21.72 306 LYS A N 1
ATOM 2390 C CA . LYS A 1 306 ? 37.105 32.437 18.030 1.00 21.64 306 LYS A CA 1
ATOM 2391 C C . LYS A 1 306 ? 38.297 32.696 18.950 1.00 19.95 306 LYS A C 1
ATOM 2392 O O . LYS A 1 306 ? 38.982 31.766 19.380 1.00 18.96 306 LYS A O 1
ATOM 2398 N N . LEU A 1 307 ? 38.519 33.967 19.261 1.00 18.46 307 LEU A N 1
ATOM 2399 C CA . LEU A 1 307 ? 39.612 34.384 20.130 1.00 18.67 307 LEU A CA 1
ATOM 2400 C C . LEU A 1 307 ? 39.111 34.585 21.563 1.00 19.07 307 LEU A C 1
ATOM 2401 O O . LEU A 1 307 ? 38.109 35.271 21.792 1.00 19.09 307 LEU A O 1
ATOM 2406 N N . ALA A 1 308 ? 39.801 33.986 22.528 1.00 17.49 308 ALA A N 1
ATOM 2407 C CA . ALA A 1 308 ? 39.426 34.141 23.926 1.00 16.60 308 ALA A CA 1
ATOM 2408 C C . ALA A 1 308 ? 39.706 35.571 24.372 1.00 17.45 308 ALA A C 1
ATOM 2409 O O . ALA A 1 308 ? 40.742 36.153 24.027 1.00 17.33 308 ALA A O 1
ATOM 2411 N N . VAL A 1 309 ? 38.769 36.143 25.121 1.00 16.91 309 VAL A N 1
ATOM 2412 C CA . VAL A 1 309 ? 38.937 37.484 25.655 1.00 17.78 309 VAL A CA 1
ATOM 2413 C C . VAL A 1 309 ? 38.875 37.346 27.172 1.00 18.13 309 VAL A C 1
ATOM 2414 O O . VAL A 1 309 ? 39.757 37.823 27.887 1.00 18.27 309 VAL A O 1
ATOM 2418 N N . GLY A 1 310 ? 37.837 36.665 27.652 1.00 17.70 310 GLY A N 1
ATOM 2419 C CA . GLY A 1 310 ? 37.673 36.447 29.076 1.00 17.63 310 GLY A CA 1
ATOM 2420 C C . GLY A 1 310 ? 38.433 35.227 29.572 1.00 18.89 310 GLY A C 1
ATOM 2421 O O . GLY A 1 310 ? 39.317 34.714 28.878 1.00 19.40 310 GLY A O 1
ATOM 2422 N N . LEU A 1 311 ? 38.082 34.749 30.762 1.00 18.44 311 LEU A N 1
ATOM 2423 C CA . LEU A 1 311 ? 38.771 33.602 31.357 1.00 19.36 311 LEU A CA 1
ATOM 2424 C C . LEU A 1 311 ? 37.989 32.297 31.238 1.00 18.96 311 LEU A C 1
ATOM 2425 O O . LEU A 1 311 ? 36.850 32.285 30.774 1.00 17.61 311 LEU A O 1
ATOM 2430 N N . ARG A 1 312 ? 38.609 31.193 31.655 1.00 18.63 312 ARG A N 1
ATOM 2431 C CA . ARG A 1 312 ? 37.933 29.902 31.598 1.00 20.28 312 ARG A CA 1
ATOM 2432 C C . ARG A 1 312 ? 36.682 30.012 32.463 1.00 20.14 312 ARG A C 1
ATOM 2433 O O . ARG A 1 312 ? 36.746 30.451 33.611 1.00 20.39 312 ARG A O 1
ATOM 2441 N N . ASN A 1 313 ? 35.550 29.609 31.901 1.00 21.38 313 ASN A N 1
ATOM 2442 C CA . ASN A 1 313 ? 34.263 29.686 32.585 1.00 21.88 313 ASN A CA 1
ATOM 2443 C C . ASN A 1 313 ? 34.059 28.409 33.389 1.00 23.73 313 ASN A C 1
ATOM 2444 O O . ASN A 1 313 ? 33.819 27.342 32.824 1.00 23.44 313 ASN A O 1
ATOM 2449 N N . VAL A 1 314 ? 34.169 28.534 34.709 1.00 25.62 314 VAL A N 1
ATOM 2450 C CA . VAL A 1 314 ? 34.054 27.403 35.626 1.00 28.42 314 VAL A CA 1
ATOM 2451 C C . VAL A 1 314 ? 32.838 27.520 36.542 1.00 31.98 314 VAL A C 1
ATOM 2452 O O . VAL A 1 314 ? 32.803 28.362 37.436 1.00 31.04 314 VAL A O 1
ATOM 2456 N N . PRO A 1 315 ? 31.829 26.665 36.336 1.00 36.08 315 PRO A N 1
ATOM 2457 C CA . PRO A 1 315 ? 30.624 26.704 37.170 1.00 39.74 315 PRO A CA 1
ATOM 2458 C C . PRO A 1 315 ? 30.930 26.287 38.607 1.00 42.78 315 PRO A C 1
ATOM 2459 O O . PRO A 1 315 ? 31.697 25.350 38.839 1.00 43.37 315 PRO A O 1
ATOM 2463 N N . ALA A 1 316 ? 30.341 26.989 39.569 1.00 45.56 316 ALA A N 1
ATOM 2464 C CA . ALA A 1 316 ? 30.554 26.658 40.972 1.00 48.38 316 ALA A CA 1
ATOM 2465 C C . ALA A 1 316 ? 29.870 25.326 41.258 1.00 50.29 316 ALA A C 1
ATOM 2466 O O . ALA A 1 316 ? 30.472 24.412 41.828 1.00 50.95 316 ALA A O 1
ATOM 2468 N N . ARG A 1 317 ? 28.611 25.222 40.840 1.00 52.37 317 ARG A N 1
ATOM 2469 C CA . ARG A 1 317 ? 27.817 24.014 41.042 1.00 54.04 317 ARG A CA 1
ATOM 2470 C C . ARG A 1 317 ? 28.303 22.860 40.167 1.00 54.98 317 ARG A C 1
ATOM 2471 O O . ARG A 1 317 ? 28.662 21.802 40.734 1.00 55.52 317 ARG A O 1
ATOM 2473 N N . GLY B 2 1 ? 45.524 24.549 35.597 1.00 25.76 1 GLY B N 1
ATOM 2474 C CA . GLY B 2 1 ? 46.199 25.446 34.620 1.00 23.85 1 GLY B CA 1
ATOM 2475 C C . GLY B 2 1 ? 47.596 25.824 35.069 1.00 23.07 1 GLY B C 1
ATOM 2476 O O . GLY B 2 1 ? 47.982 25.592 36.210 1.00 22.78 1 GLY B O 1
ATOM 2477 N N . LEU B 2 2 ? 48.346 26.435 34.163 1.00 23.73 2 LEU B N 1
ATOM 2478 C CA . LEU B 2 2 ? 49.725 26.844 34.410 1.00 22.15 2 LEU B CA 1
ATOM 2479 C C . LEU B 2 2 ? 50.000 27.533 35.751 1.00 21.83 2 LEU B C 1
ATOM 2480 O O . LEU B 2 2 ? 50.965 27.191 36.445 1.00 20.47 2 LEU B O 1
ATOM 2485 N N . PHE B 2 3 ? 49.167 28.498 36.131 1.00 18.75 3 PHE B N 1
ATOM 2486 C CA . PHE B 2 3 ? 49.409 29.195 37.378 1.00 18.18 3 PHE B CA 1
ATOM 2487 C C . PHE B 2 3 ? 48.692 28.642 38.597 1.00 18.93 3 PHE B C 1
ATOM 2488 O O . PHE B 2 3 ? 48.790 29.200 39.684 1.00 20.29 3 PHE B O 1
ATOM 2496 N N . GLY B 2 4 ? 47.986 27.529 38.398 1.00 19.28 4 GLY B N 1
ATOM 2497 C CA . GLY B 2 4 ? 47.309 26.828 39.480 1.00 19.05 4 GLY B CA 1
ATOM 2498 C C . GLY B 2 4 ? 46.137 27.406 40.249 1.00 19.97 4 GLY B C 1
ATOM 2499 O O . GLY B 2 4 ? 45.680 26.775 41.212 1.00 19.06 4 GLY B O 1
ATOM 2500 N N . ALA B 2 5 ? 45.631 28.568 39.844 1.00 18.66 5 ALA B N 1
ATOM 2501 C CA . ALA B 2 5 ? 44.517 29.192 40.562 1.00 19.39 5 ALA B CA 1
ATOM 2502 C C . ALA B 2 5 ? 43.140 28.934 39.949 1.00 19.41 5 ALA B C 1
ATOM 2503 O O . ALA B 2 5 ? 42.284 28.323 40.591 1.00 20.80 5 ALA B O 1
ATOM 2505 N N . ILE B 2 6 ? 42.920 29.391 38.718 1.00 19.49 6 ILE B N 1
ATOM 2506 C CA . ILE B 2 6 ? 41.624 29.192 38.056 1.00 19.75 6 ILE B CA 1
ATOM 2507 C C . ILE B 2 6 ? 41.382 27.713 37.741 1.00 21.57 6 ILE B C 1
ATOM 2508 O O . ILE B 2 6 ? 42.200 27.072 37.088 1.00 20.94 6 ILE B O 1
ATOM 2513 N N . ALA B 2 7 ? 40.252 27.181 38.202 1.00 22.68 7 ALA B N 1
ATOM 2514 C CA . ALA B 2 7 ? 39.934 25.769 37.996 1.00 24.55 7 ALA B CA 1
ATOM 2515 C C . ALA B 2 7 ? 41.117 24.982 38.558 1.00 25.48 7 ALA B C 1
ATOM 2516 O O . ALA B 2 7 ? 41.452 23.891 38.087 1.00 26.10 7 ALA B O 1
ATOM 2518 N N . GLY B 2 8 ? 41.747 25.576 39.567 1.00 25.63 8 GLY B N 1
ATOM 2519 C CA . GLY B 2 8 ? 42.900 24.986 40.219 1.00 24.31 8 GLY B CA 1
ATOM 2520 C C . GLY B 2 8 ? 42.599 24.879 41.698 1.00 24.18 8 GLY B C 1
ATOM 2521 O O . GLY B 2 8 ? 41.642 24.204 42.065 1.00 24.49 8 GLY B O 1
ATOM 2522 N N . PHE B 2 9 ? 43.379 25.540 42.550 1.00 22.81 9 PHE B N 1
ATOM 2523 C CA . PHE B 2 9 ? 43.111 25.455 43.979 1.00 23.70 9 PHE B CA 1
ATOM 2524 C C . PHE B 2 9 ? 41.893 26.299 44.355 1.00 23.67 9 PHE B C 1
ATOM 2525 O O . PHE B 2 9 ? 41.287 26.094 45.408 1.00 23.94 9 PHE B O 1
ATOM 2533 N N . ILE B 2 10 ? 41.538 27.244 43.488 1.00 22.81 10 ILE B N 1
ATOM 2534 C CA . ILE B 2 10 ? 40.327 28.044 43.683 1.00 23.28 10 ILE B CA 1
ATOM 2535 C C . ILE B 2 10 ? 39.436 27.321 42.674 1.00 24.23 10 ILE B C 1
ATOM 2536 O O . ILE B 2 10 ? 39.379 27.652 41.488 1.00 23.40 10 ILE B O 1
ATOM 2541 N N . GLU B 2 11 ? 38.779 26.287 43.181 1.00 25.85 11 GLU B N 1
ATOM 2542 C CA . GLU B 2 11 ? 37.959 25.371 42.402 1.00 27.61 11 GLU B CA 1
ATOM 2543 C C . GLU B 2 11 ? 36.881 25.851 41.444 1.00 26.87 11 GLU B C 1
ATOM 2544 O O . GLU B 2 11 ? 36.678 25.233 40.398 1.00 27.39 11 GLU B O 1
ATOM 2550 N N . GLY B 2 12 ? 36.186 26.931 41.774 1.00 26.05 12 GLY B N 1
ATOM 2551 C CA . GLY B 2 12 ? 35.141 27.387 40.878 1.00 24.72 12 GLY B CA 1
ATOM 2552 C C . GLY B 2 12 ? 35.001 28.890 40.802 1.00 23.51 12 GLY B C 1
ATOM 2553 O O . GLY B 2 12 ? 35.568 29.614 41.619 1.00 22.97 12 GLY B O 1
ATOM 2554 N N . GLY B 2 13 ? 34.243 29.349 39.812 1.00 22.03 13 GLY B N 1
ATOM 2555 C CA . GLY B 2 13 ? 34.029 30.770 39.634 1.00 22.75 13 GLY B CA 1
ATOM 2556 C C . GLY B 2 13 ? 32.832 31.245 40.433 1.00 23.67 13 GLY B C 1
ATOM 2557 O O . GLY B 2 13 ? 32.112 30.440 41.026 1.00 22.88 13 GLY B O 1
ATOM 2558 N N . TRP B 2 14 ? 32.623 32.557 40.452 1.00 23.14 14 TRP B N 1
ATOM 2559 C CA . TRP B 2 14 ? 31.507 33.145 41.185 1.00 23.61 14 TRP B CA 1
ATOM 2560 C C . TRP B 2 14 ? 30.523 33.802 40.213 1.00 24.04 14 TRP B C 1
ATOM 2561 O O . TRP B 2 14 ? 30.896 34.713 39.481 1.00 22.47 14 TRP B O 1
ATOM 2572 N N . PRO B 2 15 ? 29.252 33.348 40.185 1.00 25.02 15 PRO B N 1
ATOM 2573 C CA . PRO B 2 15 ? 28.317 33.988 39.259 1.00 25.79 15 PRO B CA 1
ATOM 2574 C C . PRO B 2 15 ? 27.914 35.355 39.811 1.00 26.15 15 PRO B C 1
ATOM 2575 O O . PRO B 2 15 ? 27.417 36.208 39.081 1.00 26.95 15 PRO B O 1
ATOM 2579 N N . GLY B 2 16 ? 28.150 35.555 41.105 1.00 26.17 16 GLY B N 1
ATOM 2580 C CA . GLY B 2 16 ? 27.803 36.812 41.745 1.00 26.99 16 GLY B CA 1
ATOM 2581 C C . GLY B 2 16 ? 28.780 37.950 41.517 1.00 27.68 16 GLY B C 1
ATOM 2582 O O . GLY B 2 16 ? 28.533 39.079 41.945 1.00 27.10 16 GLY B O 1
ATOM 2583 N N . LEU B 2 17 ? 29.894 37.660 40.848 1.00 26.93 17 LEU B N 1
ATOM 2584 C CA . LEU B 2 17 ? 30.906 38.673 40.561 1.00 28.04 17 LEU B CA 1
ATOM 2585 C C . LEU B 2 17 ? 30.555 39.280 39.206 1.00 29.49 17 LEU B C 1
ATOM 2586 O O . LEU B 2 17 ? 31.119 38.897 38.183 1.00 30.83 17 LEU B O 1
ATOM 2591 N N . VAL B 2 18 ? 29.634 40.239 39.205 1.00 29.43 18 VAL B N 1
ATOM 2592 C CA . VAL B 2 18 ? 29.170 40.853 37.968 1.00 29.35 18 VAL B CA 1
ATOM 2593 C C . VAL B 2 18 ? 30.005 41.957 37.319 1.00 28.54 18 VAL B C 1
ATOM 2594 O O . VAL B 2 18 ? 29.985 42.097 36.100 1.00 28.76 18 VAL B O 1
ATOM 2598 N N . ALA B 2 19 ? 30.745 42.730 38.107 1.00 28.41 19 ALA B N 1
ATOM 2599 C CA . ALA B 2 19 ? 31.504 43.849 37.550 1.00 28.71 19 ALA B CA 1
ATOM 2600 C C . ALA B 2 19 ? 32.837 43.557 36.873 1.00 28.39 19 ALA B C 1
ATOM 2601 O O . ALA B 2 19 ? 33.323 44.376 36.092 1.00 28.47 19 ALA B O 1
ATOM 2603 N N . GLY B 2 20 ? 33.439 42.413 37.166 1.00 27.07 20 GLY B N 1
ATOM 2604 C CA . GLY B 2 20 ? 34.726 42.132 36.564 1.00 24.47 20 GLY B CA 1
ATOM 2605 C C . GLY B 2 20 ? 35.169 40.696 36.696 1.00 22.73 20 GLY B C 1
ATOM 2606 O O . GLY B 2 20 ? 34.488 39.868 37.297 1.00 21.43 20 GLY B O 1
ATOM 2607 N N . TRP B 2 21 ? 36.341 40.416 36.145 1.00 21.40 21 TRP B N 1
ATOM 2608 C CA . TRP B 2 21 ? 36.890 39.070 36.148 1.00 19.59 21 TRP B CA 1
ATOM 2609 C C . TRP B 2 21 ? 37.444 38.559 37.471 1.00 18.50 21 TRP B C 1
ATOM 2610 O O . TRP B 2 21 ? 37.342 37.369 37.759 1.00 19.21 21 TRP B O 1
ATOM 2621 N N . TYR B 2 22 ? 38.039 39.442 38.269 1.00 18.50 22 TYR B N 1
ATOM 2622 C CA . TYR B 2 22 ? 38.638 39.027 39.537 1.00 17.85 22 TYR B CA 1
ATOM 2623 C C . TYR B 2 22 ? 38.099 39.852 40.688 1.00 18.41 22 TYR B C 1
ATOM 2624 O O . TYR B 2 22 ? 37.813 41.037 40.526 1.00 18.45 22 TYR B O 1
ATOM 2633 N N . GLY B 2 23 ? 37.987 39.236 41.857 1.00 18.28 23 GLY B N 1
ATOM 2634 C CA . GLY B 2 23 ? 37.478 39.978 42.993 1.00 19.67 23 GLY B CA 1
ATOM 2635 C C . GLY B 2 23 ? 37.668 39.364 44.359 1.00 20.05 23 GLY B C 1
ATOM 2636 O O . GLY B 2 23 ? 38.380 38.364 44.531 1.00 19.38 23 GLY B O 1
ATOM 2637 N N . PHE B 2 24 ? 36.997 39.976 45.332 1.00 19.82 24 PHE B N 1
ATOM 2638 C CA . PHE B 2 24 ? 37.051 39.562 46.730 1.00 20.86 24 PHE B CA 1
ATOM 2639 C C . PHE B 2 24 ? 35.670 39.277 47.290 1.00 21.56 24 PHE B C 1
ATOM 2640 O O . PHE B 2 24 ? 34.704 39.946 46.930 1.00 20.23 24 PHE B O 1
ATOM 2648 N N . GLN B 2 25 ? 35.602 38.301 48.191 1.00 21.62 25 GLN B N 1
ATOM 2649 C CA . GLN B 2 25 ? 34.369 37.986 48.903 1.00 23.49 25 GLN B CA 1
ATOM 2650 C C . GLN B 2 25 ? 34.800 37.982 50.361 1.00 24.16 25 GLN B C 1
ATOM 2651 O O . GLN B 2 25 ? 35.799 37.344 50.717 1.00 24.51 25 GLN B O 1
ATOM 2657 N N . HIS B 2 26 ? 34.069 38.701 51.205 1.00 23.54 26 HIS B N 1
ATOM 2658 C CA . HIS B 2 26 ? 34.410 38.761 52.621 1.00 24.75 26 HIS B CA 1
ATOM 2659 C C . HIS B 2 26 ? 33.258 38.220 53.454 1.00 25.73 26 HIS B C 1
ATOM 2660 O O . HIS B 2 26 ? 32.110 38.200 53.004 1.00 25.42 26 HIS B O 1
ATOM 2667 N N . SER B 2 27 ? 33.579 37.781 54.667 1.00 26.70 27 SER B N 1
ATOM 2668 C CA . SER B 2 27 ? 32.590 37.254 55.599 1.00 28.33 27 SER B CA 1
ATOM 2669 C C . SER B 2 27 ? 32.931 37.739 56.999 1.00 29.00 27 SER B C 1
ATOM 2670 O O . SER B 2 27 ? 34.005 37.440 57.520 1.00 28.26 27 SER B O 1
ATOM 2673 N N . ASN B 2 28 ? 32.026 38.507 57.596 1.00 29.14 28 ASN B N 1
ATOM 2674 C CA . ASN B 2 28 ? 32.221 39.006 58.949 1.00 30.31 28 ASN B CA 1
ATOM 2675 C C . ASN B 2 28 ? 30.857 39.152 59.624 1.00 31.73 28 ASN B C 1
ATOM 2676 O O . ASN B 2 28 ? 29.846 38.725 59.071 1.00 31.57 28 ASN B O 1
ATOM 2681 N N . ASP B 2 29 ? 30.830 39.738 60.816 1.00 33.73 29 ASP B N 1
ATOM 2682 C CA . ASP B 2 29 ? 29.573 39.910 61.548 1.00 35.41 29 ASP B CA 1
ATOM 2683 C C . ASP B 2 29 ? 28.501 40.624 60.738 1.00 35.77 29 ASP B C 1
ATOM 2684 O O . ASP B 2 29 ? 27.315 40.294 60.829 1.00 36.97 29 ASP B O 1
ATOM 2689 N N . GLN B 2 30 ? 28.923 41.603 59.949 1.00 35.67 30 GLN B N 1
ATOM 2690 C CA . GLN B 2 30 ? 28.001 42.393 59.149 1.00 35.88 30 GLN B CA 1
ATOM 2691 C C . GLN B 2 30 ? 27.441 41.679 57.928 1.00 34.89 30 GLN B C 1
ATOM 2692 O O . GLN B 2 30 ? 26.506 42.169 57.294 1.00 34.60 30 GLN B O 1
ATOM 2698 N N . GLY B 2 31 ? 28.004 40.524 57.591 1.00 32.88 31 GLY B N 1
ATOM 2699 C CA . GLY B 2 31 ? 27.487 39.788 56.455 1.00 30.87 31 GLY B CA 1
ATOM 2700 C C . GLY B 2 31 ? 28.517 39.318 55.452 1.00 30.18 31 GLY B C 1
ATOM 2701 O O . GLY B 2 31 ? 29.723 39.415 55.685 1.00 29.04 31 GLY B O 1
ATOM 2702 N N . VAL B 2 32 ? 28.024 38.806 54.329 1.00 29.02 32 VAL B N 1
ATOM 2703 C CA . VAL B 2 32 ? 28.876 38.299 53.260 1.00 28.24 32 VAL B CA 1
ATOM 2704 C C . VAL B 2 32 ? 28.628 39.076 51.976 1.00 27.88 32 VAL B C 1
ATOM 2705 O O . VAL B 2 32 ? 27.489 39.407 51.649 1.00 26.74 32 VAL B O 1
ATOM 2709 N N . GLY B 2 33 ? 29.696 39.367 51.246 1.00 26.33 33 GLY B N 1
ATOM 2710 C CA . GLY B 2 33 ? 29.541 40.094 50.004 1.00 25.93 33 GLY B CA 1
ATOM 2711 C C . GLY B 2 33 ? 30.773 39.996 49.132 1.00 25.15 33 GLY B C 1
ATOM 2712 O O . GLY B 2 33 ? 31.853 39.667 49.616 1.00 24.65 33 GLY B O 1
ATOM 2713 N N . MET B 2 34 ? 30.612 40.274 47.844 1.00 24.83 34 MET B N 1
ATOM 2714 C CA . MET B 2 34 ? 31.734 40.229 46.921 1.00 24.79 34 MET B CA 1
ATOM 2715 C C . MET B 2 34 ? 31.664 41.364 45.916 1.00 24.06 34 MET B C 1
ATOM 2716 O O . MET B 2 34 ? 30.589 41.875 45.603 1.00 23.66 34 MET B O 1
ATOM 2721 N N . ALA B 2 35 ? 32.828 41.757 45.422 1.00 21.86 35 ALA B N 1
ATOM 2722 C CA . ALA B 2 35 ? 32.931 42.821 44.447 1.00 22.13 35 ALA B CA 1
ATOM 2723 C C . ALA B 2 35 ? 34.221 42.606 43.665 1.00 23.02 35 ALA B C 1
ATOM 2724 O O . ALA B 2 35 ? 35.180 42.011 44.173 1.00 22.35 35 ALA B O 1
ATOM 2726 N N . ALA B 2 36 ? 34.243 43.086 42.430 1.00 23.63 36 ALA B N 1
ATOM 2727 C CA . ALA B 2 36 ? 35.424 42.931 41.596 1.00 23.97 36 ALA B CA 1
ATOM 2728 C C . ALA B 2 36 ? 36.526 43.875 42.044 1.00 24.87 36 ALA B C 1
ATOM 2729 O O . ALA B 2 36 ? 36.261 44.950 42.596 1.00 24.42 36 ALA B O 1
ATOM 2731 N N . ASP B 2 37 ? 37.769 43.460 41.826 1.00 24.67 37 ASP B N 1
ATOM 2732 C CA . ASP B 2 37 ? 38.909 44.297 42.159 1.00 25.25 37 ASP B CA 1
ATOM 2733 C C . ASP B 2 37 ? 39.141 45.122 40.901 1.00 25.38 37 ASP B C 1
ATOM 2734 O O . ASP B 2 37 ? 39.565 44.594 39.876 1.00 25.09 37 ASP B O 1
ATOM 2739 N N . SER B 2 38 ? 38.849 46.415 40.975 1.00 26.04 38 SER B N 1
ATOM 2740 C CA . SER B 2 38 ? 38.989 47.297 39.821 1.00 27.46 38 SER B CA 1
ATOM 2741 C C . SER B 2 38 ? 40.388 47.398 39.230 1.00 26.72 38 SER B C 1
ATOM 2742 O O . SER B 2 38 ? 40.549 47.358 38.014 1.00 26.52 38 SER B O 1
ATOM 2745 N N . ASP B 2 39 ? 41.391 47.536 40.087 1.00 27.06 39 ASP B N 1
ATOM 2746 C CA . ASP B 2 39 ? 42.770 47.662 39.633 1.00 27.99 39 ASP B CA 1
ATOM 2747 C C . ASP B 2 39 ? 43.202 46.497 38.742 1.00 26.12 39 ASP B C 1
ATOM 2748 O O . ASP B 2 39 ? 43.579 46.698 37.591 1.00 26.11 39 ASP B O 1
ATOM 2753 N N . SER B 2 40 ? 43.143 45.282 39.274 1.00 24.72 40 SER B N 1
ATOM 2754 C CA . SER B 2 40 ? 43.551 44.109 38.507 1.00 23.26 40 SER B CA 1
ATOM 2755 C C . SER B 2 40 ? 42.679 43.869 37.276 1.00 22.20 40 SER B C 1
ATOM 2756 O O . SER B 2 40 ? 43.189 43.530 36.213 1.00 21.33 40 SER B O 1
ATOM 2759 N N . THR B 2 41 ? 41.369 44.056 37.405 1.00 21.88 41 THR B N 1
ATOM 2760 C CA . THR B 2 41 ? 40.480 43.840 36.271 1.00 21.95 41 THR B CA 1
ATOM 2761 C C . THR B 2 41 ? 40.719 44.838 35.140 1.00 21.99 41 THR B C 1
ATOM 2762 O O . THR B 2 41 ? 40.825 44.454 33.980 1.00 20.88 41 THR B O 1
ATOM 2766 N N . GLN B 2 42 ? 40.818 46.121 35.467 1.00 22.99 42 GLN B N 1
ATOM 2767 C CA . GLN B 2 42 ? 41.036 47.117 34.428 1.00 24.35 42 GLN B CA 1
ATOM 2768 C C . GLN B 2 42 ? 42.372 46.926 33.710 1.00 23.77 42 GLN B C 1
ATOM 2769 O O . GLN B 2 42 ? 42.462 47.126 32.500 1.00 23.24 42 GLN B O 1
ATOM 2775 N N . LYS B 2 43 ? 43.412 46.545 34.445 1.00 23.35 43 LYS B N 1
ATOM 2776 C CA . LYS B 2 43 ? 44.711 46.334 33.815 1.00 23.50 43 LYS B CA 1
ATOM 2777 C C . LYS B 2 43 ? 44.613 45.174 32.822 1.00 22.48 43 LYS B C 1
ATOM 2778 O O . LYS B 2 43 ? 45.157 45.245 31.718 1.00 21.68 43 LYS B O 1
ATOM 2784 N N . ALA B 2 44 ? 43.898 44.121 33.212 1.00 20.95 44 ALA B N 1
ATOM 2785 C CA . ALA B 2 44 ? 43.713 42.955 32.352 1.00 20.82 44 ALA B CA 1
ATOM 2786 C C . ALA B 2 44 ? 42.874 43.318 31.126 1.00 21.27 44 ALA B C 1
ATOM 2787 O O . ALA B 2 44 ? 43.139 42.847 30.022 1.00 19.58 44 ALA B O 1
ATOM 2789 N N . ILE B 2 45 ? 41.849 44.144 31.329 1.00 21.35 45 ILE B N 1
ATOM 2790 C CA . ILE B 2 45 ? 40.993 44.572 30.226 1.00 22.56 45 ILE B CA 1
ATOM 2791 C C . ILE B 2 45 ? 41.806 45.332 29.184 1.00 23.25 45 ILE B C 1
ATOM 2792 O O . ILE B 2 45 ? 41.677 45.081 27.987 1.00 22.89 45 ILE B O 1
ATOM 2797 N N . ASP B 2 46 ? 42.640 46.264 29.641 1.00 24.66 46 ASP B N 1
ATOM 2798 C CA . ASP B 2 46 ? 43.461 47.043 28.723 1.00 25.30 46 ASP B CA 1
ATOM 2799 C C . ASP B 2 46 ? 44.410 46.150 27.929 1.00 24.00 46 ASP B C 1
ATOM 2800 O O . ASP B 2 46 ? 44.575 46.331 26.726 1.00 23.50 46 ASP B O 1
ATOM 2805 N N . LYS B 2 47 ? 45.035 45.187 28.597 1.00 22.75 47 LYS B N 1
ATOM 2806 C CA . LYS B 2 47 ? 45.956 44.295 27.905 1.00 22.78 47 LYS B CA 1
ATOM 2807 C C . LYS B 2 47 ? 45.273 43.421 26.857 1.00 21.66 47 LYS B C 1
ATOM 2808 O O . LYS B 2 47 ? 45.744 43.322 25.731 1.00 20.80 47 LYS B O 1
ATOM 2814 N N . ILE B 2 48 ? 44.166 42.777 27.211 1.00 21.13 48 ILE B N 1
ATOM 2815 C CA . ILE B 2 48 ? 43.515 41.933 26.225 1.00 21.01 48 ILE B CA 1
ATOM 2816 C C . ILE B 2 48 ? 42.924 42.783 25.093 1.00 20.35 48 ILE B C 1
ATOM 2817 O O . ILE B 2 48 ? 42.896 42.361 23.941 1.00 20.03 48 ILE B O 1
ATOM 2822 N N . THR B 2 49 ? 42.477 43.993 25.408 1.00 21.05 49 THR B N 1
ATOM 2823 C CA . THR B 2 49 ? 41.924 44.855 24.367 1.00 21.63 49 THR B CA 1
ATOM 2824 C C . THR B 2 49 ? 43.022 45.204 23.363 1.00 21.60 49 THR B C 1
ATOM 2825 O O . THR B 2 49 ? 42.780 45.238 22.157 1.00 21.58 49 THR B O 1
ATOM 2829 N N . SER B 2 50 ? 44.232 45.450 23.860 1.00 21.77 50 SER B N 1
ATOM 2830 C CA . SER B 2 50 ? 45.363 45.769 22.992 1.00 22.35 50 SER B CA 1
ATOM 2831 C C . SER B 2 50 ? 45.734 44.566 22.142 1.00 21.18 50 SER B C 1
ATOM 2832 O O . SER B 2 50 ? 46.046 44.711 20.962 1.00 20.58 50 SER B O 1
ATOM 2835 N N . LYS B 2 51 ? 45.706 43.377 22.741 1.00 20.42 51 LYS B N 1
ATOM 2836 C CA . LYS B 2 51 ? 46.046 42.166 22.000 1.00 19.83 51 LYS B CA 1
ATOM 2837 C C . LYS B 2 51 ? 45.057 41.960 20.861 1.00 19.20 51 LYS B C 1
ATOM 2838 O O . LYS B 2 51 ? 45.442 41.648 19.738 1.00 18.52 51 LYS B O 1
ATOM 2844 N N . VAL B 2 52 ? 43.772 42.132 21.144 1.00 19.66 52 VAL B N 1
ATOM 2845 C CA . VAL B 2 52 ? 42.780 41.964 20.094 1.00 19.66 52 VAL B CA 1
ATOM 2846 C C . VAL B 2 52 ? 43.013 42.982 18.982 1.00 19.82 52 VAL B C 1
ATOM 2847 O O . VAL B 2 52 ? 43.034 42.634 17.801 1.00 19.04 52 VAL B O 1
ATOM 2851 N N . ASN B 2 53 ? 43.196 44.242 19.359 1.00 21.05 53 ASN B N 1
ATOM 2852 C CA . ASN B 2 53 ? 43.419 45.285 18.366 1.00 22.57 53 ASN B CA 1
ATOM 2853 C C . ASN B 2 53 ? 44.664 45.046 17.530 1.00 23.18 53 ASN B C 1
ATOM 2854 O O . ASN B 2 53 ? 44.666 45.305 16.328 1.00 22.17 53 ASN B O 1
ATOM 2859 N N . ASN B 2 54 ? 45.724 44.553 18.160 1.00 23.29 54 ASN B N 1
ATOM 2860 C CA . ASN B 2 54 ? 46.957 44.288 17.434 1.00 23.53 54 ASN B CA 1
ATOM 2861 C C . ASN B 2 54 ? 46.822 43.096 16.497 1.00 22.60 54 ASN B C 1
ATOM 2862 O O . ASN B 2 54 ? 47.375 43.102 15.401 1.00 22.14 54 ASN B O 1
ATOM 2867 N N . ILE B 2 55 ? 46.093 42.068 16.922 1.00 21.85 55 ILE B N 1
ATOM 2868 C CA . ILE B 2 55 ? 45.905 40.901 16.069 1.00 22.04 55 ILE B CA 1
ATOM 2869 C C . ILE B 2 55 ? 45.117 41.313 14.835 1.00 22.50 55 ILE B C 1
ATOM 2870 O O . ILE B 2 55 ? 45.458 40.946 13.713 1.00 22.44 55 ILE B O 1
ATOM 2875 N N . VAL B 2 56 ? 44.070 42.101 15.043 1.00 23.66 56 VAL B N 1
ATOM 2876 C CA . VAL B 2 56 ? 43.257 42.560 13.930 1.00 24.59 56 VAL B CA 1
ATOM 2877 C C . VAL B 2 56 ? 44.107 43.372 12.955 1.00 26.02 56 VAL B C 1
ATOM 2878 O O . VAL B 2 56 ? 44.079 43.141 11.745 1.00 26.22 56 VAL B O 1
ATOM 2882 N N . ASP B 2 57 ? 44.872 44.315 13.491 1.00 27.43 57 ASP B N 1
ATOM 2883 C CA . ASP B 2 57 ? 45.719 45.174 12.672 1.00 29.15 57 ASP B CA 1
ATOM 2884 C C . ASP B 2 57 ? 46.805 44.403 11.927 1.00 29.10 57 ASP B C 1
ATOM 2885 O O . ASP B 2 57 ? 47.182 44.768 10.814 1.00 28.74 57 ASP B O 1
ATOM 2890 N N . LYS B 2 58 ? 47.308 43.337 12.535 1.00 28.31 58 LYS B N 1
ATOM 2891 C CA . LYS B 2 58 ? 48.367 42.550 11.913 1.00 29.48 58 LYS B CA 1
ATOM 2892 C C . LYS B 2 58 ? 47.851 41.531 10.901 1.00 29.00 58 LYS B C 1
ATOM 2893 O O . LYS B 2 58 ? 48.545 41.190 9.946 1.00 28.94 58 LYS B O 1
ATOM 2899 N N . MET B 2 59 ? 46.628 41.056 11.106 1.00 27.97 59 MET B N 1
ATOM 2900 C CA . MET B 2 59 ? 46.058 40.029 10.246 1.00 28.19 59 MET B CA 1
ATOM 2901 C C . MET B 2 59 ? 44.983 40.429 9.244 1.00 27.01 59 MET B C 1
ATOM 2902 O O . MET B 2 59 ? 44.536 39.591 8.469 1.00 26.66 59 MET B O 1
ATOM 2907 N N . ASN B 2 60 ? 44.573 41.690 9.222 1.00 26.67 60 ASN B N 1
ATOM 2908 C CA . ASN B 2 60 ? 43.516 42.060 8.293 1.00 27.07 60 ASN B CA 1
ATOM 2909 C C . ASN B 2 60 ? 43.919 42.378 6.852 1.00 26.58 60 ASN B C 1
ATOM 2910 O O . ASN B 2 60 ? 43.067 42.740 6.053 1.00 27.61 60 ASN B O 1
ATOM 2915 N N . LYS B 2 61 ? 45.191 42.211 6.499 1.00 25.28 61 LYS B N 1
ATOM 2916 C CA . LYS B 2 61 ? 45.626 42.503 5.131 1.00 24.90 61 LYS B CA 1
ATOM 2917 C C . LYS B 2 61 ? 45.243 41.391 4.153 1.00 24.21 61 LYS B C 1
ATOM 2918 O O . LYS B 2 61 ? 45.577 40.227 4.348 1.00 22.93 61 LYS B O 1
ATOM 2924 N N . GLN B 2 62 ? 44.544 41.766 3.090 1.00 23.27 62 GLN B N 1
ATOM 2925 C CA . GLN B 2 62 ? 44.101 40.816 2.077 1.00 22.86 62 GLN B CA 1
ATOM 2926 C C . GLN B 2 62 ? 45.223 40.425 1.120 1.00 23.15 62 GLN B C 1
ATOM 2927 O O . GLN B 2 62 ? 46.210 41.145 0.979 1.00 23.03 62 GLN B O 1
ATOM 2933 N N . TYR B 2 63 ? 45.077 39.266 0.486 1.00 24.03 63 TYR B N 1
ATOM 2934 C CA . TYR B 2 63 ? 46.022 38.854 -0.542 1.00 25.32 63 TYR B CA 1
ATOM 2935 C C . TYR B 2 63 ? 45.153 38.769 -1.789 1.00 26.12 63 TYR B C 1
ATOM 2936 O O . TYR B 2 63 ? 43.962 38.448 -1.707 1.00 26.98 63 TYR B O 1
ATOM 2945 N N . GLY B 2 64 ? 45.725 39.093 -2.938 1.00 26.16 64 GLY B N 1
ATOM 2946 C CA . GLY B 2 64 ? 44.930 39.085 -4.153 1.00 27.08 64 GLY B CA 1
ATOM 2947 C C . GLY B 2 64 ? 45.137 37.928 -5.101 1.00 27.30 64 GLY B C 1
ATOM 2948 O O . GLY B 2 64 ? 46.255 37.651 -5.535 1.00 27.58 64 GLY B O 1
ATOM 2949 N N . ILE B 2 65 ? 44.044 37.247 -5.418 1.00 27.02 65 ILE B N 1
ATOM 2950 C CA . ILE B 2 65 ? 44.084 36.137 -6.353 1.00 26.89 65 ILE B CA 1
ATOM 2951 C C . ILE B 2 65 ? 43.056 36.381 -7.450 1.00 27.64 65 ILE B C 1
ATOM 2952 O O . ILE B 2 65 ? 41.853 36.481 -7.182 1.00 26.85 65 ILE B O 1
ATOM 2957 N N . ILE B 2 66 ? 43.545 36.488 -8.681 1.00 27.69 66 ILE B N 1
ATOM 2958 C CA . ILE B 2 66 ? 42.697 36.705 -9.847 1.00 28.03 66 ILE B CA 1
ATOM 2959 C C . ILE B 2 66 ? 42.510 35.363 -10.546 1.00 27.88 66 ILE B C 1
ATOM 2960 O O . ILE B 2 66 ? 43.462 34.601 -10.698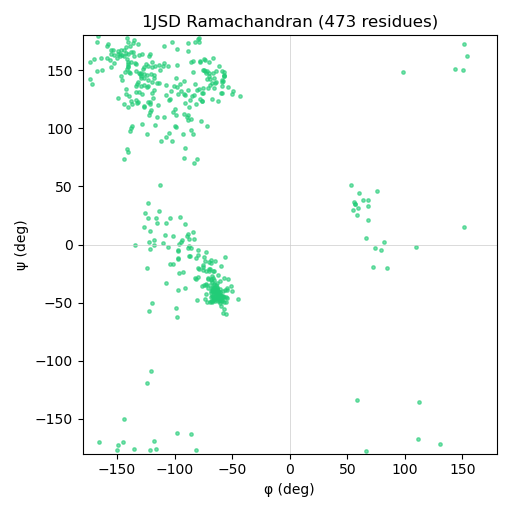 1.00 26.69 66 ILE B O 1
ATOM 2965 N N . ASP B 2 67 ? 41.281 35.063 -10.956 1.00 27.40 67 ASP B N 1
ATOM 2966 C CA . ASP B 2 67 ? 40.993 33.805 -11.634 1.00 27.69 67 ASP B CA 1
ATOM 2967 C C . ASP B 2 67 ? 41.380 33.914 -13.112 1.00 26.97 67 ASP B C 1
ATOM 2968 O O . ASP B 2 67 ? 40.523 34.007 -13.998 1.00 26.40 67 ASP B O 1
ATOM 2973 N N . HIS B 2 68 ? 42.686 33.897 -13.367 1.00 24.09 68 HIS B N 1
ATOM 2974 C CA . HIS B 2 68 ? 43.218 34.016 -14.719 1.00 22.50 68 HIS B CA 1
ATOM 2975 C C . HIS B 2 68 ? 42.728 32.962 -15.707 1.00 21.44 68 HIS B C 1
ATOM 2976 O O . HIS B 2 68 ? 42.511 31.808 -15.351 1.00 21.87 68 HIS B O 1
ATOM 2983 N N . GLU B 2 69 ? 42.570 33.379 -16.959 1.00 20.24 69 GLU B N 1
ATOM 2984 C CA . GLU B 2 69 ? 42.133 32.497 -18.034 1.00 20.31 69 GLU B CA 1
ATOM 2985 C C . GLU B 2 69 ? 43.367 31.966 -18.755 1.00 19.96 69 GLU B C 1
ATOM 2986 O O . GLU B 2 69 ? 44.303 32.718 -19.010 1.00 20.27 69 GLU B O 1
ATOM 2992 N N . PHE B 2 70 ? 43.355 30.677 -19.086 1.00 19.86 70 PHE B N 1
ATOM 2993 C CA . PHE B 2 70 ? 44.476 30.033 -19.770 1.00 20.57 70 PHE B CA 1
ATOM 2994 C C . PHE B 2 70 ? 43.976 29.262 -20.981 1.00 21.53 70 PHE B C 1
ATOM 2995 O O . PHE B 2 70 ? 42.873 28.715 -20.958 1.00 22.70 70 PHE B O 1
ATOM 3003 N N . SER B 2 71 ? 44.787 29.215 -22.033 1.00 20.65 71 SER B N 1
ATOM 3004 C CA . SER B 2 71 ? 44.415 28.501 -23.248 1.00 22.81 71 SER B CA 1
ATOM 3005 C C . SER B 2 71 ? 44.641 27.004 -23.073 1.00 23.95 71 SER B C 1
ATOM 3006 O O . SER B 2 71 ? 45.137 26.556 -22.036 1.00 22.22 71 SER B O 1
ATOM 3009 N N . GLU B 2 72 ? 44.282 26.238 -24.097 1.00 25.48 72 GLU B N 1
ATOM 3010 C CA . GLU B 2 72 ? 44.442 24.792 -24.059 1.00 27.70 72 GLU B CA 1
ATOM 3011 C C . GLU B 2 72 ? 45.908 24.379 -24.017 1.00 26.79 72 GLU B C 1
ATOM 3012 O O . GLU B 2 72 ? 46.224 23.274 -23.583 1.00 28.03 72 GLU B O 1
ATOM 3018 N N . ILE B 2 73 ? 46.803 25.246 -24.477 1.00 24.80 73 ILE B N 1
ATOM 3019 C CA . ILE B 2 73 ? 48.222 24.900 -24.461 1.00 24.84 73 ILE B CA 1
ATOM 3020 C C . ILE B 2 73 ? 48.993 25.608 -23.354 1.00 23.80 73 ILE B C 1
ATOM 3021 O O . ILE B 2 73 ? 50.207 25.786 -23.442 1.00 23.60 73 ILE B O 1
ATOM 3026 N N . GLU B 2 74 ? 48.278 26.023 -22.316 1.00 22.07 74 GLU B N 1
ATOM 3027 C CA . GLU B 2 74 ? 48.908 26.669 -21.170 1.00 21.42 74 GLU B CA 1
ATOM 3028 C C . GLU B 2 74 ? 48.555 25.873 -19.918 1.00 20.56 74 GLU B C 1
ATOM 3029 O O . GLU B 2 74 ? 48.371 26.435 -18.843 1.00 19.54 74 GLU B O 1
ATOM 3035 N N . THR B 2 75 ? 48.471 24.553 -20.056 1.00 19.83 75 THR B N 1
ATOM 3036 C CA . THR B 2 75 ? 48.119 23.717 -18.917 1.00 19.83 75 THR B CA 1
ATOM 3037 C C . THR B 2 75 ? 49.177 23.735 -17.821 1.00 18.66 75 THR B C 1
ATOM 3038 O O . THR B 2 75 ? 48.842 23.653 -16.645 1.00 18.06 75 THR B O 1
ATOM 3042 N N . ARG B 2 76 ? 50.451 23.838 -18.192 1.00 17.89 76 ARG B N 1
ATOM 3043 C CA . ARG B 2 76 ? 51.500 23.873 -17.180 1.00 17.19 76 ARG B CA 1
ATOM 3044 C C . ARG B 2 76 ? 51.411 25.176 -16.393 1.00 16.72 76 ARG B C 1
ATOM 3045 O O . ARG B 2 76 ? 51.502 25.171 -15.168 1.00 16.75 76 ARG B O 1
ATOM 3053 N N . LEU B 2 77 ? 51.231 26.288 -17.097 1.00 17.25 77 LEU B N 1
ATOM 3054 C CA . LEU B 2 77 ? 51.115 27.591 -16.431 1.00 17.11 77 LEU B CA 1
ATOM 3055 C C . LEU B 2 77 ? 49.902 27.578 -15.499 1.00 16.55 77 LEU B C 1
ATOM 3056 O O . LEU B 2 77 ? 49.950 28.095 -14.379 1.00 15.91 77 LEU B O 1
ATOM 3061 N N . ASN B 2 78 ? 48.817 26.973 -15.970 1.00 16.97 78 ASN B N 1
ATOM 3062 C CA . ASN B 2 78 ? 47.589 26.854 -15.188 1.00 18.14 78 ASN B CA 1
ATOM 3063 C C . ASN B 2 78 ? 47.886 26.110 -13.876 1.00 18.47 78 ASN B C 1
ATOM 3064 O O . ASN B 2 78 ? 47.445 26.527 -12.808 1.00 17.39 78 ASN B O 1
ATOM 3069 N N . MET B 2 79 ? 48.644 25.015 -13.957 1.00 18.72 79 MET B N 1
ATOM 3070 C CA . MET B 2 79 ? 48.986 24.238 -12.765 1.00 18.68 79 MET B CA 1
ATOM 3071 C C . MET B 2 79 ? 49.906 25.001 -11.818 1.00 18.52 79 MET B C 1
ATOM 3072 O O . MET B 2 79 ? 49.770 24.909 -10.599 1.00 17.74 79 MET B O 1
ATOM 3077 N N . ILE B 2 80 ? 50.852 25.739 -12.387 1.00 17.80 80 ILE B N 1
ATOM 3078 C CA . ILE B 2 80 ? 51.790 26.519 -11.587 1.00 18.39 80 ILE B CA 1
ATOM 3079 C C . ILE B 2 80 ? 51.032 27.612 -10.837 1.00 18.24 80 ILE B C 1
ATOM 3080 O O . ILE B 2 80 ? 51.285 27.854 -9.658 1.00 18.14 80 ILE B O 1
ATOM 3085 N N . ASN B 2 81 ? 50.085 28.251 -11.517 1.00 18.75 81 ASN B N 1
ATOM 3086 C CA . ASN B 2 81 ? 49.292 29.304 -10.895 1.00 18.50 81 ASN B CA 1
ATOM 3087 C C . ASN B 2 81 ? 48.460 28.710 -9.764 1.00 18.93 81 ASN B C 1
ATOM 3088 O O . ASN B 2 81 ? 48.318 29.316 -8.706 1.00 18.29 81 ASN B O 1
ATOM 3093 N N . ASN B 2 82 ? 47.905 27.523 -9.987 1.00 19.07 82 ASN B N 1
ATOM 3094 C CA . ASN B 2 82 ? 47.095 26.879 -8.959 1.00 19.31 82 ASN B CA 1
ATOM 3095 C C . ASN B 2 82 ? 47.934 26.509 -7.750 1.00 18.60 82 ASN B C 1
ATOM 3096 O O . ASN B 2 82 ? 47.458 26.561 -6.620 1.00 17.84 82 ASN B O 1
ATOM 3101 N N . LYS B 2 83 ? 49.183 26.124 -7.992 1.00 18.48 83 LYS B N 1
ATOM 3102 C CA . LYS B 2 83 ? 50.086 25.768 -6.911 1.00 18.80 83 LYS B CA 1
ATOM 3103 C C . LYS B 2 83 ? 50.310 26.984 -6.021 1.00 18.40 83 LYS B C 1
ATOM 3104 O O . LYS B 2 83 ? 50.248 26.886 -4.797 1.00 17.20 83 LYS B O 1
ATOM 3110 N N . ILE B 2 84 ? 50.571 28.127 -6.648 1.00 18.64 84 ILE B N 1
ATOM 3111 C CA . ILE B 2 84 ? 50.790 29.378 -5.922 1.00 20.29 84 ILE B CA 1
ATOM 3112 C C . ILE B 2 84 ? 49.583 29.696 -5.048 1.00 19.05 84 ILE B C 1
ATOM 3113 O O . ILE B 2 84 ? 49.707 29.900 -3.841 1.00 18.62 84 ILE B O 1
ATOM 3118 N N . ASP B 2 85 ? 48.414 29.755 -5.679 1.00 20.04 85 ASP B N 1
ATOM 3119 C CA . ASP B 2 85 ? 47.180 30.066 -4.971 1.00 20.02 85 ASP B CA 1
ATOM 3120 C C . ASP B 2 85 ? 46.885 29.106 -3.828 1.00 20.20 85 ASP B C 1
ATOM 3121 O O . ASP B 2 85 ? 46.505 29.531 -2.741 1.00 19.71 85 ASP B O 1
ATOM 3126 N N . ASP B 2 86 ? 47.047 27.809 -4.069 1.00 19.53 86 ASP B N 1
ATOM 3127 C CA . ASP B 2 86 ? 46.767 26.830 -3.026 1.00 20.06 86 ASP B CA 1
ATOM 3128 C C . ASP B 2 86 ? 47.681 27.009 -1.821 1.00 19.46 86 ASP B C 1
ATOM 3129 O O . ASP B 2 86 ? 47.243 26.882 -0.677 1.00 17.32 86 ASP B O 1
ATOM 3134 N N . GLN B 2 87 ? 48.952 27.303 -2.070 1.00 18.12 87 GLN B N 1
ATOM 3135 C CA . GLN B 2 87 ? 49.882 27.480 -0.967 1.00 19.26 87 GLN B CA 1
ATOM 3136 C C . GLN B 2 87 ? 49.716 28.809 -0.250 1.00 18.97 87 GLN B C 1
ATOM 3137 O O . GLN B 2 87 ? 49.877 28.878 0.963 1.00 19.81 87 GLN B O 1
ATOM 3143 N N . ILE B 2 88 ? 49.386 29.863 -0.986 1.00 19.24 88 ILE B N 1
ATOM 3144 C CA . ILE B 2 88 ? 49.147 31.155 -0.351 1.00 19.35 88 ILE B CA 1
ATOM 3145 C C . ILE B 2 88 ? 47.996 30.940 0.645 1.00 18.95 88 ILE B C 1
ATOM 3146 O O . ILE B 2 88 ? 48.085 31.320 1.809 1.00 17.50 88 ILE B O 1
ATOM 3151 N N . GLN B 2 89 ? 46.925 30.295 0.186 1.00 17.99 89 GLN B N 1
ATOM 3152 C CA . GLN B 2 89 ? 45.770 30.039 1.045 1.00 18.76 89 GLN B CA 1
ATOM 3153 C C . GLN B 2 89 ? 46.118 29.144 2.235 1.00 17.89 89 GLN B C 1
ATOM 3154 O O . GLN B 2 89 ? 45.769 29.454 3.372 1.00 17.26 89 GLN B O 1
ATOM 3160 N N . ASP B 2 90 ? 46.805 28.033 1.975 1.00 17.24 90 ASP B N 1
ATOM 3161 C CA . ASP B 2 90 ? 47.161 27.111 3.047 1.00 17.36 90 ASP B CA 1
ATOM 3162 C C . ASP B 2 90 ? 48.093 27.714 4.090 1.00 16.29 90 ASP B C 1
ATOM 3163 O O . ASP B 2 90 ? 47.913 27.497 5.286 1.00 16.56 90 ASP B O 1
ATOM 3168 N N . ILE B 2 91 ? 49.091 28.467 3.649 1.00 16.03 91 ILE B N 1
ATOM 3169 C CA . ILE B 2 91 ? 50.011 29.079 4.597 1.00 15.36 91 ILE B CA 1
ATOM 3170 C C . ILE B 2 91 ? 49.317 30.117 5.480 1.00 15.73 91 ILE B C 1
ATOM 3171 O O . ILE B 2 91 ? 49.499 30.115 6.694 1.00 16.11 91 ILE B O 1
ATOM 3176 N N . TRP B 2 92 ? 48.520 30.998 4.880 1.00 16.75 92 TRP B N 1
ATOM 3177 C CA . TRP B 2 92 ? 47.829 32.015 5.664 1.00 16.75 92 TRP B CA 1
ATOM 3178 C C . TRP B 2 92 ? 46.783 31.426 6.595 1.00 17.36 92 TRP B C 1
ATOM 3179 O O . TRP B 2 92 ? 46.609 31.907 7.709 1.00 17.85 92 TRP B O 1
ATOM 3190 N N . THR B 2 93 ? 46.087 30.389 6.144 1.00 18.23 93 THR B N 1
ATOM 3191 C CA . THR B 2 93 ? 45.086 29.749 6.988 1.00 18.65 93 THR B CA 1
ATOM 3192 C C . THR B 2 93 ? 45.786 29.116 8.189 1.00 18.30 93 THR B C 1
ATOM 3193 O O . THR B 2 93 ? 45.293 29.181 9.314 1.00 18.19 93 THR B O 1
ATOM 3197 N N . TYR B 2 94 ? 46.945 28.508 7.951 1.00 18.13 94 TYR B N 1
ATOM 3198 C CA . TYR B 2 94 ? 47.718 27.905 9.031 1.00 18.03 94 TYR B CA 1
ATOM 3199 C C . TYR B 2 94 ? 48.175 29.000 10.006 1.00 16.93 94 TYR B C 1
ATOM 3200 O O . TYR B 2 94 ? 48.076 28.841 11.220 1.00 17.44 94 TYR B O 1
ATOM 3209 N N . ASN B 2 95 ? 48.675 30.109 9.471 1.00 17.20 95 ASN B N 1
ATOM 3210 C CA . ASN B 2 95 ? 49.142 31.205 10.314 1.00 17.53 95 ASN B CA 1
ATOM 3211 C C . ASN B 2 95 ? 48.007 31.740 11.191 1.00 18.11 95 ASN B C 1
ATOM 3212 O O . ASN B 2 95 ? 48.191 31.998 12.382 1.00 18.01 95 ASN B O 1
ATOM 3217 N N . ALA B 2 96 ? 46.831 31.897 10.592 1.00 17.61 96 ALA B N 1
ATOM 3218 C CA . ALA B 2 96 ? 45.670 32.415 11.311 1.00 17.09 96 ALA B CA 1
ATOM 3219 C C . ALA B 2 96 ? 45.179 31.449 12.381 1.00 17.14 96 ALA B C 1
ATOM 3220 O O . ALA B 2 96 ? 44.959 31.841 13.527 1.00 17.18 96 ALA B O 1
ATOM 3222 N N . GLU B 2 97 ? 45.002 30.186 12.012 1.00 17.16 97 GLU B N 1
ATOM 3223 C CA . GLU B 2 97 ? 44.535 29.191 12.967 1.00 18.20 97 GLU B CA 1
ATOM 3224 C C . GLU B 2 97 ? 45.495 29.027 14.139 1.00 18.23 97 GLU B C 1
ATOM 3225 O O . GLU B 2 97 ? 45.074 28.994 15.292 1.00 17.41 97 GLU B O 1
ATOM 3231 N N . LEU B 2 98 ? 46.786 28.917 13.846 1.00 18.34 98 LEU B N 1
ATOM 3232 C CA . LEU B 2 98 ? 47.761 28.739 14.910 1.00 18.59 98 LEU B CA 1
ATOM 3233 C C . LEU B 2 98 ? 47.880 29.945 15.823 1.00 17.95 98 LEU B C 1
ATOM 3234 O O . LEU B 2 98 ? 48.003 29.786 17.032 1.00 18.69 98 LEU B O 1
ATOM 3239 N N . LEU B 2 99 ? 47.842 31.144 15.253 1.00 17.22 99 LEU B N 1
ATOM 3240 C CA . LEU B 2 99 ? 47.939 32.353 16.061 1.00 17.86 99 LEU B CA 1
ATOM 3241 C C . LEU B 2 99 ? 46.801 32.374 17.076 1.00 17.39 99 LEU B C 1
ATOM 3242 O O . LEU B 2 99 ? 47.008 32.659 18.248 1.00 17.44 99 LEU B O 1
ATOM 3247 N N . VAL B 2 100 ? 45.595 32.058 16.621 1.00 17.96 100 VAL B N 1
ATOM 3248 C CA . VAL B 2 100 ? 44.443 32.052 17.513 1.00 16.77 100 VAL B CA 1
ATOM 3249 C C . VAL B 2 100 ? 44.555 30.966 18.586 1.00 16.57 100 VAL B C 1
ATOM 3250 O O . VAL B 2 100 ? 44.330 31.224 19.767 1.00 16.66 100 VAL B O 1
ATOM 3254 N N . LEU B 2 101 ? 44.918 29.752 18.189 1.00 17.44 101 LEU B N 1
ATOM 3255 C CA . LEU B 2 101 ? 45.061 28.662 19.153 1.00 17.43 101 LEU B CA 1
ATOM 3256 C C . LEU B 2 101 ? 46.115 28.945 20.223 1.00 17.40 101 LEU B C 1
ATOM 3257 O O . LEU B 2 101 ? 45.909 28.678 21.411 1.00 17.10 101 LEU B O 1
ATOM 3262 N N . LEU B 2 102 ? 47.256 29.471 19.790 1.00 17.46 102 LEU B N 1
ATOM 3263 C CA . LEU B 2 102 ? 48.359 29.751 20.699 1.00 17.56 102 LEU B CA 1
ATOM 3264 C C . LEU B 2 102 ? 48.107 30.952 21.601 1.00 16.51 102 LEU B C 1
ATOM 3265 O O . LEU B 2 102 ? 48.406 30.904 22.795 1.00 16.12 102 LEU B O 1
ATOM 3270 N N . GLU B 2 103 ? 47.559 32.027 21.043 1.00 16.38 103 GLU B N 1
ATOM 3271 C CA . GLU B 2 103 ? 47.260 33.193 21.860 1.00 16.98 103 GLU B CA 1
ATOM 3272 C C . GLU B 2 103 ? 46.121 32.873 22.828 1.00 15.58 103 GLU B C 1
ATOM 3273 O O . GLU B 2 103 ? 46.064 33.434 23.915 1.00 17.08 103 GLU B O 1
ATOM 3279 N N . ASN B 2 104 ? 45.213 31.979 22.441 1.00 16.17 104 ASN B N 1
ATOM 3280 C CA . ASN B 2 104 ? 44.122 31.612 23.342 1.00 15.22 104 ASN B CA 1
ATOM 3281 C C . ASN B 2 104 ? 44.686 30.981 24.598 1.00 14.43 104 ASN B C 1
ATOM 3282 O O . ASN B 2 104 ? 44.228 31.259 25.699 1.00 14.20 104 ASN B O 1
ATOM 3287 N N . GLN B 2 105 ? 45.687 30.120 24.438 1.00 15.40 105 GLN B N 1
ATOM 3288 C CA . GLN B 2 105 ? 46.293 29.487 25.597 1.00 16.06 105 GLN B CA 1
ATOM 3289 C C . GLN B 2 105 ? 46.910 30.553 26.505 1.00 15.57 105 GLN B C 1
ATOM 3290 O O . GLN B 2 105 ? 46.740 30.528 27.724 1.00 15.78 105 GLN B O 1
ATOM 3296 N N . LYS B 2 106 ? 47.630 31.491 25.901 1.00 14.90 106 LYS B N 1
ATOM 3297 C CA . LYS B 2 106 ? 48.280 32.552 26.662 1.00 15.46 106 LYS B CA 1
ATOM 3298 C C . LYS B 2 106 ? 47.270 33.420 27.395 1.00 14.46 106 LYS B C 1
ATOM 3299 O O . LYS B 2 106 ? 47.473 33.791 28.544 1.00 14.65 106 LYS B O 1
ATOM 3305 N N . THR B 2 107 ? 46.178 33.740 26.718 1.00 15.56 107 THR B N 1
ATOM 3306 C CA . THR B 2 107 ? 45.140 34.576 27.313 1.00 14.70 107 THR B CA 1
ATOM 3307 C C . THR B 2 107 ? 44.535 33.909 28.542 1.00 14.94 107 THR B C 1
ATOM 3308 O O . THR B 2 107 ? 44.381 34.537 29.588 1.00 14.15 107 THR B O 1
ATOM 3312 N N . LEU B 2 108 ? 44.199 32.628 28.418 1.00 15.56 108 LEU B N 1
ATOM 3313 C CA . LEU B 2 108 ? 43.617 31.895 29.532 1.00 15.90 108 LEU B CA 1
ATOM 3314 C C . LEU B 2 108 ? 44.596 31.812 30.698 1.00 16.20 108 LEU B C 1
ATOM 3315 O O . LEU B 2 108 ? 44.209 31.957 31.860 1.00 15.13 108 LEU B O 1
ATOM 3320 N N . ASP B 2 109 ? 45.866 31.570 30.388 1.00 16.24 109 ASP B N 1
ATOM 3321 C CA . ASP B 2 109 ? 46.878 31.475 31.428 1.00 16.70 109 ASP B CA 1
ATOM 3322 C C . ASP B 2 109 ? 47.183 32.832 32.052 1.00 15.46 109 ASP B C 1
ATOM 3323 O O . ASP B 2 109 ? 47.547 32.903 33.218 1.00 16.75 109 ASP B O 1
ATOM 3328 N N . GLU B 2 110 ? 47.043 33.907 31.286 1.00 15.76 110 GLU B N 1
ATOM 3329 C CA . GLU B 2 110 ? 47.308 35.224 31.846 1.00 16.32 110 GLU B CA 1
ATOM 3330 C C . GLU B 2 110 ? 46.236 35.550 32.893 1.00 15.47 110 GLU B C 1
ATOM 3331 O O . GLU B 2 110 ? 46.537 36.155 33.916 1.00 14.97 110 GLU B O 1
ATOM 3337 N N . HIS B 2 111 ? 44.990 35.142 32.645 1.00 15.14 111 HIS B N 1
ATOM 3338 C CA . HIS B 2 111 ? 43.921 35.375 33.621 1.00 14.05 111 HIS B CA 1
ATOM 3339 C C . HIS B 2 111 ? 44.243 34.598 34.892 1.00 13.93 111 HIS B C 1
ATOM 3340 O O . HIS B 2 111 ? 44.073 35.091 36.003 1.00 12.89 111 HIS B O 1
ATOM 3347 N N . ASP B 2 112 ? 44.721 33.369 34.714 1.00 13.52 112 ASP B N 1
ATOM 3348 C CA . ASP B 2 112 ? 45.086 32.499 35.825 1.00 14.01 112 ASP B CA 1
ATOM 3349 C C . ASP B 2 112 ? 46.179 33.197 36.643 1.00 14.14 112 ASP B C 1
ATOM 3350 O O . ASP B 2 112 ? 46.123 33.245 37.874 1.00 13.41 112 ASP B O 1
ATOM 3355 N N . ALA B 2 113 ? 47.178 33.740 35.953 1.00 15.17 113 ALA B N 1
ATOM 3356 C CA . ALA B 2 113 ? 48.270 34.445 36.626 1.00 14.83 113 ALA B CA 1
ATOM 3357 C C . ALA B 2 113 ? 47.766 35.664 37.404 1.00 16.22 113 ALA B C 1
ATOM 3358 O O . ALA B 2 113 ? 48.224 35.935 38.518 1.00 16.21 113 ALA B O 1
ATOM 3360 N N . ASN B 2 114 ? 46.829 36.408 36.821 1.00 16.21 114 ASN B N 1
ATOM 3361 C CA . ASN B 2 114 ? 46.312 37.593 37.501 1.00 16.44 114 ASN B CA 1
ATOM 3362 C C . ASN B 2 114 ? 45.614 37.228 38.803 1.00 16.16 114 ASN B C 1
ATOM 3363 O O . ASN B 2 114 ? 45.729 37.944 39.799 1.00 16.02 114 ASN B O 1
ATOM 3368 N N . VAL B 2 115 ? 44.888 36.115 38.803 1.00 15.76 115 VAL B N 1
ATOM 3369 C CA . VAL B 2 115 ? 44.214 35.668 40.015 1.00 15.28 115 VAL B CA 1
ATOM 3370 C C . VAL B 2 115 ? 45.272 35.219 41.023 1.00 16.04 115 VAL B C 1
ATOM 3371 O O . VAL B 2 115 ? 45.187 35.522 42.205 1.00 16.03 115 VAL B O 1
ATOM 3375 N N . ASN B 2 116 ? 46.287 34.508 40.541 1.00 15.89 116 ASN B N 1
ATOM 3376 C CA . ASN B 2 116 ? 47.353 34.036 41.414 1.00 16.30 116 ASN B CA 1
ATOM 3377 C C . ASN B 2 116 ? 48.079 35.218 42.056 1.00 16.24 116 ASN B C 1
ATOM 3378 O O . ASN B 2 116 ? 48.362 35.208 43.257 1.00 17.31 116 ASN B O 1
ATOM 3383 N N . ASN B 2 117 ? 48.371 36.240 41.257 1.00 16.17 117 ASN B N 1
ATOM 3384 C CA . ASN B 2 117 ? 49.078 37.415 41.759 1.00 16.57 117 ASN B CA 1
ATOM 3385 C C . ASN B 2 117 ? 48.259 38.203 42.783 1.00 17.55 117 ASN B C 1
ATOM 3386 O O . ASN B 2 117 ? 48.805 38.728 43.759 1.00 17.32 117 ASN B O 1
ATOM 3391 N N . LEU B 2 118 ? 46.951 38.282 42.562 1.00 17.35 118 LEU B N 1
ATOM 3392 C CA . LEU B 2 118 ? 46.080 38.992 43.495 1.00 18.10 118 LEU B CA 1
ATOM 3393 C C . LEU B 2 118 ? 46.057 38.215 44.818 1.00 18.06 118 LEU B C 1
ATOM 3394 O O . LEU B 2 118 ? 46.175 38.795 45.900 1.00 17.85 118 LEU B O 1
ATOM 3399 N N . TYR B 2 119 ? 45.915 36.895 44.727 1.00 17.75 119 TYR B N 1
ATOM 3400 C CA . TYR B 2 119 ? 45.904 36.047 45.913 1.00 18.01 119 TYR B CA 1
ATOM 3401 C C . TYR B 2 119 ? 47.210 36.204 46.698 1.00 18.42 119 TYR B C 1
ATOM 3402 O O . TYR B 2 119 ? 47.198 36.382 47.915 1.00 17.24 119 TYR B O 1
ATOM 3411 N N . ASN B 2 120 ? 48.341 36.141 46.003 1.00 18.43 120 ASN B N 1
ATOM 3412 C CA . ASN B 2 120 ? 49.621 36.266 46.689 1.00 19.61 120 ASN B CA 1
ATOM 3413 C C . ASN B 2 120 ? 49.846 37.642 47.310 1.00 20.60 120 ASN B C 1
ATOM 3414 O O . ASN B 2 120 ? 50.517 37.770 48.337 1.00 20.64 120 ASN B O 1
ATOM 3419 N N . LYS B 2 121 ? 49.269 38.666 46.696 1.00 20.87 121 LYS B N 1
ATOM 3420 C CA . LYS B 2 121 ? 49.384 40.029 47.203 1.00 21.87 121 LYS B CA 1
ATOM 3421 C C . LYS B 2 121 ? 48.684 40.113 48.557 1.00 21.28 121 LYS B C 1
ATOM 3422 O O . LYS B 2 121 ? 49.213 40.679 49.515 1.00 21.52 121 LYS B O 1
ATOM 3428 N N . VAL B 2 122 ? 47.486 39.547 48.639 1.00 20.37 122 VAL B N 1
ATOM 3429 C CA . VAL B 2 122 ? 46.741 39.554 49.893 1.00 20.45 122 VAL B CA 1
ATOM 3430 C C . VAL B 2 122 ? 47.448 38.687 50.934 1.00 20.62 122 VAL B C 1
ATOM 3431 O O . VAL B 2 122 ? 47.585 39.081 52.091 1.00 20.44 122 VAL B O 1
ATOM 3435 N N . LYS B 2 123 ? 47.905 37.507 50.525 1.00 21.67 123 LYS B N 1
ATOM 3436 C CA . LYS B 2 123 ? 48.602 36.618 51.447 1.00 23.29 123 LYS B CA 1
ATOM 3437 C C . LYS B 2 123 ? 49.781 37.348 52.085 1.00 23.73 123 LYS B C 1
ATOM 3438 O O . LYS B 2 123 ? 49.991 37.283 53.296 1.00 23.10 123 LYS B O 1
ATOM 3444 N N . ARG B 2 124 ? 50.546 38.054 51.265 1.00 24.66 124 ARG B N 1
ATOM 3445 C CA . ARG B 2 124 ? 51.706 38.783 51.763 1.00 26.90 124 ARG B CA 1
ATOM 3446 C C . ARG B 2 124 ? 51.320 39.897 52.719 1.00 27.26 124 ARG B C 1
ATOM 3447 O O . ARG B 2 124 ? 51.993 40.125 53.724 1.00 27.69 124 ARG B O 1
ATOM 3455 N N . ALA B 2 125 ? 50.231 40.592 52.406 1.00 26.74 125 ALA B N 1
ATOM 3456 C CA . ALA B 2 125 ? 49.769 41.692 53.239 1.00 27.21 125 ALA B CA 1
ATOM 3457 C C . ALA B 2 125 ? 49.287 41.221 54.606 1.00 27.34 125 ALA B C 1
ATOM 3458 O O . ALA B 2 125 ? 49.548 41.873 55.617 1.00 28.21 125 ALA B O 1
ATOM 3460 N N . LEU B 2 126 ? 48.595 40.084 54.636 1.00 27.10 126 LEU B N 1
ATOM 3461 C CA . LEU B 2 126 ? 48.065 39.539 55.883 1.00 27.26 126 LEU B CA 1
ATOM 3462 C C . LEU B 2 126 ? 49.120 38.940 56.809 1.00 28.54 126 LEU B C 1
ATOM 3463 O O . LEU B 2 126 ? 48.989 39.009 58.032 1.00 28.40 126 LEU B O 1
ATOM 3468 N N . GLY B 2 127 ? 50.159 38.345 56.230 1.00 29.31 127 GLY B N 1
ATOM 3469 C CA . GLY B 2 127 ? 51.208 37.757 57.044 1.00 30.91 127 GLY B CA 1
ATOM 3470 C C . GLY B 2 127 ? 50.701 36.683 57.989 1.00 31.55 127 GLY B C 1
ATOM 3471 O O . GLY B 2 127 ? 49.921 35.819 57.595 1.00 31.67 127 GLY B O 1
ATOM 3472 N N . SER B 2 128 ? 51.134 36.741 59.245 1.00 32.30 128 SER B N 1
ATOM 3473 C CA . SER B 2 128 ? 50.725 35.753 60.234 1.00 33.35 128 SER B CA 1
ATOM 3474 C C . SER B 2 128 ? 49.377 36.069 60.883 1.00 33.08 128 SER B C 1
ATOM 3475 O O . SER B 2 128 ? 48.995 35.425 61.859 1.00 33.39 128 SER B O 1
ATOM 3478 N N . ASN B 2 129 ? 48.660 37.049 60.336 1.00 32.52 129 ASN B N 1
ATOM 3479 C CA . ASN B 2 129 ? 47.354 37.439 60.867 1.00 32.46 129 ASN B CA 1
ATOM 3480 C C . ASN B 2 129 ? 46.231 36.585 60.289 1.00 32.20 129 ASN B C 1
ATOM 3481 O O . ASN B 2 129 ? 45.067 36.741 60.661 1.00 30.55 129 ASN B O 1
ATOM 3486 N N . ALA B 2 130 ? 46.577 35.687 59.374 1.00 31.37 130 ALA B N 1
ATOM 3487 C CA . ALA B 2 130 ? 45.578 34.823 58.764 1.00 31.94 130 ALA B CA 1
ATOM 3488 C C . ALA B 2 130 ? 46.159 33.481 58.351 1.00 32.26 130 ALA B C 1
ATOM 3489 O O . ALA B 2 130 ? 47.374 33.334 58.216 1.00 32.62 130 ALA B O 1
ATOM 3491 N N . MET B 2 131 ? 45.281 32.502 58.164 1.00 32.98 131 MET B N 1
ATOM 3492 C CA . MET B 2 131 ? 45.702 31.179 57.722 1.00 34.04 131 MET B CA 1
ATOM 3493 C C . MET B 2 131 ? 44.944 30.870 56.439 1.00 33.14 131 MET B C 1
ATOM 3494 O O . MET B 2 131 ? 43.768 31.212 56.306 1.00 31.77 131 MET B O 1
ATOM 3499 N N . GLU B 2 132 ? 45.625 30.229 55.496 1.00 32.13 132 GLU B N 1
ATOM 3500 C CA . GLU B 2 132 ? 45.021 29.864 54.221 1.00 30.88 132 GLU B CA 1
ATOM 3501 C C . GLU B 2 132 ? 44.164 28.619 54.398 1.00 31.33 132 GLU B C 1
ATOM 3502 O O . GLU B 2 132 ? 44.604 27.646 55.011 1.00 31.06 132 GLU B O 1
ATOM 3508 N N . ASP B 2 133 ? 42.949 28.634 53.861 1.00 30.59 133 ASP B N 1
ATOM 3509 C CA . ASP B 2 133 ? 42.090 27.466 53.980 1.00 31.35 133 ASP B CA 1
ATOM 3510 C C . ASP B 2 133 ? 42.358 26.510 52.815 1.00 31.00 133 ASP B C 1
ATOM 3511 O O . ASP B 2 133 ? 41.793 25.420 52.749 1.00 31.52 133 ASP B O 1
ATOM 3516 N N . GLY B 2 134 ? 43.239 26.928 51.906 1.00 29.91 134 GLY B N 1
ATOM 3517 C CA . GLY B 2 134 ? 43.595 26.103 50.764 1.00 29.21 134 GLY B CA 1
ATOM 3518 C C . GLY B 2 134 ? 42.626 26.144 49.596 1.00 28.90 134 GLY B C 1
ATOM 3519 O O . GLY B 2 134 ? 42.835 25.457 48.593 1.00 28.73 134 GLY B O 1
ATOM 3520 N N . LYS B 2 135 ? 41.577 26.954 49.708 1.00 27.30 135 LYS B N 1
ATOM 3521 C CA . LYS B 2 135 ? 40.584 27.052 48.648 1.00 27.44 135 LYS B CA 1
ATOM 3522 C C . LYS B 2 135 ? 40.433 28.465 48.097 1.00 25.84 135 LYS B C 1
ATOM 3523 O O . LYS B 2 135 ? 39.495 28.748 47.352 1.00 25.35 135 LYS B O 1
ATOM 3529 N N . GLY B 2 136 ? 41.356 29.345 48.467 1.00 24.99 136 GLY B N 1
ATOM 3530 C CA . GLY B 2 136 ? 41.308 30.713 47.995 1.00 25.19 136 GLY B CA 1
ATOM 3531 C C . GLY B 2 136 ? 40.942 31.713 49.075 1.00 25.08 136 GLY B C 1
ATOM 3532 O O . GLY B 2 136 ? 40.924 32.917 48.822 1.00 24.34 136 GLY B O 1
ATOM 3533 N N . CYS B 2 137 ? 40.669 31.223 50.281 1.00 25.32 137 CYS B N 1
ATOM 3534 C CA . CYS B 2 137 ? 40.295 32.097 51.393 1.00 26.78 137 CYS B CA 1
ATOM 3535 C C . CYS B 2 137 ? 41.354 32.230 52.475 1.00 25.86 137 CYS B C 1
ATOM 3536 O O . CYS B 2 137 ? 42.206 31.353 52.648 1.00 26.29 137 CYS B O 1
ATOM 3539 N N . PHE B 2 138 ? 41.276 33.338 53.204 1.00 24.25 138 PHE B N 1
ATOM 3540 C CA . PHE B 2 138 ? 42.169 33.622 54.314 1.00 24.88 138 PHE B CA 1
ATOM 3541 C C . PHE B 2 138 ? 41.319 33.794 55.570 1.00 26.42 138 PHE B C 1
ATOM 3542 O O . PHE B 2 138 ? 40.510 34.720 55.655 1.00 25.81 138 PHE B O 1
ATOM 3550 N N . GLU B 2 139 ? 41.498 32.892 56.529 1.00 27.87 139 GLU B N 1
ATOM 3551 C CA . GLU B 2 139 ? 40.767 32.937 57.792 1.00 29.82 139 GLU B CA 1
ATOM 3552 C C . GLU B 2 139 ? 41.531 33.852 58.737 1.00 29.84 139 GLU B C 1
ATOM 3553 O O . GLU B 2 139 ? 42.604 33.495 59.221 1.00 30.10 139 GLU B O 1
ATOM 3559 N N . LEU B 2 140 ? 40.979 35.033 58.989 1.00 29.39 140 LEU B N 1
ATOM 3560 C CA . LEU B 2 140 ? 41.621 36.017 59.851 1.00 30.15 140 LEU B CA 1
ATOM 3561 C C . LEU B 2 140 ? 41.642 35.604 61.319 1.00 30.58 140 LEU B C 1
ATOM 3562 O O . LEU B 2 140 ? 40.688 35.013 61.820 1.00 30.00 140 LEU B O 1
ATOM 3567 N N . TYR B 2 141 ? 42.737 35.922 62.002 1.00 31.51 141 TYR B N 1
ATOM 3568 C CA . TYR B 2 141 ? 42.898 35.575 63.413 1.00 33.54 141 TYR B CA 1
ATOM 3569 C C . TYR B 2 141 ? 42.330 36.641 64.338 1.00 34.14 141 TYR B C 1
ATOM 3570 O O . TYR B 2 141 ? 42.366 36.500 65.562 1.00 35.08 141 TYR B O 1
ATOM 3579 N N . HIS B 2 142 ? 41.808 37.707 63.748 1.00 33.87 142 HIS B N 1
ATOM 3580 C CA . HIS B 2 142 ? 41.230 38.797 64.515 1.00 33.94 142 HIS B CA 1
ATOM 3581 C C . HIS B 2 142 ? 39.946 39.251 63.836 1.00 34.48 142 HIS B C 1
ATOM 3582 O O . HIS B 2 142 ? 39.753 39.018 62.641 1.00 33.91 142 HIS B O 1
ATOM 3589 N N . LYS B 2 143 ? 39.061 39.886 64.594 1.00 34.15 143 LYS B N 1
ATOM 3590 C CA . LYS B 2 143 ? 37.819 40.374 64.019 1.00 34.24 143 LYS B CA 1
ATOM 3591 C C . LYS B 2 143 ? 38.162 41.434 62.987 1.00 33.63 143 LYS B C 1
ATOM 3592 O O . LYS B 2 143 ? 39.055 42.255 63.195 1.00 33.57 143 LYS B O 1
ATOM 3598 N N . CYS B 2 144 ? 37.451 41.408 61.867 1.00 33.36 144 CYS B N 1
ATOM 3599 C CA . CYS B 2 144 ? 37.711 42.340 60.781 1.00 33.33 144 CYS B CA 1
ATOM 3600 C C . CYS B 2 144 ? 36.397 42.855 60.195 1.00 33.52 144 CYS B C 1
ATOM 3601 O O . CYS B 2 144 ? 35.742 42.168 59.410 1.00 31.58 144 CYS B O 1
ATOM 3604 N N . ASP B 2 145 ? 36.011 44.063 60.596 1.00 35.04 145 ASP B N 1
ATOM 3605 C CA . ASP B 2 145 ? 34.771 44.659 60.113 1.00 36.35 145 ASP B CA 1
ATOM 3606 C C . ASP B 2 145 ? 34.956 45.222 58.710 1.00 36.53 145 ASP B C 1
ATOM 3607 O O . ASP B 2 145 ? 36.055 45.180 58.158 1.00 35.89 145 ASP B O 1
ATOM 3612 N N . ASP B 2 146 ? 33.882 45.756 58.136 1.00 36.57 146 ASP B N 1
ATOM 3613 C CA . ASP B 2 146 ? 33.932 46.293 56.782 1.00 36.85 146 ASP B CA 1
ATOM 3614 C C . ASP B 2 146 ? 35.073 47.257 56.495 1.00 36.83 146 ASP B C 1
ATOM 3615 O O . ASP B 2 146 ? 35.662 47.206 55.418 1.00 36.48 146 ASP B O 1
ATOM 3620 N N . GLN B 2 147 ? 35.396 48.132 57.440 1.00 36.75 147 GLN B N 1
ATOM 3621 C CA . GLN B 2 147 ? 36.489 49.073 57.218 1.00 37.08 147 GLN B CA 1
ATOM 3622 C C . GLN B 2 147 ? 37.820 48.328 57.194 1.00 36.17 147 GLN B C 1
ATOM 3623 O O . GLN B 2 147 ? 38.734 48.687 56.449 1.00 35.71 147 GLN B O 1
ATOM 3629 N N . CYS B 2 148 ? 37.920 47.289 58.017 1.00 34.66 148 CYS B N 1
ATOM 3630 C CA . CYS B 2 148 ? 39.128 46.475 58.074 1.00 33.62 148 CYS B CA 1
ATOM 3631 C C . CYS B 2 148 ? 39.257 45.762 56.730 1.00 32.12 148 CYS B C 1
ATOM 3632 O O . CYS B 2 148 ? 40.320 45.773 56.109 1.00 31.20 148 CYS B O 1
ATOM 3635 N N . MET B 2 149 ? 38.160 45.158 56.281 1.00 30.19 149 MET B N 1
ATOM 3636 C CA . MET B 2 149 ? 38.134 44.447 55.005 1.00 28.96 149 MET B CA 1
ATOM 3637 C C . MET B 2 149 ? 38.566 45.357 53.860 1.00 28.89 149 MET B C 1
ATOM 3638 O O . MET B 2 149 ? 39.275 44.932 52.954 1.00 27.64 149 MET B O 1
ATOM 3643 N N . GLU B 2 150 ? 38.149 46.618 53.906 1.00 29.44 150 GLU B N 1
ATOM 3644 C CA . GLU B 2 150 ? 38.503 47.561 52.853 1.00 30.02 150 GLU B CA 1
ATOM 3645 C C . GLU B 2 150 ? 40.007 47.832 52.776 1.00 29.99 150 GLU B C 1
ATOM 3646 O O . GLU B 2 150 ? 40.548 48.034 51.686 1.00 29.50 150 GLU B O 1
ATOM 3652 N N . THR B 2 151 ? 40.688 47.840 53.920 1.00 29.15 151 THR B N 1
ATOM 3653 C CA . THR B 2 151 ? 42.129 48.079 53.912 1.00 29.17 151 THR B CA 1
ATOM 3654 C C . THR B 2 151 ? 42.837 46.902 53.250 1.00 29.16 151 THR B C 1
ATOM 3655 O O . THR B 2 151 ? 43.922 47.056 52.687 1.00 29.74 151 THR B O 1
ATOM 3659 N N . ILE B 2 152 ? 42.225 45.725 53.323 1.00 29.08 152 ILE B N 1
ATOM 3660 C CA . ILE B 2 152 ? 42.810 44.544 52.701 1.00 28.83 152 ILE B CA 1
ATOM 3661 C C . ILE B 2 152 ? 42.625 44.668 51.190 1.00 29.93 152 ILE B C 1
ATOM 3662 O O . ILE B 2 152 ? 43.564 44.463 50.419 1.00 29.41 152 ILE B O 1
ATOM 3667 N N . ARG B 2 153 ? 41.413 45.020 50.770 1.00 30.88 153 ARG B N 1
ATOM 3668 C CA . ARG B 2 153 ? 41.122 45.177 49.350 1.00 32.26 153 ARG B CA 1
ATOM 3669 C C . ARG B 2 153 ? 41.940 46.273 48.686 1.00 33.72 153 ARG B C 1
ATOM 3670 O O . ARG B 2 153 ? 42.455 46.069 47.586 1.00 33.25 153 ARG B O 1
ATOM 3678 N N . ASN B 2 154 ? 42.059 47.436 49.329 1.00 35.57 154 ASN B N 1
ATOM 3679 C CA . ASN B 2 154 ? 42.822 48.524 48.723 1.00 37.79 154 ASN B CA 1
ATOM 3680 C C . ASN B 2 154 ? 44.311 48.511 49.043 1.00 38.23 154 ASN B C 1
ATOM 3681 O O . ASN B 2 154 ? 45.030 49.455 48.720 1.00 37.86 154 ASN B O 1
ATOM 3686 N N . GLY B 2 155 ? 44.765 47.431 49.671 1.00 38.52 155 GLY B N 1
ATOM 3687 C CA . GLY B 2 155 ? 46.175 47.281 49.992 1.00 39.87 155 GLY B CA 1
ATOM 3688 C C . GLY B 2 155 ? 46.807 48.189 51.034 1.00 40.91 155 GLY B C 1
ATOM 3689 O O . GLY B 2 155 ? 47.954 48.607 50.869 1.00 41.37 155 GLY B O 1
ATOM 3690 N N . THR B 2 156 ? 46.084 48.494 52.106 1.00 41.36 156 THR B N 1
ATOM 3691 C CA . THR B 2 156 ? 46.629 49.343 53.161 1.00 41.78 156 THR B CA 1
ATOM 3692 C C . THR B 2 156 ? 46.497 48.662 54.519 1.00 42.33 156 THR B C 1
ATOM 3693 O O . THR B 2 156 ? 46.641 49.300 55.562 1.00 43.08 156 THR B O 1
ATOM 3697 N N . TYR B 2 157 ? 46.225 47.361 54.495 1.00 42.36 157 TYR B N 1
ATOM 3698 C CA . TYR B 2 157 ? 46.068 46.580 55.716 1.00 43.08 157 TYR B CA 1
ATOM 3699 C C . TYR B 2 157 ? 47.237 46.811 56.668 1.00 45.12 157 TYR B C 1
ATOM 3700 O O . TYR B 2 157 ? 48.399 46.703 56.275 1.00 45.28 157 TYR B O 1
ATOM 3709 N N . ASN B 2 158 ? 46.917 47.122 57.921 1.00 47.62 158 ASN B N 1
ATOM 3710 C CA . ASN B 2 158 ? 47.933 47.379 58.937 1.00 50.15 158 ASN B CA 1
ATOM 3711 C C . ASN B 2 158 ? 48.177 46.157 59.812 1.00 51.50 158 ASN B C 1
ATOM 3712 O O . ASN B 2 158 ? 47.398 45.870 60.723 1.00 51.75 158 ASN B O 1
ATOM 3714 N N . ARG B 2 159 ? 49.267 45.452 59.519 1.00 53.38 159 ARG B N 1
ATOM 3715 C CA . ARG B 2 159 ? 49.686 44.248 60.238 1.00 55.54 159 ARG B CA 1
ATOM 3716 C C . ARG B 2 159 ? 50.463 43.358 59.269 1.00 57.05 159 ARG B C 1
ATOM 3717 O O . ARG B 2 159 ? 50.687 42.175 59.531 1.00 57.49 159 ARG B O 1
ATOM 3719 N N . ARG B 2 160 ? 50.868 43.944 58.147 1.00 58.68 160 ARG B N 1
ATOM 3720 C CA . ARG B 2 160 ? 51.619 43.227 57.121 1.00 59.90 160 ARG B CA 1
ATOM 3721 C C . ARG B 2 160 ? 53.067 43.010 57.550 1.00 60.68 160 ARG B C 1
ATOM 3722 O O . ARG B 2 160 ? 53.465 41.833 57.691 1.00 60.89 160 ARG B O 1
#